Protein AF-0000000086071438 (afdb_homodimer)

Foldseek 3Di:
DVVVVVVCVVVVVVVVVVVVVVVVVVVVVVVVVLVVLQDCDDCLCDPDPDPHHPSVVSNVVSVVVNVVVVVVVLVVVLVVVLVVCVVVLVVLLVVLLVLLLCVLVDDQADDADPQLQDLPHDADPSLVVLLVSLLCCLVPPLLPDDLRPSSLVSLLVSLLSSLLSNLLVLLQHPPHDPNSLSNSLSSLQSSLSSSLSSLDQDDVDDPSSPVSSVVSNVSNVLSSVQSVLCSVVSVDQLVVLVPDPVQPPRHDVVSSVSNSLSRDPPVSNDVVVVVVVVVVPPPDD/DVVVVVVCVVVVVVVVVVVVVVVVVVVVVVVVVLVVLQDCDDCLCDPDPDPHHPSVVSNVVSVVVNVVVVVVVLVVVLVVVLVVCVVVLVVLLVVLLVLLLCVLVDDQADDADPQLQDLPHDADPSLVVLLVSLLCCLVPPLLPDDLRPSSLVSLLVSLLSSLLSNLLVLLQHPDHDPNSLSNSLSSLVSSLSSSLSSLDQDDPDDPSSPVSSVVSNVSNVLSSVQSVLCSVVSVDQLVVLVPDPVQPPRHDVVSSVSNSLSRDPPVVNDVVVVVVVVVVPPPDD

InterPro domains:
  IPR019465 Conserved oligomeric Golgi complex subunit 5 [PTHR13228] (6-275)

pLDDT: mean 78.61, std 19.18, range [23.25, 98.19]

Structure (mmCIF, N/CA/C/O backbone):
data_AF-0000000086071438-model_v1
#
loop_
_entity.id
_entity.type
_entity.pdbx_description
1 polymer 'Uncharacterized protein'
#
loop_
_atom_site.group_PDB
_atom_site.id
_atom_site.type_symbol
_atom_site.label_atom_id
_atom_site.label_alt_id
_atom_site.label_comp_id
_atom_site.label_asym_id
_atom_site.label_entity_id
_atom_site.label_seq_id
_atom_site.pdbx_PDB_ins_code
_atom_site.Cartn_x
_atom_site.Cartn_y
_atom_site.Cartn_z
_atom_site.occupancy
_atom_site.B_iso_or_equiv
_atom_site.auth_seq_id
_atom_site.auth_comp_id
_atom_site.auth_asym_id
_atom_site.auth_atom_id
_atom_site.pdbx_PDB_model_num
ATOM 1 N N . MET A 1 1 ? 26.266 -36.75 1.449 1 29.3 1 MET A N 1
ATOM 2 C CA . MET A 1 1 ? 26.078 -35.625 0.547 1 29.3 1 MET A CA 1
ATOM 3 C C . MET A 1 1 ? 25 -34.688 1.067 1 29.3 1 MET A C 1
ATOM 5 O O . MET A 1 1 ? 25.109 -33.469 0.918 1 29.3 1 MET A O 1
ATOM 9 N N . ALA A 1 2 ? 23.953 -35.281 1.646 1 37.94 2 ALA A N 1
ATOM 10 C CA . ALA A 1 2 ? 22.828 -34.531 2.201 1 37.94 2 ALA A CA 1
ATOM 11 C C . ALA A 1 2 ? 23.266 -33.688 3.395 1 37.94 2 ALA A C 1
ATOM 13 O O . ALA A 1 2 ? 22.812 -32.562 3.566 1 37.94 2 ALA A O 1
ATOM 14 N N . HIS A 1 3 ? 24.062 -34.219 4.188 1 41.69 3 HIS A N 1
ATOM 15 C CA . HIS A 1 3 ? 24.516 -33.562 5.41 1 41.69 3 HIS A CA 1
ATOM 16 C C . HIS A 1 3 ? 25.391 -32.344 5.102 1 41.69 3 HIS A C 1
ATOM 18 O O . HIS A 1 3 ? 25.375 -31.359 5.848 1 41.69 3 HIS A O 1
ATOM 24 N N . VAL A 1 4 ? 26.281 -32.469 4.191 1 38.56 4 VAL A N 1
ATOM 25 C CA . VAL A 1 4 ? 27.156 -31.391 3.773 1 38.56 4 VAL A CA 1
ATOM 26 C C . VAL A 1 4 ? 26.328 -30.234 3.225 1 38.56 4 VAL A C 1
ATOM 28 O O . VAL A 1 4 ? 26.625 -29.062 3.461 1 38.56 4 VAL A O 1
ATOM 31 N N . THR A 1 5 ? 25.219 -30.547 2.512 1 42.62 5 THR A N 1
ATOM 32 C CA . THR A 1 5 ? 24.344 -29.562 1.882 1 42.62 5 THR A CA 1
ATOM 33 C C . THR A 1 5 ? 23.594 -28.766 2.936 1 42.62 5 THR A C 1
ATOM 35 O O . THR A 1 5 ? 23.391 -27.547 2.781 1 42.62 5 THR A O 1
ATOM 38 N N . LEU A 1 6 ? 23.312 -29.5 4.078 1 43.25 6 LEU A N 1
ATOM 39 C CA . LEU A 1 6 ? 22.562 -28.828 5.137 1 43.25 6 LEU A CA 1
ATOM 40 C C . LEU A 1 6 ? 23.438 -27.812 5.848 1 43.25 6 LEU A C 1
ATOM 42 O O . LEU A 1 6 ? 22.969 -26.734 6.23 1 43.25 6 LEU A O 1
ATOM 46 N N . ARG A 1 7 ? 24.672 -28.266 6.223 1 43.66 7 ARG A N 1
ATOM 47 C CA . ARG A 1 7 ? 25.641 -27.438 6.93 1 43.66 7 ARG A CA 1
ATOM 48 C C . ARG A 1 7 ? 26 -26.188 6.109 1 43.66 7 ARG A C 1
ATOM 50 O O . ARG A 1 7 ? 26.172 -25.109 6.664 1 43.66 7 ARG A O 1
ATOM 57 N N . VAL A 1 8 ? 26.156 -26.375 4.84 1 45.28 8 VAL A N 1
ATOM 58 C CA . VAL A 1 8 ? 26.453 -25.281 3.924 1 45.28 8 VAL A CA 1
ATOM 59 C C . VAL A 1 8 ? 25.297 -24.281 3.916 1 45.28 8 VAL A C 1
ATOM 61 O O . VAL A 1 8 ? 25.516 -23.062 3.941 1 45.28 8 VAL A O 1
ATOM 64 N N . SER A 1 9 ? 24.094 -24.906 4.23 1 56.44 9 SER A N 1
ATOM 65 C CA . SER A 1 9 ? 22.906 -24.062 4.164 1 56.44 9 SER A CA 1
ATOM 66 C C . SER A 1 9 ? 22.797 -23.156 5.383 1 56.44 9 SER A C 1
ATOM 68 O O . SER A 1 9 ? 22.469 -21.969 5.258 1 56.44 9 SER A O 1
ATOM 70 N N . ALA A 1 10 ? 23.266 -23.812 6.582 1 56.53 10 ALA A N 1
ATOM 71 C CA . ALA A 1 10 ? 23.188 -23.031 7.809 1 56.53 10 ALA A CA 1
ATOM 72 C C . ALA A 1 10 ? 24.266 -21.953 7.844 1 56.53 10 ALA A C 1
ATOM 74 O O . ALA A 1 10 ? 24.031 -20.828 8.281 1 56.53 10 ALA A O 1
ATOM 75 N N . VAL A 1 11 ? 25.547 -22.391 7.523 1 55.47 11 VAL A N 1
ATOM 76 C CA . VAL A 1 11 ? 26.656 -21.453 7.496 1 55.47 11 VAL A CA 1
ATOM 77 C C . VAL A 1 11 ? 26.391 -20.344 6.484 1 55.47 11 VAL A C 1
ATOM 79 O O . VAL A 1 11 ? 26.641 -19.172 6.754 1 55.47 11 VAL A O 1
ATOM 82 N N . ASP A 1 12 ? 25.719 -20.797 5.43 1 69.31 12 ASP A N 1
ATOM 83 C CA . ASP A 1 12 ? 25.453 -19.828 4.367 1 69.31 12 ASP A CA 1
ATOM 84 C C . ASP A 1 12 ? 24.359 -18.844 4.785 1 69.31 12 ASP A C 1
ATOM 86 O O . ASP A 1 12 ? 24.469 -17.641 4.523 1 69.31 12 ASP A O 1
ATOM 90 N N . ALA A 1 13 ? 23.594 -19.453 5.754 1 70.88 13 ALA A N 1
ATOM 91 C CA . ALA A 1 13 ? 22.562 -18.547 6.238 1 70.88 13 ALA A CA 1
ATOM 92 C C . ALA A 1 13 ? 23.125 -17.547 7.234 1 70.88 13 ALA A C 1
ATOM 94 O O . ALA A 1 13 ? 22.734 -16.375 7.234 1 70.88 13 ALA A O 1
ATOM 95 N N . ARG A 1 14 ? 24.141 -18.047 7.98 1 77.81 14 ARG A N 1
ATOM 96 C CA . ARG A 1 14 ? 24.797 -17.156 8.938 1 77.81 14 ARG A CA 1
ATOM 97 C C . ARG A 1 14 ? 25.609 -16.078 8.219 1 77.81 14 ARG A C 1
ATOM 99 O O . ARG A 1 14 ? 25.625 -14.93 8.656 1 77.81 14 ARG A O 1
ATOM 106 N N . LEU A 1 15 ? 26.234 -16.516 7.191 1 77.69 15 LEU A N 1
ATOM 107 C CA . LEU A 1 15 ? 27 -15.555 6.414 1 77.69 15 LEU A CA 1
ATOM 108 C C . LEU A 1 15 ? 26.094 -14.492 5.797 1 77.69 15 LEU A C 1
ATOM 110 O O . LEU A 1 15 ? 26.438 -13.305 5.777 1 77.69 15 LEU A O 1
ATOM 114 N N . CYS A 1 16 ? 24.953 -14.922 5.387 1 80.62 16 CYS A N 1
ATOM 115 C CA . CYS A 1 16 ? 24 -13.984 4.801 1 80.62 16 CYS A CA 1
ATOM 116 C C . CYS A 1 16 ? 23.5 -12.984 5.844 1 80.62 16 CYS A C 1
ATOM 118 O O . CYS A 1 16 ? 23.344 -11.805 5.551 1 80.62 16 CYS A O 1
ATOM 120 N N . ARG A 1 17 ? 23.422 -13.461 7.031 1 83.06 17 ARG A N 1
ATOM 121 C CA . ARG A 1 17 ? 22.969 -12.586 8.117 1 83.06 17 ARG A CA 1
ATOM 122 C C . ARG A 1 17 ? 24.031 -11.555 8.461 1 83.06 17 ARG A C 1
ATOM 124 O O . ARG A 1 17 ? 23.719 -10.391 8.711 1 83.06 17 ARG A O 1
ATOM 131 N N . LEU A 1 18 ? 25.234 -12.031 8.453 1 83.62 18 LEU A N 1
ATOM 132 C CA . LEU A 1 18 ? 26.344 -11.133 8.75 1 83.62 18 LEU A CA 1
ATOM 133 C C . LEU A 1 18 ? 26.469 -10.055 7.672 1 83.62 18 LEU A C 1
ATOM 135 O O . LEU A 1 18 ? 26.672 -8.883 7.984 1 83.62 18 LEU A O 1
ATOM 139 N N . VAL A 1 19 ? 26.359 -10.461 6.438 1 82.31 19 VAL A N 1
ATOM 140 C CA . VAL A 1 19 ? 26.438 -9.516 5.332 1 82.31 19 VAL A CA 1
ATOM 141 C C . VAL A 1 19 ? 25.281 -8.531 5.406 1 82.31 19 VAL A C 1
ATOM 143 O O . VAL A 1 19 ? 25.453 -7.328 5.211 1 82.31 19 VAL A O 1
ATOM 146 N N . ALA A 1 20 ? 24.141 -9.023 5.77 1 86.69 20 ALA A N 1
ATOM 147 C CA . ALA A 1 20 ? 22.969 -8.18 5.891 1 86.69 20 ALA A CA 1
ATOM 148 C C . ALA A 1 20 ? 23.156 -7.125 6.977 1 86.69 20 ALA A C 1
ATOM 150 O O . ALA A 1 20 ? 22.766 -5.969 6.797 1 86.69 20 ALA A O 1
ATOM 151 N N . ARG A 1 21 ? 23.734 -7.492 8.016 1 86.81 21 ARG A N 1
ATOM 152 C CA . ARG A 1 21 ? 23.984 -6.559 9.109 1 86.81 21 ARG A CA 1
ATOM 153 C C . ARG A 1 21 ? 24.953 -5.457 8.68 1 86.81 21 ARG A C 1
ATOM 155 O O . ARG A 1 21 ? 24.766 -4.289 9.039 1 86.81 21 ARG A O 1
ATOM 162 N N . ASN A 1 22 ? 25.938 -5.859 7.941 1 85.56 22 ASN A N 1
ATOM 163 C CA . ASN A 1 22 ? 26.906 -4.887 7.453 1 85.56 22 ASN A CA 1
ATOM 164 C C . ASN A 1 22 ? 26.281 -3.896 6.484 1 85.56 22 ASN A C 1
ATOM 166 O O . ASN A 1 22 ? 26.562 -2.699 6.539 1 85.56 22 ASN A O 1
ATOM 170 N N . VAL A 1 23 ? 25.484 -4.383 5.637 1 87.06 23 VAL A N 1
ATOM 171 C CA . VAL A 1 23 ? 24.797 -3.527 4.672 1 87.06 23 VAL A CA 1
ATOM 172 C C . VAL A 1 23 ? 23.844 -2.59 5.402 1 87.06 23 VAL A C 1
ATOM 174 O O . VAL A 1 23 ? 23.75 -1.405 5.07 1 87.06 23 VAL A O 1
ATOM 177 N N . ALA A 1 24 ? 23.203 -3.117 6.422 1 88.06 24 ALA A N 1
ATOM 178 C CA . ALA A 1 24 ? 22.297 -2.297 7.219 1 88.06 24 ALA A CA 1
ATOM 179 C C . ALA A 1 24 ? 23.047 -1.145 7.887 1 88.06 24 ALA A C 1
ATOM 181 O O . ALA A 1 24 ? 22.531 -0.023 7.949 1 88.06 24 ALA A O 1
ATOM 182 N N . GLN A 1 25 ? 24.172 -1.441 8.336 1 88.38 25 GLN A N 1
ATOM 183 C CA . GLN A 1 25 ? 25 -0.406 8.953 1 88.38 25 GLN A CA 1
ATOM 184 C C . GLN A 1 25 ? 25.391 0.669 7.945 1 88.38 25 GLN A C 1
ATOM 186 O O . GLN A 1 25 ? 25.406 1.858 8.266 1 88.38 25 GLN A O 1
ATOM 191 N N . ALA A 1 26 ? 25.703 0.279 6.73 1 86.81 26 ALA A N 1
ATOM 192 C CA . ALA A 1 26 ? 26.031 1.224 5.668 1 86.81 26 ALA A CA 1
ATOM 193 C C . ALA A 1 26 ? 24.828 2.113 5.332 1 86.81 26 ALA A C 1
ATOM 195 O O . ALA A 1 26 ? 25 3.312 5.094 1 86.81 26 ALA A O 1
ATOM 196 N N . VAL A 1 27 ? 23.719 1.562 5.305 1 88.94 27 VAL A N 1
ATOM 197 C CA . VAL A 1 27 ? 22.484 2.32 5.055 1 88.94 27 VAL A CA 1
ATOM 198 C C . VAL A 1 27 ? 22.266 3.326 6.18 1 88.94 27 VAL A C 1
ATOM 200 O O . VAL A 1 27 ? 21.922 4.484 5.93 1 88.94 27 VAL A O 1
ATOM 203 N N . HIS A 1 28 ? 22.516 2.912 7.383 1 89.5 28 HIS A N 1
ATOM 204 C CA . HIS A 1 28 ? 22.375 3.801 8.531 1 89.5 28 HIS A CA 1
ATOM 205 C C . HIS A 1 28 ? 23.344 4.984 8.43 1 89.5 28 HIS A C 1
ATOM 207 O O . HIS A 1 28 ? 22.969 6.113 8.766 1 89.5 28 HIS A O 1
ATOM 213 N N . GLN A 1 29 ? 24.484 4.648 7.98 1 88.19 29 GLN A N 1
ATOM 214 C CA . GLN A 1 29 ? 25.469 5.711 7.824 1 88.19 29 GLN A CA 1
ATOM 215 C C . GLN A 1 29 ? 25.047 6.707 6.75 1 88.19 29 GLN A C 1
ATOM 217 O O . GLN A 1 29 ? 25.219 7.918 6.918 1 88.19 29 GLN A O 1
ATOM 222 N N . LEU A 1 30 ? 24.578 6.227 5.645 1 88.5 30 LEU A N 1
ATOM 223 C CA . LEU A 1 30 ? 24.047 7.098 4.602 1 88.5 30 LEU A CA 1
ATOM 224 C C . LEU A 1 30 ? 22.922 7.977 5.141 1 88.5 30 LEU A C 1
ATOM 226 O O . LEU A 1 30 ? 22.906 9.188 4.902 1 88.5 30 LEU A O 1
ATOM 230 N N . CYS A 1 31 ? 22.016 7.395 5.914 1 90.88 31 CYS A N 1
ATOM 231 C CA . CYS A 1 31 ? 20.891 8.109 6.504 1 90.88 31 CYS A CA 1
ATOM 232 C C . CYS A 1 31 ? 21.375 9.195 7.457 1 90.88 31 CYS A C 1
ATOM 234 O O . CYS A 1 31 ? 20.891 10.328 7.414 1 90.88 31 CYS A O 1
ATOM 236 N N . ALA A 1 32 ? 22.312 8.812 8.266 1 90 32 ALA A N 1
ATOM 237 C CA . ALA A 1 32 ? 22.875 9.773 9.211 1 90 32 ALA A CA 1
ATOM 238 C C . ALA A 1 32 ? 23.516 10.953 8.492 1 90 32 ALA A C 1
ATOM 240 O O . ALA A 1 32 ? 23.359 12.109 8.906 1 90 32 ALA A O 1
ATOM 241 N N . ARG A 1 33 ? 24.188 10.711 7.457 1 88.56 33 ARG A N 1
ATOM 242 C CA . ARG A 1 33 ? 24.844 11.766 6.672 1 88.56 33 ARG A CA 1
ATOM 243 C C . ARG A 1 33 ? 23.797 12.688 6.039 1 88.56 33 ARG A C 1
ATOM 245 O O . ARG A 1 33 ? 23.969 13.906 6.035 1 88.56 33 ARG A O 1
ATOM 252 N N . CYS A 1 34 ? 22.75 12.141 5.453 1 89.69 34 CYS A N 1
ATOM 253 C CA . CYS A 1 34 ? 21.688 12.93 4.848 1 89.69 34 CYS A CA 1
ATOM 254 C C . CYS A 1 34 ? 21 13.805 5.891 1 89.69 34 CYS A C 1
ATOM 256 O O . CYS A 1 34 ? 20.719 14.977 5.625 1 89.69 34 CYS A O 1
ATOM 258 N N . GLU A 1 35 ? 20.781 13.211 7.035 1 89.56 35 GLU A N 1
ATOM 259 C CA . GLU A 1 35 ? 20.141 13.969 8.109 1 89.56 35 GLU A CA 1
ATOM 260 C C . GLU A 1 35 ? 21.016 15.125 8.57 1 89.56 35 GLU A C 1
ATOM 262 O O . GLU A 1 35 ? 20.516 16.219 8.867 1 89.56 35 GLU A O 1
ATOM 267 N N . GLN A 1 36 ? 22.266 14.891 8.594 1 88.94 36 GLN A N 1
ATOM 268 C CA . GLN A 1 36 ? 23.219 15.922 9 1 88.94 36 GLN A CA 1
ATOM 269 C C . GLN A 1 36 ? 23.281 17.047 7.973 1 88.94 36 GLN A C 1
ATOM 271 O O . GLN A 1 36 ? 23.516 18.203 8.328 1 88.94 36 GLN A O 1
ATOM 276 N N . LEU A 1 37 ? 23.125 16.719 6.707 1 88.06 37 LEU A N 1
ATOM 277 C CA . LEU A 1 37 ? 23.188 17.688 5.621 1 88.06 37 LEU A CA 1
ATOM 278 C C . LEU A 1 37 ? 21.906 18.5 5.535 1 88.06 37 LEU A C 1
ATOM 280 O O . LEU A 1 37 ? 21.906 19.625 5.012 1 88.06 37 LEU A O 1
ATOM 284 N N . ALA A 1 38 ? 20.797 17.969 6.008 1 91.5 38 ALA A N 1
ATOM 285 C CA . ALA A 1 38 ? 19.5 18.625 5.941 1 91.5 38 ALA A CA 1
ATOM 286 C C . ALA A 1 38 ? 19.453 19.828 6.883 1 91.5 38 ALA A C 1
ATOM 288 O O . ALA A 1 38 ? 20.094 19.828 7.938 1 91.5 38 ALA A O 1
ATOM 289 N N . CYS A 1 39 ? 18.812 20.922 6.441 1 91.94 39 CYS A N 1
ATOM 290 C CA . CYS A 1 39 ? 18.562 22.094 7.273 1 91.94 39 CYS A CA 1
ATOM 291 C C . CYS A 1 39 ? 17.219 21.969 7.988 1 91.94 39 CYS A C 1
ATOM 293 O O . CYS A 1 39 ? 16.156 22.078 7.355 1 91.94 39 CYS A O 1
ATOM 295 N N . LEU A 1 40 ? 17.281 21.781 9.336 1 92.88 40 LEU A N 1
ATOM 296 C CA . LEU A 1 40 ? 16.062 21.438 10.062 1 92.88 40 LEU A CA 1
ATOM 297 C C . LEU A 1 40 ? 15.625 22.578 10.969 1 92.88 40 LEU A C 1
ATOM 299 O O . LEU A 1 40 ? 14.516 22.562 11.508 1 92.88 40 LEU A O 1
ATOM 303 N N . GLU A 1 41 ? 16.5 23.531 11.117 1 92.38 41 GLU A N 1
ATOM 304 C CA . GLU A 1 41 ? 16.203 24.625 12.031 1 92.38 41 GLU A CA 1
ATOM 305 C C . GLU A 1 41 ? 16.469 25.984 11.375 1 92.38 41 GLU A C 1
ATOM 307 O O . GLU A 1 41 ? 17.172 26.062 10.359 1 92.38 41 GLU A O 1
ATOM 312 N N . GLY A 1 42 ? 15.898 27.016 11.977 1 91 42 GLY A N 1
ATOM 313 C CA . GLY A 1 42 ? 16.125 28.359 11.5 1 91 42 GLY A CA 1
ATOM 314 C C . GLY A 1 42 ? 15.062 28.828 10.523 1 91 42 GLY A C 1
ATOM 315 O O . GLY A 1 42 ? 14.273 28.031 10.023 1 91 42 GLY A O 1
ATOM 316 N N . SER A 1 43 ? 15.125 30.062 10.242 1 91.81 43 SER A N 1
ATOM 317 C CA . SER A 1 43 ? 14.133 30.688 9.367 1 91.81 43 SER A CA 1
ATOM 318 C C . SER A 1 43 ? 14.25 30.156 7.941 1 91.81 43 SER A C 1
ATOM 320 O O . SER A 1 43 ? 13.242 30 7.25 1 91.81 43 SER A O 1
ATOM 322 N N . GLU A 1 44 ? 15.461 29.859 7.598 1 91.69 44 GLU A N 1
ATOM 323 C CA . GLU A 1 44 ? 15.688 29.391 6.234 1 91.69 44 GLU A CA 1
ATOM 324 C C . GLU A 1 44 ? 15.047 28.016 6.016 1 91.69 44 GLU A C 1
ATOM 326 O O . GLU A 1 44 ? 14.641 27.703 4.898 1 91.69 44 GLU A O 1
ATOM 331 N N . ALA A 1 45 ? 14.922 27.297 7.094 1 93.06 45 ALA A N 1
ATOM 332 C CA . ALA A 1 45 ? 14.375 25.938 6.977 1 93.06 45 ALA A CA 1
ATOM 333 C C . ALA A 1 45 ? 12.875 25.922 7.242 1 93.06 45 ALA A C 1
ATOM 335 O O . ALA A 1 45 ? 12.164 25.031 6.785 1 93.06 45 ALA A O 1
ATOM 336 N N . LEU A 1 46 ? 12.32 26.922 7.902 1 95.56 46 LEU A N 1
ATOM 337 C CA . LEU A 1 46 ? 10.977 26.781 8.445 1 95.56 46 LEU A CA 1
ATOM 338 C C . LEU A 1 46 ? 10.055 27.875 7.898 1 95.56 46 LEU A C 1
ATOM 340 O O . LEU A 1 46 ? 8.859 27.891 8.203 1 95.56 46 LEU A O 1
ATOM 344 N N . GLN A 1 47 ? 10.602 28.719 7.086 1 95.31 47 GLN A N 1
ATOM 345 C CA . GLN A 1 47 ? 9.781 29.797 6.547 1 95.31 47 GLN A CA 1
ATOM 346 C C . GLN A 1 47 ? 8.672 29.25 5.652 1 95.31 47 GLN A C 1
ATOM 348 O O . GLN A 1 47 ? 8.906 28.359 4.844 1 95.31 47 GLN A O 1
ATOM 353 N N . VAL A 1 48 ? 7.391 29.703 5.809 1 96.12 48 VAL A N 1
ATOM 354 C CA . VAL A 1 48 ? 6.262 29.156 5.07 1 96.12 48 VAL A CA 1
ATOM 355 C C . VAL A 1 48 ? 5.484 30.266 4.387 1 96.12 48 VAL A C 1
ATOM 357 O O . VAL A 1 48 ? 4.453 30.016 3.758 1 96.12 48 VAL A O 1
ATOM 360 N N . ASN A 1 49 ? 5.867 31.484 4.496 1 94.19 49 ASN A N 1
ATOM 361 C CA . ASN A 1 49 ? 5.121 32.625 3.957 1 94.19 49 ASN A CA 1
ATOM 362 C C . ASN A 1 49 ? 5.617 33 2.566 1 94.19 49 ASN A C 1
ATOM 364 O O . ASN A 1 49 ? 4.879 33.594 1.782 1 94.19 49 ASN A O 1
ATOM 368 N N . GLY A 1 50 ? 6.887 32.75 2.271 1 93.88 50 GLY A N 1
ATOM 369 C CA . GLY A 1 50 ? 7.469 33.031 0.974 1 93.88 50 GLY A CA 1
ATOM 370 C C . GLY A 1 50 ? 7.773 31.812 0.15 1 93.88 50 GLY A C 1
ATOM 371 O O . GLY A 1 50 ? 7.336 30.703 0.489 1 93.88 50 GLY A O 1
ATOM 372 N N . PRO A 1 51 ? 8.375 32.031 -1.033 1 95.25 51 PRO A N 1
ATOM 373 C CA . PRO A 1 51 ? 8.781 30.875 -1.846 1 95.25 51 PRO A CA 1
ATOM 374 C C . PRO A 1 51 ? 9.844 30.016 -1.163 1 95.25 51 PRO A C 1
ATOM 376 O O . PRO A 1 51 ? 10.5 30.469 -0.224 1 95.25 51 PRO A O 1
ATOM 379 N N . ALA A 1 52 ? 9.914 28.906 -1.563 1 95.19 52 ALA A N 1
ATOM 380 C CA . ALA A 1 52 ? 10.867 27.969 -0.97 1 95.19 52 ALA A CA 1
ATOM 381 C C . ALA A 1 52 ? 12.281 28.531 -0.992 1 95.19 52 ALA A C 1
ATOM 383 O O . ALA A 1 52 ? 12.742 29.047 -2.02 1 95.19 52 ALA A O 1
ATOM 384 N N . THR A 1 53 ? 12.961 28.422 0.1 1 95.06 53 THR A N 1
ATOM 385 C CA . THR A 1 53 ? 14.344 28.859 0.204 1 95.06 53 THR A CA 1
ATOM 386 C C . THR A 1 53 ? 15.289 27.828 -0.395 1 95.06 53 THR A C 1
ATOM 388 O O . THR A 1 53 ? 14.859 26.719 -0.745 1 95.06 53 THR A O 1
ATOM 391 N N . GLN A 1 54 ? 16.562 28.219 -0.538 1 91.56 54 GLN A N 1
ATOM 392 C CA . GLN A 1 54 ? 17.562 27.297 -1.045 1 91.56 54 GLN A CA 1
ATOM 393 C C . GLN A 1 54 ? 17.734 26.109 -0.106 1 91.56 54 GLN A C 1
ATOM 395 O O . GLN A 1 54 ? 17.922 24.969 -0.559 1 91.56 54 GLN A O 1
ATOM 400 N N . ALA A 1 55 ? 17.672 26.422 1.209 1 91.88 55 ALA A N 1
ATOM 401 C CA . ALA A 1 55 ? 17.781 25.359 2.207 1 91.88 55 ALA A CA 1
ATOM 402 C C . ALA A 1 55 ? 16.641 24.344 2.076 1 91.88 55 ALA A C 1
ATOM 404 O O . ALA A 1 55 ? 16.859 23.141 2.156 1 91.88 55 ALA A O 1
ATOM 405 N N . GLN A 1 56 ? 15.461 24.859 1.849 1 93.88 56 GLN A N 1
ATOM 406 C CA . GLN A 1 56 ? 14.289 24 1.708 1 93.88 56 GLN A CA 1
ATOM 407 C C . GLN A 1 56 ? 14.336 23.203 0.402 1 93.88 56 GLN A C 1
ATOM 409 O O . GLN A 1 56 ? 13.898 22.062 0.348 1 93.88 56 GLN A O 1
ATOM 414 N N . GLN A 1 57 ? 14.891 23.75 -0.593 1 92.69 57 GLN A N 1
ATOM 415 C CA . GLN A 1 57 ? 15.094 23.047 -1.854 1 92.69 57 GLN A CA 1
ATOM 416 C C . GLN A 1 57 ? 16.125 21.922 -1.705 1 92.69 57 GLN A C 1
ATOM 418 O O . GLN A 1 57 ? 15.984 20.859 -2.293 1 92.69 57 GLN A O 1
ATOM 423 N N . CYS A 1 58 ? 17.125 22.234 -0.949 1 90.31 58 CYS A N 1
ATOM 424 C CA . CYS A 1 58 ? 18.141 21.219 -0.666 1 90.31 58 CYS A CA 1
ATOM 425 C C . CYS A 1 58 ? 17.531 20.047 0.092 1 90.31 58 CYS A C 1
ATOM 427 O O . CYS A 1 58 ? 17.812 18.891 -0.218 1 90.31 58 CYS A O 1
ATOM 429 N N . ASN A 1 59 ? 16.719 20.375 1.102 1 93.25 59 ASN A N 1
ATOM 430 C CA . ASN A 1 59 ? 16.016 19.312 1.824 1 93.25 59 ASN A CA 1
ATOM 431 C C . ASN A 1 59 ? 15.172 18.453 0.887 1 93.25 59 ASN A C 1
ATOM 433 O O . ASN A 1 59 ? 15.156 17.234 1.009 1 93.25 59 ASN A O 1
ATOM 437 N N . ALA A 1 60 ? 14.539 19.094 -0.083 1 93.31 60 ALA A N 1
ATOM 438 C CA . ALA A 1 60 ? 13.727 18.375 -1.054 1 93.31 60 ALA A CA 1
ATOM 439 C C . ALA A 1 60 ? 14.578 17.438 -1.903 1 93.31 60 ALA A C 1
ATOM 441 O O . ALA A 1 60 ? 14.188 16.312 -2.18 1 93.31 60 ALA A O 1
ATOM 442 N N . ALA A 1 61 ? 15.711 17.891 -2.285 1 91.69 61 ALA A N 1
ATOM 443 C CA . ALA A 1 61 ? 16.625 17.062 -3.072 1 91.69 61 ALA A CA 1
ATOM 444 C C . ALA A 1 61 ? 17.094 15.844 -2.281 1 91.69 61 ALA A C 1
ATOM 446 O O . ALA A 1 61 ? 17.203 14.742 -2.83 1 91.69 61 ALA A O 1
ATOM 447 N N . LEU A 1 62 ? 17.344 16.062 -1.014 1 91.56 62 LEU A N 1
ATOM 448 C CA . LEU A 1 62 ? 17.75 14.961 -0.14 1 91.56 62 LEU A CA 1
ATOM 449 C C . LEU A 1 62 ? 16.625 13.945 0.011 1 91.56 62 LEU A C 1
ATOM 451 O O . LEU A 1 62 ? 16.859 12.742 0.021 1 91.56 62 LEU A O 1
ATOM 455 N N . LEU A 1 63 ? 15.398 14.461 0.097 1 93.44 63 LEU A N 1
ATOM 456 C CA . LEU A 1 63 ? 14.242 13.578 0.184 1 93.44 63 LEU A CA 1
ATOM 457 C C . LEU A 1 63 ? 14.125 12.711 -1.066 1 93.44 63 LEU A C 1
ATOM 459 O O . LEU A 1 63 ? 13.867 11.516 -0.973 1 93.44 63 LEU A O 1
ATOM 463 N N . HIS A 1 64 ? 14.375 13.312 -2.178 1 91.44 64 HIS A N 1
ATOM 464 C CA . HIS A 1 64 ? 14.32 12.57 -3.434 1 91.44 64 HIS A CA 1
ATOM 465 C C . HIS A 1 64 ? 15.422 11.516 -3.496 1 91.44 64 HIS A C 1
ATOM 467 O O . HIS A 1 64 ? 15.188 10.398 -3.969 1 91.44 64 HIS A O 1
ATOM 473 N N . LEU A 1 65 ? 16.547 11.891 -3.057 1 90.25 65 LEU A N 1
ATOM 474 C CA . LEU A 1 65 ? 17.656 10.953 -3.051 1 90.25 65 LEU A CA 1
ATOM 475 C C . LEU A 1 65 ? 17.344 9.734 -2.191 1 90.25 65 LEU A C 1
ATOM 477 O O . LEU A 1 65 ? 17.531 8.594 -2.627 1 90.25 65 LEU A O 1
ATOM 481 N N . LEU A 1 66 ? 16.859 9.984 -1.006 1 91.81 66 LEU A N 1
ATOM 482 C CA . LEU A 1 66 ? 16.531 8.914 -0.075 1 91.81 66 LEU A CA 1
ATOM 483 C C . LEU A 1 66 ? 15.414 8.031 -0.631 1 91.81 66 LEU A C 1
ATOM 485 O O . LEU A 1 66 ? 15.492 6.805 -0.559 1 91.81 66 LEU A O 1
ATOM 489 N N . HIS A 1 67 ? 14.438 8.68 -1.211 1 91.56 67 HIS A N 1
ATOM 490 C CA . HIS A 1 67 ? 13.305 7.949 -1.759 1 91.56 67 HIS A CA 1
ATOM 491 C C . HIS A 1 67 ? 13.719 7.094 -2.949 1 91.56 67 HIS A C 1
ATOM 493 O O . HIS A 1 67 ? 13.32 5.93 -3.057 1 91.56 67 HIS A O 1
ATOM 499 N N . CYS A 1 68 ? 14.492 7.637 -3.799 1 90.19 68 CYS A N 1
ATOM 500 C CA . CYS A 1 68 ? 14.977 6.898 -4.957 1 90.19 68 CYS A CA 1
ATOM 501 C C . CYS A 1 68 ? 15.867 5.738 -4.531 1 90.19 68 CYS A C 1
ATOM 503 O O . CYS A 1 68 ? 15.789 4.648 -5.098 1 90.19 68 CYS A O 1
ATOM 505 N N . PHE A 1 69 ? 16.703 6.051 -3.58 1 90 69 PHE A N 1
ATOM 506 C CA . PHE A 1 69 ? 17.562 5.008 -3.023 1 90 69 PHE A CA 1
ATOM 507 C C . PHE A 1 69 ? 16.734 3.863 -2.463 1 90 69 PHE A C 1
ATOM 509 O O . PHE A 1 69 ? 16.984 2.695 -2.756 1 90 69 PHE A O 1
ATOM 516 N N . GLN A 1 70 ? 15.75 4.164 -1.662 1 90.94 70 GLN A N 1
ATOM 517 C CA . GLN A 1 70 ? 14.844 3.182 -1.075 1 90.94 70 GLN A CA 1
ATOM 518 C C . GLN A 1 70 ? 14.164 2.35 -2.156 1 90.94 70 GLN A C 1
ATOM 520 O O . GLN A 1 70 ? 14.125 1.121 -2.07 1 90.94 70 GLN A O 1
ATOM 525 N N . ALA A 1 71 ? 13.664 3.014 -3.16 1 89.94 71 ALA A N 1
ATOM 526 C CA . ALA A 1 71 ? 12.953 2.354 -4.25 1 89.94 71 ALA A CA 1
ATOM 527 C C . ALA A 1 71 ? 13.867 1.383 -4.992 1 89.94 71 ALA A C 1
ATOM 529 O O . ALA A 1 71 ? 13.445 0.285 -5.367 1 89.94 71 ALA A O 1
ATOM 530 N N . GLN A 1 72 ? 15.055 1.822 -5.234 1 89.69 72 GLN A N 1
ATOM 531 C CA . GLN A 1 72 ? 16.016 0.98 -5.934 1 89.69 72 GLN A CA 1
ATOM 532 C C . GLN A 1 72 ? 16.359 -0.265 -5.117 1 89.69 72 GLN A C 1
ATOM 534 O O . GLN A 1 72 ? 16.438 -1.368 -5.66 1 89.69 72 GLN A O 1
ATOM 539 N N . MET A 1 73 ? 16.578 -0.079 -3.84 1 91.19 73 MET A N 1
ATOM 540 C CA . MET A 1 73 ? 16.891 -1.203 -2.963 1 91.19 73 MET A CA 1
ATOM 541 C C . MET A 1 73 ? 15.727 -2.184 -2.902 1 91.19 73 MET A C 1
ATOM 543 O O . MET A 1 73 ? 15.93 -3.396 -2.979 1 91.19 73 MET A O 1
ATOM 547 N N . ASP A 1 74 ? 14.555 -1.628 -2.766 1 92.38 74 ASP A N 1
ATOM 548 C CA . ASP A 1 74 ? 13.367 -2.469 -2.705 1 92.38 74 ASP A CA 1
ATOM 549 C C . ASP A 1 74 ? 13.211 -3.293 -3.982 1 92.38 74 ASP A C 1
ATOM 551 O O . ASP A 1 74 ? 12.906 -4.488 -3.924 1 92.38 74 ASP A O 1
ATOM 555 N N . SER A 1 75 ? 13.43 -2.631 -5.094 1 92.88 75 SER A N 1
ATOM 556 C CA . SER A 1 75 ? 13.297 -3.309 -6.379 1 92.88 75 SER A CA 1
ATOM 557 C C . SER A 1 75 ? 14.289 -4.457 -6.5 1 92.88 75 SER A C 1
ATOM 559 O O . SER A 1 75 ? 13.953 -5.527 -7.008 1 92.88 75 SER A O 1
ATOM 561 N N . SER A 1 76 ? 15.523 -4.207 -6.051 1 92.06 76 SER A N 1
ATOM 562 C CA . SER A 1 76 ? 16.562 -5.227 -6.121 1 92.06 76 SER A CA 1
ATOM 563 C C . SER A 1 76 ? 16.234 -6.422 -5.238 1 92.06 76 SER A C 1
ATOM 565 O O . SER A 1 76 ? 16.375 -7.574 -5.656 1 92.06 76 SER A O 1
ATOM 567 N N . VAL A 1 77 ? 15.812 -6.164 -4.008 1 94.12 77 VAL A N 1
ATOM 568 C CA . VAL A 1 77 ? 15.484 -7.227 -3.062 1 94.12 77 VAL A CA 1
ATOM 569 C C . VAL A 1 77 ? 14.273 -8.016 -3.561 1 94.12 77 VAL A C 1
ATOM 571 O O . VAL A 1 77 ? 14.281 -9.242 -3.561 1 94.12 77 VAL A O 1
ATOM 574 N N . GLU A 1 78 ? 13.266 -7.316 -4.082 1 95.38 78 GLU A N 1
ATOM 575 C CA . GLU A 1 78 ? 12.047 -7.957 -4.559 1 95.38 78 GLU A CA 1
ATOM 576 C C . GLU A 1 78 ? 12.32 -8.836 -5.777 1 95.38 78 GLU A C 1
ATOM 578 O O . GLU A 1 78 ? 11.68 -9.867 -5.961 1 95.38 78 GLU A O 1
ATOM 583 N N . ALA A 1 79 ? 13.273 -8.375 -6.574 1 95.81 79 ALA A N 1
ATOM 584 C CA . ALA A 1 79 ? 13.641 -9.172 -7.742 1 95.81 79 ALA A CA 1
ATOM 585 C C . ALA A 1 79 ? 14.211 -10.531 -7.332 1 95.81 79 ALA A C 1
ATOM 587 O O . ALA A 1 79 ? 13.898 -11.555 -7.949 1 95.81 79 ALA A O 1
ATOM 588 N N . VAL A 1 80 ? 14.977 -10.523 -6.32 1 95.31 80 VAL A N 1
ATOM 589 C CA . VAL A 1 80 ? 15.586 -11.758 -5.855 1 95.31 80 VAL A CA 1
ATOM 590 C C . VAL A 1 80 ? 14.531 -12.633 -5.184 1 95.31 80 VAL A C 1
ATOM 592 O O . VAL A 1 80 ? 14.5 -13.852 -5.383 1 95.31 80 VAL A O 1
ATOM 595 N N . ILE A 1 81 ? 13.664 -12.062 -4.328 1 96.12 81 ILE A N 1
ATOM 596 C CA . ILE A 1 81 ? 12.57 -12.812 -3.711 1 96.12 81 ILE A CA 1
ATOM 597 C C . ILE A 1 81 ? 11.734 -13.484 -4.793 1 96.12 81 ILE A C 1
ATOM 599 O O . ILE A 1 81 ? 11.414 -14.672 -4.691 1 96.12 81 ILE A O 1
ATOM 603 N N . GLN A 1 82 ? 11.445 -12.75 -5.828 1 96.94 82 GLN A N 1
ATOM 604 C CA . GLN A 1 82 ? 10.664 -13.289 -6.941 1 96.94 82 GLN A CA 1
ATOM 605 C C . GLN A 1 82 ? 11.383 -14.469 -7.594 1 96.94 82 GLN A C 1
ATOM 607 O O . GLN A 1 82 ? 10.758 -15.484 -7.91 1 96.94 82 GLN A O 1
ATOM 612 N N . SER A 1 83 ? 12.664 -14.266 -7.773 1 96.5 83 SER A N 1
ATOM 613 C CA . SER A 1 83 ? 13.453 -15.32 -8.414 1 96.5 83 SER A CA 1
ATOM 614 C C . SER A 1 83 ? 13.438 -16.594 -7.582 1 96.5 83 SER A C 1
ATOM 616 O O . SER A 1 83 ? 13.523 -17.703 -8.133 1 96.5 83 SER A O 1
ATOM 618 N N . ILE A 1 84 ? 13.328 -16.484 -6.301 1 95.62 84 ILE A N 1
ATOM 619 C CA . ILE A 1 84 ? 13.391 -17.625 -5.402 1 95.62 84 ILE A CA 1
ATOM 620 C C . ILE A 1 84 ? 12.031 -18.328 -5.363 1 95.62 84 ILE A C 1
ATOM 622 O O . ILE A 1 84 ? 11.953 -19.547 -5.32 1 95.62 84 ILE A O 1
ATOM 626 N N . VAL A 1 85 ? 10.977 -17.594 -5.414 1 96.75 85 VAL A N 1
ATOM 627 C CA . VAL A 1 85 ? 9.656 -18.188 -5.199 1 96.75 85 VAL A CA 1
ATOM 628 C C . VAL A 1 85 ? 9.086 -18.672 -6.527 1 96.75 85 VAL A C 1
ATOM 630 O O . VAL A 1 85 ? 8.258 -19.578 -6.555 1 96.75 85 VAL A O 1
ATOM 633 N N . GLN A 1 86 ? 9.547 -18.156 -7.672 1 97.25 86 GLN A N 1
ATOM 634 C CA . GLN A 1 86 ? 8.914 -18.359 -8.969 1 97.25 86 GLN A CA 1
ATOM 635 C C . GLN A 1 86 ? 8.992 -19.828 -9.398 1 97.25 86 GLN A C 1
ATOM 637 O O . GLN A 1 86 ? 8.023 -20.375 -9.914 1 97.25 86 GLN A O 1
ATOM 642 N N . PRO A 1 87 ? 10.125 -20.469 -9.219 1 97.44 87 PRO A N 1
ATOM 643 C CA . PRO A 1 87 ? 10.195 -21.875 -9.648 1 97.44 87 PRO A CA 1
ATOM 644 C C . PRO A 1 87 ? 9.164 -22.75 -8.953 1 97.44 87 PRO A C 1
ATOM 646 O O . PRO A 1 87 ? 8.516 -23.578 -9.602 1 97.44 87 PRO A O 1
ATOM 649 N N . LEU A 1 88 ? 8.992 -22.625 -7.664 1 97.62 88 LEU A N 1
ATOM 650 C CA . LEU A 1 88 ? 8.016 -23.422 -6.945 1 97.62 88 LEU A CA 1
ATOM 651 C C . LEU A 1 88 ? 6.598 -23.062 -7.371 1 97.62 88 LEU A C 1
ATOM 653 O O . LEU A 1 88 ? 5.754 -23.953 -7.551 1 97.62 88 LEU A O 1
ATOM 657 N N . LEU A 1 89 ? 6.359 -21.797 -7.523 1 97.88 89 LEU A N 1
ATOM 658 C CA . LEU A 1 89 ? 5.047 -21.344 -7.984 1 97.88 89 LEU A CA 1
ATOM 659 C C . LEU A 1 89 ? 4.73 -21.922 -9.359 1 97.88 89 LEU A C 1
ATOM 661 O O . LEU A 1 89 ? 3.594 -22.328 -9.625 1 97.88 89 LEU A O 1
ATOM 665 N N . ALA A 1 90 ? 5.727 -21.969 -10.188 1 97.62 90 ALA A N 1
ATOM 666 C CA . ALA A 1 90 ? 5.551 -22.547 -11.516 1 97.62 90 ALA A CA 1
ATOM 667 C C . ALA A 1 90 ? 5.238 -24.047 -11.43 1 97.62 90 ALA A C 1
ATOM 669 O O . ALA A 1 90 ? 4.395 -24.547 -12.164 1 97.62 90 ALA A O 1
ATOM 670 N N . ALA A 1 91 ? 5.938 -24.688 -10.555 1 97.75 91 ALA A N 1
ATOM 671 C CA . ALA A 1 91 ? 5.684 -26.109 -10.344 1 97.75 91 ALA A CA 1
ATOM 672 C C . ALA A 1 91 ? 4.258 -26.344 -9.844 1 97.75 91 ALA A C 1
ATOM 674 O O . ALA A 1 91 ? 3.576 -27.266 -10.297 1 97.75 91 ALA A O 1
ATOM 675 N N . VAL A 1 92 ? 3.807 -25.562 -8.906 1 98 92 VAL A N 1
ATOM 676 C CA . VAL A 1 92 ? 2.445 -25.656 -8.391 1 98 92 VAL A CA 1
ATOM 677 C C . VAL A 1 92 ? 1.447 -25.406 -9.516 1 98 92 VAL A C 1
ATOM 679 O O . VAL A 1 92 ? 0.461 -26.141 -9.656 1 98 92 VAL A O 1
ATOM 682 N N . SER A 1 93 ? 1.722 -24.406 -10.297 1 97.75 93 SER A N 1
ATOM 683 C CA . SER A 1 93 ? 0.843 -24.078 -11.414 1 97.75 93 SER A CA 1
ATOM 684 C C . SER A 1 93 ? 0.738 -25.25 -12.391 1 97.75 93 SER A C 1
ATOM 686 O O . SER A 1 93 ? -0.347 -25.547 -12.891 1 97.75 93 SER A O 1
ATOM 688 N N . GLN A 1 94 ? 1.837 -25.875 -12.633 1 97.62 94 GLN A N 1
ATOM 689 C CA . GLN A 1 94 ? 1.844 -27.047 -13.516 1 97.62 94 GLN A CA 1
ATOM 690 C C . GLN A 1 94 ? 1 -28.172 -12.93 1 97.62 94 GLN A C 1
ATOM 692 O O . GLN A 1 94 ? 0.259 -28.844 -13.656 1 97.62 94 GLN A O 1
ATOM 697 N N . SER A 1 95 ? 1.176 -28.375 -11.672 1 98.19 95 SER A N 1
ATOM 698 C CA . SER A 1 95 ? 0.386 -29.406 -11.016 1 98.19 95 SER A CA 1
ATOM 699 C C . SER A 1 95 ? -1.103 -29.078 -11.055 1 98.19 95 SER A C 1
ATOM 701 O O . SER A 1 95 ? -1.936 -29.969 -11.25 1 98.19 95 SER A O 1
ATOM 703 N N . VAL A 1 96 ? -1.438 -27.812 -10.828 1 97.94 96 VAL A N 1
ATOM 704 C CA . VAL A 1 96 ? -2.822 -27.359 -10.914 1 97.94 96 VAL A CA 1
ATOM 705 C C . VAL A 1 96 ? -3.377 -27.656 -12.305 1 97.94 96 VAL A C 1
ATOM 707 O O . VAL A 1 96 ? -4.488 -28.172 -12.445 1 97.94 96 VAL A O 1
ATOM 710 N N . GLU A 1 97 ? -2.619 -27.328 -13.281 1 97.5 97 GLU A N 1
ATOM 711 C CA . GLU A 1 97 ? -3.037 -27.594 -14.656 1 97.5 97 GLU A CA 1
ATOM 712 C C . GLU A 1 97 ? -3.268 -29.094 -14.883 1 97.5 97 GLU A C 1
ATOM 714 O O . GLU A 1 97 ? -4.262 -29.484 -15.5 1 97.5 97 GLU A O 1
ATOM 719 N N . ALA A 1 98 ? -2.371 -29.922 -14.406 1 98 98 ALA A N 1
ATOM 720 C CA . ALA A 1 98 ? -2.494 -31.359 -14.547 1 98 98 ALA A CA 1
ATOM 721 C C . ALA A 1 98 ? -3.775 -31.875 -13.883 1 98 98 ALA A C 1
ATOM 723 O O . ALA A 1 98 ? -4.449 -32.75 -14.422 1 98 98 ALA A O 1
ATOM 724 N N . ILE A 1 99 ? -4.098 -31.312 -12.719 1 98.12 99 ILE A N 1
ATOM 725 C CA . ILE A 1 99 ? -5.305 -31.719 -12 1 98.12 99 ILE A CA 1
ATOM 726 C C . ILE A 1 99 ? -6.539 -31.297 -12.805 1 98.12 99 ILE A C 1
ATOM 728 O O . ILE A 1 99 ? -7.453 -32.094 -13.008 1 98.12 99 ILE A O 1
ATOM 732 N N . ILE A 1 100 ? -6.594 -30.047 -13.266 1 97.12 100 ILE A N 1
ATOM 733 C CA . ILE A 1 100 ? -7.742 -29.516 -14 1 97.12 100 ILE A CA 1
ATOM 734 C C . ILE A 1 100 ? -7.941 -30.328 -15.289 1 97.12 100 ILE A C 1
ATOM 736 O O . ILE A 1 100 ? -9.078 -30.594 -15.688 1 97.12 100 ILE A O 1
ATOM 740 N N . LEU A 1 101 ? -6.859 -30.766 -15.891 1 96.62 101 LEU A N 1
ATOM 741 C CA . LEU A 1 101 ? -6.906 -31.531 -17.125 1 96.62 101 LEU A CA 1
ATOM 742 C C . LEU A 1 101 ? -7.656 -32.844 -16.938 1 96.62 101 LEU A C 1
ATOM 744 O O . LEU A 1 101 ? -8.242 -33.375 -17.891 1 96.62 101 LEU A O 1
ATOM 748 N N . THR A 1 102 ? -7.668 -33.344 -15.742 1 96.94 102 THR A N 1
ATOM 749 C CA . THR A 1 102 ? -8.352 -34.594 -15.477 1 96.94 102 THR A CA 1
ATOM 750 C C . THR A 1 102 ? -9.859 -34.438 -15.594 1 96.94 102 THR A C 1
ATOM 752 O O . THR A 1 102 ? -10.594 -35.438 -15.633 1 96.94 102 THR A O 1
ATOM 755 N N . MET A 1 103 ? -10.344 -33.188 -15.672 1 95.06 103 MET A N 1
ATOM 756 C CA . MET A 1 103 ? -11.766 -32.938 -15.898 1 95.06 103 MET A CA 1
ATOM 757 C C . MET A 1 103 ? -12.25 -33.625 -17.172 1 95.06 103 MET A C 1
ATOM 759 O O . MET A 1 103 ? -13.398 -34.062 -17.25 1 95.06 103 MET A O 1
ATOM 763 N N . HIS A 1 104 ? -11.359 -33.812 -18.172 1 93.69 104 HIS A N 1
ATOM 764 C CA . HIS A 1 104 ? -11.727 -34.375 -19.469 1 93.69 104 HIS A CA 1
ATOM 765 C C . HIS A 1 104 ? -11.875 -35.875 -19.391 1 93.69 104 HIS A C 1
ATOM 767 O O . HIS A 1 104 ? -12.383 -36.5 -20.312 1 93.69 104 HIS A O 1
ATOM 773 N N . GLU A 1 105 ? -11.445 -36.406 -18.25 1 94.69 105 GLU A N 1
ATOM 774 C CA . GLU A 1 105 ? -11.602 -37.812 -18.031 1 94.69 105 GLU A CA 1
ATOM 775 C C . GLU A 1 105 ? -12.883 -38.125 -17.266 1 94.69 1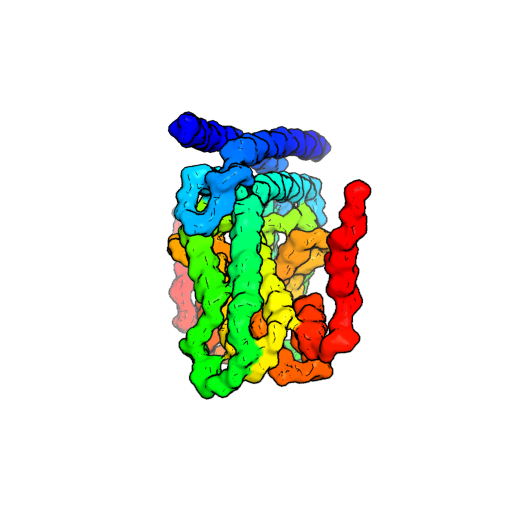05 GLU A C 1
ATOM 777 O O . GLU A 1 105 ? -13.234 -39.281 -17.047 1 94.69 105 GLU A O 1
ATOM 782 N N . GLU A 1 106 ? -13.594 -37.062 -16.797 1 93 106 GLU A N 1
ATOM 783 C CA . GLU A 1 106 ? -14.852 -37.219 -16.078 1 93 106 GLU A CA 1
ATOM 784 C C . GLU A 1 106 ? -16.047 -37.156 -17.016 1 93 106 GLU A C 1
ATOM 786 O O . GLU A 1 106 ? -15.945 -36.562 -18.109 1 93 106 GLU A O 1
ATOM 791 N N . ASP A 1 107 ? -17.141 -37.812 -16.656 1 90.44 107 ASP A N 1
ATOM 792 C CA . ASP A 1 107 ? -18.328 -37.875 -17.5 1 90.44 107 ASP A CA 1
ATOM 793 C C . ASP A 1 107 ? -19.281 -36.75 -17.188 1 90.44 107 ASP A C 1
ATOM 795 O O . ASP A 1 107 ? -19.891 -36.719 -16.109 1 90.44 107 ASP A O 1
ATOM 799 N N . PHE A 1 108 ? -19.422 -35.781 -18.141 1 89.31 108 PHE A N 1
ATOM 800 C CA . PHE A 1 108 ? -20.328 -34.656 -17.984 1 89.31 108 PHE A CA 1
ATOM 801 C C . PHE A 1 108 ? -21.562 -34.812 -18.875 1 89.31 108 PHE A C 1
ATOM 803 O O . PHE A 1 108 ? -22.328 -33.875 -19.047 1 89.31 108 PHE A O 1
ATOM 810 N N . ASN A 1 109 ? -21.625 -36 -19.516 1 87.44 109 ASN A N 1
ATOM 811 C CA . ASN A 1 109 ? -22.797 -36.312 -20.312 1 87.44 109 ASN A CA 1
ATOM 812 C C . ASN A 1 109 ? -23.812 -37.156 -19.531 1 87.44 109 ASN A C 1
ATOM 814 O O . ASN A 1 109 ? -24.094 -38.281 -19.891 1 87.44 109 ASN A O 1
ATOM 818 N N . THR A 1 110 ? -24.25 -36.688 -18.422 1 83.31 110 THR A N 1
ATOM 819 C CA . THR A 1 110 ? -25.219 -37.344 -17.547 1 83.31 110 THR A CA 1
ATOM 820 C C . THR A 1 110 ? -26.5 -36.531 -17.453 1 83.31 110 THR A C 1
ATOM 822 O O . THR A 1 110 ? -26.5 -35.312 -17.594 1 83.31 110 THR A O 1
ATOM 825 N N . PRO A 1 111 ? -27.625 -37.25 -17.391 1 79.25 111 PRO A N 1
ATOM 826 C CA . PRO A 1 111 ? -28.891 -36.531 -17.266 1 79.25 111 PRO A CA 1
ATOM 827 C C . PRO A 1 111 ? -28.984 -35.719 -15.977 1 79.25 111 PRO A C 1
ATOM 829 O O . PRO A 1 111 ? -28.266 -36 -15.016 1 79.25 111 PRO A O 1
ATOM 832 N N . ALA A 1 112 ? -29.734 -34.625 -16.078 1 73.56 112 ALA A N 1
ATOM 833 C CA . ALA A 1 112 ? -29.906 -33.719 -14.922 1 73.56 112 ALA A CA 1
ATOM 834 C C . ALA A 1 112 ? -30.562 -34.469 -13.758 1 73.56 112 ALA A C 1
ATOM 836 O O . ALA A 1 112 ? -31.594 -35.125 -13.93 1 73.56 112 ALA A O 1
ATOM 837 N N . VAL A 1 113 ? -29.812 -34.875 -12.781 1 64.75 113 VAL A N 1
ATOM 838 C CA . VAL A 1 113 ? -30.406 -35.469 -11.609 1 64.75 113 VAL A CA 1
ATOM 839 C C . VAL A 1 113 ? -30.734 -34.406 -10.562 1 64.75 113 VAL A C 1
ATOM 841 O O . VAL A 1 113 ? -30.016 -33.438 -10.438 1 64.75 113 VAL A O 1
ATOM 844 N N . GLU A 1 114 ? -31.906 -34.25 -10 1 57.53 114 GLU A N 1
ATOM 845 C CA . GLU A 1 114 ? -32.469 -33.312 -9.039 1 57.53 114 GLU A CA 1
ATOM 846 C C . GLU A 1 114 ? -31.438 -32.969 -7.953 1 57.53 114 GLU A C 1
ATOM 848 O O . GLU A 1 114 ? -31.406 -31.844 -7.461 1 57.53 114 GLU A O 1
ATOM 853 N N . ARG A 1 115 ? -30.625 -33.812 -7.461 1 54.81 115 ARG A N 1
ATOM 854 C CA . ARG A 1 115 ? -29.766 -33.625 -6.293 1 54.81 115 ARG A CA 1
ATOM 855 C C . ARG A 1 115 ? -28.547 -32.781 -6.629 1 54.81 115 ARG A C 1
ATOM 857 O O . ARG A 1 115 ? -27.812 -32.344 -5.738 1 54.81 115 ARG A O 1
ATOM 864 N N . MET A 1 116 ? -28.312 -32.562 -7.898 1 55 116 MET A N 1
ATOM 865 C CA . MET A 1 116 ? -27.062 -31.922 -8.281 1 55 116 MET A CA 1
ATOM 866 C C . MET A 1 116 ? -27.141 -30.406 -8.078 1 55 116 MET A C 1
ATOM 868 O O . MET A 1 116 ? -26.141 -29.703 -8.18 1 55 116 MET A O 1
ATOM 872 N N . ALA A 1 117 ? -28.422 -29.969 -7.75 1 51.28 117 ALA A N 1
ATOM 873 C CA . ALA A 1 117 ? -28.672 -28.531 -7.633 1 51.28 117 ALA A CA 1
ATOM 874 C C . ALA A 1 117 ? -28.344 -28.047 -6.227 1 51.28 117 ALA A C 1
ATOM 876 O O . ALA A 1 117 ? -28.578 -26.875 -5.906 1 51.28 117 ALA A O 1
ATOM 877 N N . THR A 1 118 ? -27.984 -28.969 -5.359 1 52.34 118 THR A N 1
ATOM 878 C CA . THR A 1 118 ? -27.828 -28.469 -4.004 1 52.34 118 THR A CA 1
ATOM 879 C C . THR A 1 118 ? -26.375 -28.031 -3.76 1 52.34 118 THR A C 1
ATOM 881 O O . THR A 1 118 ? -25.453 -28.578 -4.363 1 52.34 118 THR A O 1
ATOM 884 N N . PRO A 1 119 ? -26.156 -26.906 -3.195 1 52.78 119 PRO A N 1
ATOM 885 C CA . PRO A 1 119 ? -24.828 -26.375 -2.859 1 52.78 119 PRO A CA 1
ATOM 886 C C . PRO A 1 119 ? -23.922 -27.438 -2.238 1 52.78 119 PRO A C 1
ATOM 888 O O . PRO A 1 119 ? -22.703 -27.359 -2.35 1 52.78 119 PRO A O 1
ATOM 891 N N . ASP A 1 120 ? -24.625 -28.359 -1.573 1 54.38 120 ASP A N 1
ATOM 892 C CA . ASP A 1 120 ? -23.891 -29.422 -0.899 1 54.38 120 ASP A CA 1
ATOM 893 C C . ASP A 1 120 ? -23.594 -30.578 -1.854 1 54.38 120 ASP A C 1
ATOM 895 O O . ASP A 1 120 ? -23.172 -31.656 -1.424 1 54.38 120 ASP A O 1
ATOM 899 N N . ALA A 1 121 ? -24 -30.422 -3.066 1 59.94 121 ALA A N 1
ATOM 900 C CA . ALA A 1 121 ? -23.797 -31.484 -4.039 1 59.94 121 ALA A CA 1
ATOM 901 C C . ALA A 1 121 ? -22.297 -31.75 -4.246 1 59.94 121 ALA A C 1
ATOM 903 O O . ALA A 1 121 ? -21.484 -30.828 -4.199 1 59.94 121 ALA A O 1
ATOM 904 N N . PRO A 1 122 ? -21.938 -33.031 -4.203 1 70.69 122 PRO A N 1
ATOM 905 C CA . PRO A 1 122 ? -20.531 -33.406 -4.316 1 70.69 122 PRO A CA 1
ATOM 906 C C . PRO A 1 122 ? -19.875 -32.844 -5.57 1 70.69 122 PRO A C 1
ATOM 908 O O . PRO A 1 122 ? -20.469 -32.875 -6.652 1 70.69 122 PRO A O 1
ATOM 911 N N . CYS A 1 123 ? -18.891 -31.938 -5.414 1 83.31 123 CYS A N 1
ATOM 912 C CA . CYS A 1 123 ? -18.156 -31.375 -6.539 1 83.31 123 CYS A CA 1
ATOM 913 C C . CYS A 1 123 ? -17.422 -32.469 -7.309 1 83.31 123 CYS A C 1
ATOM 915 O O . CYS A 1 123 ? -17.391 -33.625 -6.883 1 83.31 123 CYS A O 1
ATOM 917 N N . SER A 1 124 ? -17.094 -32.25 -8.547 1 92.19 124 SER A N 1
ATOM 918 C CA . SER A 1 124 ? -16.359 -33.188 -9.398 1 92.19 124 SER A CA 1
ATOM 919 C C . SER A 1 124 ? -15.07 -33.656 -8.727 1 92.19 124 SER A C 1
ATOM 921 O O . SER A 1 124 ? -14.586 -33.031 -7.785 1 92.19 124 SER A O 1
ATOM 923 N N . LEU A 1 125 ? -14.586 -34.812 -9.156 1 94.81 125 LEU A N 1
ATOM 924 C CA . LEU A 1 125 ? -13.383 -35.375 -8.562 1 94.81 125 LEU A CA 1
ATOM 925 C C . LEU A 1 125 ? -12.188 -34.438 -8.75 1 94.81 125 LEU A C 1
ATOM 927 O O . LEU A 1 125 ? -11.406 -34.25 -7.824 1 94.81 125 LEU A O 1
ATOM 931 N N . TYR A 1 126 ? -12.016 -33.906 -9.969 1 96.88 126 TYR A N 1
ATOM 932 C CA . TYR A 1 126 ? -10.883 -33.031 -10.219 1 96.88 126 TYR A CA 1
ATOM 933 C C . TYR A 1 126 ? -10.93 -31.812 -9.297 1 96.88 126 TYR A C 1
ATOM 935 O O . TYR A 1 126 ? -9.891 -31.344 -8.844 1 96.88 126 TYR A O 1
ATOM 943 N N . MET A 1 127 ? -12.117 -3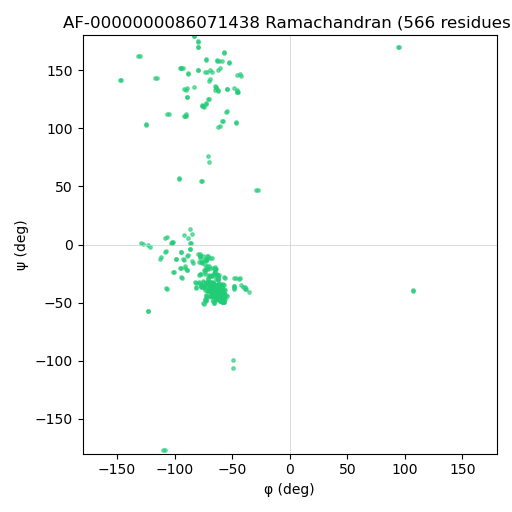1.281 -8.992 1 96.5 127 MET A N 1
ATOM 944 C CA . MET A 1 127 ? -12.297 -30.109 -8.133 1 96.5 127 MET A CA 1
ATOM 945 C C . MET A 1 127 ? -11.953 -30.453 -6.684 1 96.5 127 MET A C 1
ATOM 947 O O . MET A 1 127 ? -11.305 -29.656 -5.992 1 96.5 127 MET A O 1
ATOM 951 N N . ARG A 1 128 ? -12.336 -31.609 -6.27 1 96.06 128 ARG A N 1
ATOM 952 C CA . ARG A 1 128 ? -11.977 -32.062 -4.93 1 96.06 128 ARG A CA 1
ATOM 953 C C . ARG A 1 128 ? -10.461 -32.188 -4.789 1 96.06 128 ARG A C 1
ATOM 955 O O . ARG A 1 128 ? -9.891 -31.797 -3.775 1 96.06 128 ARG A O 1
ATOM 962 N N . GLU A 1 129 ? -9.828 -32.75 -5.789 1 96.94 129 GLU A N 1
ATOM 963 C CA . GLU A 1 129 ? -8.375 -32.875 -5.805 1 96.94 129 GLU A CA 1
ATOM 964 C C . GLU A 1 129 ? -7.695 -31.516 -5.809 1 96.94 129 GLU A C 1
ATOM 966 O O . GLU A 1 129 ? -6.688 -31.312 -5.129 1 96.94 129 GLU A O 1
ATOM 971 N N . LEU A 1 130 ? -8.273 -30.641 -6.582 1 97.62 130 LEU A N 1
ATOM 972 C CA . LEU A 1 130 ? -7.734 -29.281 -6.652 1 97.62 130 LEU A CA 1
ATOM 973 C C . LEU A 1 130 ? -7.797 -28.594 -5.289 1 97.62 130 LEU A C 1
ATOM 975 O O . LEU A 1 130 ? -6.82 -27.984 -4.852 1 97.62 130 LEU A O 1
ATOM 979 N N . GLN A 1 131 ? -8.898 -28.672 -4.605 1 96.44 131 GLN A N 1
ATOM 980 C CA . GLN A 1 131 ? -9.078 -28.094 -3.283 1 96.44 131 GLN A CA 1
ATOM 981 C C . GLN A 1 131 ? -8.062 -28.641 -2.291 1 96.44 131 GLN A C 1
ATOM 983 O O . GLN A 1 131 ? -7.434 -27.891 -1.55 1 96.44 131 GLN A O 1
ATOM 988 N N . GLN A 1 132 ? -7.871 -29.922 -2.338 1 96.94 132 GLN A N 1
ATOM 989 C CA . GLN A 1 132 ? -6.93 -30.578 -1.437 1 96.94 132 GLN A CA 1
ATOM 990 C C . GLN A 1 132 ? -5.492 -30.156 -1.745 1 96.94 132 GLN A C 1
ATOM 992 O O . GLN A 1 132 ? -4.711 -29.875 -0.832 1 96.94 132 GLN A O 1
ATOM 997 N N . PHE A 1 133 ? -5.188 -30.125 -2.973 1 97.62 133 PHE A N 1
ATOM 998 C CA . PHE A 1 133 ? -3.832 -29.797 -3.4 1 97.62 133 PHE A CA 1
ATOM 999 C C . PHE A 1 133 ? -3.477 -28.359 -3.012 1 97.62 133 PHE A C 1
ATOM 1001 O O . PHE A 1 133 ? -2.404 -28.109 -2.457 1 97.62 133 PHE A O 1
ATOM 1008 N N . LEU A 1 134 ? -4.371 -27.422 -3.301 1 97.06 134 LEU A N 1
ATOM 1009 C CA . LEU A 1 134 ? -4.094 -26.016 -2.99 1 97.06 134 LEU A CA 1
ATOM 1010 C C . LEU A 1 134 ? -4.023 -25.797 -1.482 1 97.06 134 LEU A C 1
ATOM 1012 O O . LEU A 1 134 ? -3.225 -25 -1.003 1 97.06 134 LEU A O 1
ATOM 1016 N N . SER A 1 135 ? -4.863 -26.484 -0.752 1 96 135 SER A N 1
ATOM 1017 C CA . SER A 1 135 ? -4.781 -26.422 0.704 1 96 135 SER A CA 1
ATOM 1018 C C . SER A 1 135 ? -3.436 -26.938 1.203 1 96 135 SER A C 1
ATOM 1020 O O . SER A 1 135 ? -2.834 -26.344 2.102 1 96 135 SER A O 1
ATOM 1022 N N . HIS A 1 136 ? -2.994 -28 0.625 1 96.62 136 HIS A N 1
ATOM 1023 C CA . HIS A 1 136 ? -1.686 -28.547 0.951 1 96.62 136 HIS A CA 1
ATOM 1024 C C . HIS A 1 136 ? -0.574 -27.547 0.651 1 96.62 136 HIS A C 1
ATOM 1026 O O . HIS A 1 136 ? 0.309 -27.328 1.483 1 96.62 136 HIS A O 1
ATOM 1032 N N . CYS A 1 137 ? -0.616 -26.969 -0.525 1 96.44 137 CYS A N 1
ATOM 1033 C CA . CYS A 1 137 ? 0.396 -26 -0.924 1 96.44 137 CYS A CA 1
ATOM 1034 C C . CYS A 1 137 ? 0.44 -24.828 0.048 1 96.44 137 CYS A C 1
ATOM 1036 O O . CYS A 1 137 ? 1.52 -24.359 0.413 1 96.44 137 CYS A O 1
ATOM 1038 N N . GLN A 1 138 ? -0.725 -24.344 0.446 1 94.19 138 GLN A N 1
ATOM 1039 C CA . GLN A 1 138 ? -0.801 -23.25 1.397 1 94.19 138 GLN A CA 1
ATOM 1040 C C . GLN A 1 138 ? -0.18 -23.625 2.736 1 94.19 138 GLN A C 1
ATOM 1042 O O . GLN A 1 138 ? 0.632 -22.891 3.287 1 94.19 138 GLN A O 1
ATOM 1047 N N . ASN A 1 139 ? -0.484 -24.75 3.207 1 93.31 139 ASN A N 1
ATOM 1048 C CA . ASN A 1 139 ? -0.079 -25.172 4.543 1 93.31 139 ASN A CA 1
ATOM 1049 C C . ASN A 1 1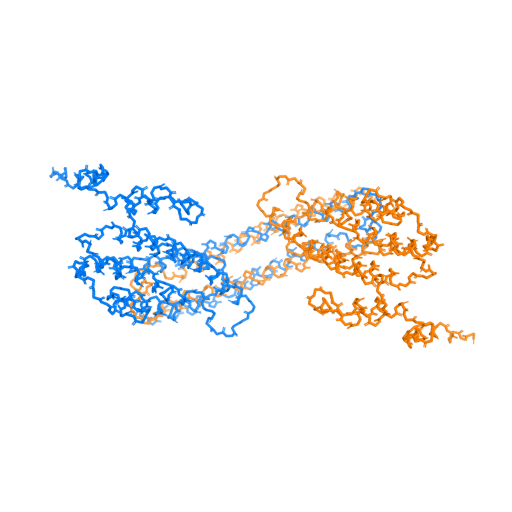39 ? 1.403 -25.531 4.59 1 93.31 139 ASN A C 1
ATOM 1051 O O . ASN A 1 139 ? 2.096 -25.203 5.555 1 93.31 139 ASN A O 1
ATOM 1055 N N . ASP A 1 140 ? 1.911 -26.094 3.555 1 94.31 140 ASP A N 1
ATOM 1056 C CA . ASP A 1 140 ? 3.25 -26.672 3.633 1 94.31 140 ASP A CA 1
ATOM 1057 C C . ASP A 1 140 ? 4.285 -25.734 3.012 1 94.31 140 ASP A C 1
ATOM 1059 O O . ASP A 1 140 ? 5.477 -25.828 3.311 1 94.31 140 ASP A O 1
ATOM 1063 N N . PHE A 1 141 ? 3.846 -24.859 2.127 1 95.19 141 PHE A N 1
ATOM 1064 C CA . PHE A 1 141 ? 4.828 -24.047 1.412 1 95.19 141 PHE A CA 1
ATOM 1065 C C . PHE A 1 141 ? 4.555 -22.562 1.603 1 95.19 141 PHE A C 1
ATOM 1067 O O . PHE A 1 141 ? 5.359 -21.844 2.207 1 95.19 141 PHE A O 1
ATOM 1074 N N . PHE A 1 142 ? 3.41 -22.047 1.271 1 93.5 142 PHE A N 1
ATOM 1075 C CA . PHE A 1 142 ? 3.141 -20.625 1.196 1 93.5 142 PHE A CA 1
ATOM 1076 C C . PHE A 1 142 ? 3.07 -20 2.592 1 93.5 142 PHE A C 1
ATOM 1078 O O . PHE A 1 142 ? 3.449 -18.844 2.787 1 93.5 142 PHE A O 1
ATOM 1085 N N . SER A 1 143 ? 2.619 -20.719 3.535 1 90.81 143 SER A N 1
ATOM 1086 C CA . SER A 1 143 ? 2.494 -20.219 4.902 1 90.81 143 SER A CA 1
ATOM 1087 C C . SER A 1 143 ? 3.861 -19.906 5.504 1 90.81 143 SER A C 1
ATOM 1089 O O . SER A 1 143 ? 3.969 -19.109 6.434 1 90.81 143 SER A O 1
ATOM 1091 N N . ALA A 1 144 ? 4.887 -20.484 4.953 1 91.56 144 ALA A N 1
ATOM 1092 C CA . ALA A 1 144 ? 6.238 -20.297 5.477 1 91.56 144 ALA A CA 1
ATOM 1093 C C . ALA A 1 144 ? 6.906 -19.078 4.848 1 91.56 144 ALA A C 1
ATOM 1095 O O . ALA A 1 144 ? 7.996 -18.672 5.262 1 91.56 144 ALA A O 1
ATOM 1096 N N . TRP A 1 145 ? 6.285 -18.547 3.871 1 92.62 145 TRP A N 1
ATOM 1097 C CA . TRP A 1 145 ? 6.863 -17.406 3.182 1 92.62 145 TRP A CA 1
ATOM 1098 C C . TRP A 1 145 ? 6.449 -16.094 3.857 1 92.62 145 TRP A C 1
ATOM 1100 O O . TRP A 1 145 ? 5.355 -16 4.418 1 92.62 145 TRP A O 1
ATOM 1110 N N . PRO A 1 146 ? 7.293 -15.117 3.84 1 90.75 146 PRO A N 1
ATOM 1111 C CA . PRO A 1 146 ? 6.938 -13.812 4.402 1 90.75 146 PRO A CA 1
ATOM 1112 C C . PRO A 1 146 ? 5.949 -13.039 3.529 1 90.75 146 PRO A C 1
ATOM 1114 O O . PRO A 1 146 ? 5.777 -13.359 2.35 1 90.75 146 PRO A O 1
ATOM 1117 N N . PRO A 1 147 ? 5.258 -12.102 4.094 1 89.25 147 PRO A N 1
ATOM 1118 C CA . PRO A 1 147 ? 4.309 -11.289 3.334 1 89.25 147 PRO A CA 1
ATOM 1119 C C . PRO A 1 147 ? 4.992 -10.227 2.473 1 89.25 147 PRO A C 1
ATOM 1121 O O . PRO A 1 147 ? 4.648 -9.047 2.551 1 89.25 147 PRO A O 1
ATOM 1124 N N . ALA A 1 148 ? 5.887 -10.633 1.65 1 91.69 148 ALA A N 1
ATOM 1125 C CA . ALA A 1 148 ? 6.566 -9.75 0.706 1 91.69 148 ALA A CA 1
ATOM 1126 C C . ALA A 1 148 ? 5.695 -9.477 -0.517 1 91.69 148 ALA A C 1
ATOM 1128 O O . ALA A 1 148 ? 4.926 -10.344 -0.942 1 91.69 148 ALA A O 1
ATOM 1129 N N . PRO A 1 149 ? 5.852 -8.344 -1.111 1 90.19 149 PRO A N 1
ATOM 1130 C CA . PRO A 1 149 ? 5.055 -8.016 -2.295 1 90.19 149 PRO A CA 1
ATOM 1131 C C . PRO A 1 149 ? 5.219 -9.039 -3.418 1 90.19 149 PRO A C 1
ATOM 1133 O O . PRO A 1 149 ? 4.238 -9.414 -4.062 1 90.19 149 PRO A O 1
ATOM 1136 N N . ALA A 1 150 ? 6.414 -9.469 -3.637 1 93.81 150 ALA A N 1
ATOM 1137 C CA . ALA A 1 150 ? 6.664 -10.422 -4.711 1 93.81 150 ALA A CA 1
ATOM 1138 C C . ALA A 1 150 ? 5.953 -11.75 -4.438 1 93.81 150 ALA A C 1
ATOM 1140 O O . ALA A 1 150 ? 5.453 -12.391 -5.363 1 93.81 150 ALA A O 1
ATOM 1141 N N . VAL A 1 151 ? 5.945 -12.141 -3.17 1 93.62 151 VAL A N 1
ATOM 1142 C CA . VAL A 1 151 ? 5.277 -13.375 -2.773 1 93.62 151 VAL A CA 1
ATOM 1143 C C . VAL A 1 151 ? 3.773 -13.25 -2.996 1 93.62 151 VAL A C 1
ATOM 1145 O O . VAL A 1 151 ? 3.15 -14.125 -3.598 1 93.62 151 VAL A O 1
ATOM 1148 N N . THR A 1 152 ? 3.191 -12.156 -2.486 1 91.19 152 THR A N 1
ATOM 1149 C CA . THR A 1 152 ? 1.762 -11.906 -2.623 1 91.19 152 THR A CA 1
ATOM 1150 C C . THR A 1 152 ? 1.356 -11.883 -4.094 1 91.19 152 THR A C 1
ATOM 1152 O O . THR A 1 152 ? 0.36 -12.492 -4.48 1 91.19 152 THR A O 1
ATOM 1155 N N . GLN A 1 153 ? 2.174 -11.227 -4.859 1 92.25 153 GLN A N 1
ATOM 1156 C CA . GLN A 1 153 ? 1.886 -11.141 -6.285 1 92.25 153 GLN A CA 1
ATOM 1157 C C . GLN A 1 153 ? 1.965 -12.516 -6.945 1 92.25 153 GLN A C 1
ATOM 1159 O O . GLN A 1 153 ? 1.147 -12.852 -7.809 1 92.25 153 GLN A O 1
ATOM 1164 N N . GLY A 1 154 ? 2.939 -13.25 -6.57 1 94.44 154 GLY A N 1
ATOM 1165 C CA . GLY A 1 154 ? 3.078 -14.586 -7.117 1 94.44 154 GLY A CA 1
ATOM 1166 C C . GLY A 1 154 ? 1.874 -15.469 -6.848 1 94.44 154 GLY A C 1
ATOM 1167 O O . GLY A 1 154 ? 1.396 -16.172 -7.746 1 94.44 154 GLY A O 1
ATOM 1168 N N . VAL A 1 155 ? 1.395 -15.43 -5.617 1 93.88 155 VAL A N 1
ATOM 1169 C CA . VAL A 1 155 ? 0.246 -16.234 -5.23 1 93.88 155 VAL A CA 1
ATOM 1170 C C . VAL A 1 155 ? -1.004 -15.742 -5.953 1 93.88 155 VAL A C 1
ATOM 1172 O O . VAL A 1 155 ? -1.842 -16.547 -6.375 1 93.88 155 VAL A O 1
ATOM 1175 N N . ARG A 1 156 ? -1.13 -14.445 -6.109 1 91.5 156 ARG A N 1
ATOM 1176 C CA . ARG A 1 156 ? -2.232 -13.875 -6.883 1 91.5 156 ARG A CA 1
ATOM 1177 C C . ARG A 1 156 ? -2.213 -14.391 -8.32 1 91.5 156 ARG A C 1
ATOM 1179 O O . ARG A 1 156 ? -3.252 -14.773 -8.859 1 91.5 156 ARG A O 1
ATOM 1186 N N . ASP A 1 157 ? -1.061 -14.352 -8.891 1 92.5 157 ASP A N 1
ATOM 1187 C CA . ASP A 1 157 ? -0.916 -14.828 -10.266 1 92.5 157 ASP A CA 1
ATOM 1188 C C . ASP A 1 157 ? -1.307 -16.297 -10.375 1 92.5 157 ASP A C 1
ATOM 1190 O O . ASP A 1 157 ? -1.904 -16.703 -11.375 1 92.5 157 ASP A O 1
ATOM 1194 N N . LEU A 1 158 ? -0.922 -17.062 -9.406 1 94.88 158 LEU A N 1
ATOM 1195 C CA . LEU A 1 158 ? -1.278 -18.469 -9.367 1 94.88 158 LEU A CA 1
ATOM 1196 C C . LEU A 1 158 ? -2.793 -18.656 -9.336 1 94.88 158 LEU A C 1
ATOM 1198 O O . LEU A 1 158 ? -3.34 -19.469 -10.078 1 94.88 158 LEU A O 1
ATOM 1202 N N . ALA A 1 159 ? -3.461 -17.891 -8.453 1 92.44 159 ALA A N 1
ATOM 1203 C CA . ALA A 1 159 ? -4.918 -17.953 -8.359 1 92.44 159 ALA A CA 1
ATOM 1204 C C . ALA A 1 159 ? -5.566 -17.594 -9.688 1 92.44 159 ALA A C 1
ATOM 1206 O O . ALA A 1 159 ? -6.461 -18.297 -10.172 1 92.44 159 ALA A O 1
ATOM 1207 N N . SER A 1 160 ? -5.07 -16.547 -10.297 1 89.19 160 SER A N 1
ATOM 1208 C CA . SER A 1 160 ? -5.594 -16.094 -11.578 1 89.19 160 SER A CA 1
ATOM 1209 C C . SER A 1 160 ? -5.387 -17.141 -12.664 1 89.19 160 SER A C 1
ATOM 1211 O O . SER A 1 160 ? -6.297 -17.422 -13.453 1 89.19 160 SER A O 1
ATOM 1213 N N . ARG A 1 161 ? -4.242 -17.656 -12.68 1 91.19 161 ARG A N 1
ATOM 1214 C CA . ARG A 1 161 ? -3.93 -18.688 -13.664 1 91.19 161 ARG A CA 1
ATOM 1215 C C . ARG A 1 161 ? -4.812 -19.922 -13.477 1 91.19 161 ARG A C 1
ATOM 1217 O O . ARG A 1 161 ? -5.25 -20.531 -14.453 1 91.19 161 ARG A O 1
ATOM 1224 N N . SER A 1 162 ? -5.023 -20.312 -12.234 1 93.38 162 SER A N 1
ATOM 1225 C CA . SER A 1 162 ? -5.879 -21.453 -11.938 1 93.38 162 SER A CA 1
ATOM 1226 C C . SER A 1 162 ? -7.293 -21.234 -12.469 1 93.38 162 SER A C 1
ATOM 1228 O O . SER A 1 162 ? -7.891 -22.141 -13.055 1 93.38 162 SER A O 1
ATOM 1230 N N . LEU A 1 163 ? -7.766 -20.078 -12.25 1 89.38 163 LEU A N 1
ATOM 1231 C CA . LEU A 1 163 ? -9.094 -19.734 -12.734 1 89.38 163 LEU A CA 1
ATOM 1232 C C . LEU A 1 163 ? -9.141 -19.75 -14.258 1 89.38 163 LEU A C 1
ATOM 1234 O O . LEU A 1 163 ? -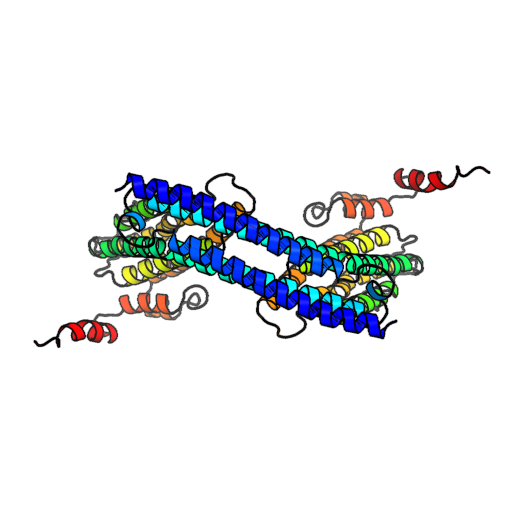10.07 -20.312 -14.844 1 89.38 163 LEU A O 1
ATOM 1238 N N . GLU A 1 164 ? -8.156 -19.156 -14.852 1 86.38 164 GLU A N 1
ATOM 1239 C CA . GLU A 1 164 ? -8.07 -19.125 -16.312 1 86.38 164 GLU A CA 1
ATOM 1240 C C . GLU A 1 164 ? -8.047 -20.531 -16.891 1 86.38 164 GLU A C 1
ATOM 1242 O O . GLU A 1 164 ? -8.734 -20.812 -17.875 1 86.38 164 GLU A O 1
ATOM 1247 N N . LEU A 1 165 ? -7.277 -21.344 -16.312 1 89.25 165 LEU A N 1
ATOM 1248 C CA . LEU A 1 165 ? -7.176 -22.734 -16.75 1 89.25 165 LEU A CA 1
ATOM 1249 C C . LEU A 1 165 ? -8.516 -23.453 -16.609 1 89.25 165 LEU A C 1
ATOM 1251 O O . LEU A 1 165 ? -8.93 -24.172 -17.5 1 89.25 165 LEU A O 1
ATOM 1255 N N . LEU A 1 166 ? -9.164 -23.25 -15.469 1 91.5 166 LEU A N 1
ATOM 1256 C CA . LEU A 1 166 ? -10.453 -23.891 -15.227 1 91.5 166 LEU A CA 1
ATOM 1257 C C . LEU A 1 166 ? -11.469 -23.484 -16.297 1 91.5 166 LEU A C 1
ATOM 1259 O O . LEU A 1 166 ? -12.109 -24.344 -16.906 1 91.5 166 LEU A O 1
ATOM 1263 N N . VAL A 1 167 ? -11.562 -22.234 -16.531 1 84.75 167 VAL A N 1
ATOM 1264 C CA . VAL A 1 167 ? -12.539 -21.719 -17.484 1 84.75 167 VAL A CA 1
ATOM 1265 C C . VAL A 1 167 ? -12.203 -22.219 -18.875 1 84.75 167 VAL A C 1
ATOM 1267 O O . VAL A 1 167 ? -13.094 -22.641 -19.625 1 84.75 167 VAL A O 1
ATOM 1270 N N . ARG A 1 168 ? -10.953 -22.141 -19.203 1 83.88 168 ARG A N 1
ATOM 1271 C CA . ARG A 1 168 ? -10.508 -22.594 -20.516 1 83.88 168 ARG A CA 1
ATOM 1272 C C . ARG A 1 168 ? -10.867 -24.062 -20.75 1 83.88 168 ARG A C 1
ATOM 1274 O O . ARG A 1 168 ? -11.445 -24.406 -21.781 1 83.88 168 ARG A O 1
ATOM 1281 N N . HIS A 1 169 ? -10.602 -24.875 -19.844 1 87.94 169 HIS A N 1
ATOM 1282 C CA . HIS A 1 169 ? -10.844 -26.312 -20.016 1 87.94 169 HIS A CA 1
ATOM 1283 C C . HIS A 1 169 ? -12.328 -26.641 -19.875 1 87.94 169 HIS A C 1
ATOM 1285 O O . HIS A 1 169 ? -12.836 -27.531 -20.547 1 87.94 169 HIS A O 1
ATOM 1291 N N . ALA A 1 170 ? -13.008 -25.953 -18.969 1 86.75 170 ALA A N 1
ATOM 1292 C CA . ALA A 1 170 ? -14.453 -26.141 -18.828 1 86.75 170 ALA A CA 1
ATOM 1293 C C . ALA A 1 170 ? -15.164 -25.844 -20.156 1 86.75 170 ALA A C 1
ATOM 1295 O O . ALA A 1 170 ? -16.141 -26.516 -20.5 1 86.75 170 ALA A O 1
ATOM 1296 N N . SER A 1 171 ? -14.609 -24.922 -20.828 1 79.5 171 SER A N 1
ATOM 1297 C CA . SER A 1 171 ? -15.219 -24.516 -22.094 1 79.5 171 SER A CA 1
ATOM 1298 C C . SER A 1 171 ? -14.977 -25.562 -23.188 1 79.5 171 SER A C 1
ATOM 1300 O O . SER A 1 171 ? -15.664 -25.578 -24.203 1 79.5 171 SER A O 1
ATOM 1302 N N . LEU A 1 172 ? -14.094 -26.453 -22.938 1 81.31 172 LEU A N 1
ATOM 1303 C CA . LEU A 1 172 ? -13.719 -27.453 -23.938 1 81.31 172 LEU A CA 1
ATOM 1304 C C . LEU A 1 172 ? -14.359 -28.797 -23.625 1 81.31 172 LEU A C 1
ATOM 1306 O O . LEU A 1 172 ? -14.203 -29.75 -24.391 1 81.31 172 LEU A O 1
ATOM 1310 N N . VAL A 1 173 ? -15.125 -28.891 -22.594 1 85.38 173 VAL A N 1
ATOM 1311 C CA . VAL A 1 173 ? -15.734 -30.156 -22.188 1 85.38 173 VAL A CA 1
ATOM 1312 C C . VAL A 1 173 ? -16.859 -30.516 -23.156 1 85.38 173 VAL A C 1
ATOM 1314 O O . VAL A 1 173 ? -17.75 -29.703 -23.406 1 85.38 173 VAL A O 1
ATOM 1317 N N . ARG A 1 174 ? -16.781 -31.641 -23.781 1 83.5 174 ARG A N 1
ATOM 1318 C CA . ARG A 1 174 ? -17.766 -32.188 -24.703 1 83.5 174 ARG A CA 1
ATOM 1319 C C . ARG A 1 174 ? -17.797 -33.719 -24.625 1 83.5 174 ARG A C 1
ATOM 1321 O O . ARG A 1 174 ? -16.766 -34.344 -24.438 1 83.5 174 ARG A O 1
ATOM 1328 N N . PRO A 1 175 ? -18.891 -34.281 -24.703 1 83.69 175 PRO A N 1
ATOM 1329 C CA . PRO A 1 175 ? -20.25 -33.75 -24.719 1 83.69 175 PRO A CA 1
ATOM 1330 C C . PRO A 1 175 ? -20.703 -33.219 -23.375 1 83.69 175 PRO A C 1
ATOM 1332 O O . PRO A 1 175 ? -20.219 -33.656 -22.328 1 83.69 175 PRO A O 1
ATOM 1335 N N . LEU A 1 176 ? -21.516 -32.25 -23.359 1 83.81 176 LEU A N 1
ATOM 1336 C CA . LEU A 1 176 ? -22 -31.594 -22.156 1 83.81 176 LEU A CA 1
ATOM 1337 C C . LEU A 1 176 ? -23.531 -31.594 -22.125 1 83.81 176 LEU A C 1
ATOM 1339 O O . LEU A 1 176 ? -24.172 -30.859 -22.891 1 83.81 176 LEU A O 1
ATOM 1343 N N . SER A 1 177 ? -24.047 -32.469 -21.312 1 86.88 177 SER A N 1
ATOM 1344 C CA . SER A 1 177 ? -25.5 -32.531 -21.141 1 86.88 177 SER A CA 1
ATOM 1345 C C . SER A 1 177 ? -26 -31.516 -20.141 1 86.88 177 SER A C 1
ATOM 1347 O O . SER A 1 177 ? -25.203 -30.75 -19.578 1 86.88 177 SER A O 1
ATOM 1349 N N . GLU A 1 178 ? -27.266 -31.438 -19.891 1 84.31 178 GLU A N 1
ATOM 1350 C CA . GLU A 1 178 ? -27.844 -30.531 -18.906 1 84.31 178 GLU A CA 1
ATOM 1351 C C . GLU A 1 178 ? -27.344 -30.844 -17.516 1 84.31 178 GLU A C 1
ATOM 1353 O O . GLU A 1 178 ? -27.062 -29.938 -16.719 1 84.31 178 GLU A O 1
ATOM 1358 N N . GLY A 1 179 ? -27.25 -32.094 -17.281 1 86.19 179 GLY A N 1
ATOM 1359 C CA . GLY A 1 179 ? -26.688 -32.5 -16.016 1 86.19 179 GLY A CA 1
ATOM 1360 C C . GLY A 1 179 ? -25.234 -32.125 -15.852 1 86.19 179 GLY A C 1
ATOM 1361 O O . GLY A 1 179 ? -24.797 -31.75 -14.758 1 86.19 179 GLY A O 1
ATOM 1362 N N . GLY A 1 180 ? -24.484 -32.219 -16.984 1 88.12 180 GLY A N 1
ATOM 1363 C CA . GLY A 1 180 ? -23.094 -31.812 -16.969 1 88.12 180 GLY A CA 1
ATOM 1364 C C . GLY A 1 180 ? -22.906 -30.328 -16.734 1 88.12 180 GLY A C 1
ATOM 1365 O O . GLY A 1 180 ? -21.984 -29.906 -16.031 1 88.12 180 GLY A O 1
ATOM 1366 N N . LYS A 1 181 ? -23.828 -29.562 -17.312 1 85.31 181 LYS A N 1
ATOM 1367 C CA . LYS A 1 181 ? -23.797 -28.109 -17.094 1 85.31 181 LYS A CA 1
ATOM 1368 C C . LYS A 1 181 ? -24 -27.781 -15.625 1 85.31 181 LYS A C 1
ATOM 1370 O O . LYS A 1 181 ? -23.344 -26.891 -15.086 1 85.31 181 LYS A O 1
ATOM 1375 N N . MET A 1 182 ? -24.859 -28.438 -15.008 1 86.12 182 MET A N 1
ATOM 1376 C CA . MET A 1 182 ? -25.141 -28.219 -13.594 1 86.12 182 MET A CA 1
ATOM 1377 C C . MET A 1 182 ? -23.953 -28.578 -12.734 1 86.12 182 MET A C 1
ATOM 1379 O O . MET A 1 182 ? -23.625 -27.891 -11.766 1 86.12 182 MET A O 1
ATOM 1383 N N . ARG A 1 183 ? -23.359 -29.703 -13.133 1 89.19 183 ARG A N 1
ATOM 1384 C CA . ARG A 1 183 ? -22.172 -30.125 -12.406 1 89.19 183 ARG A CA 1
ATOM 1385 C C . ARG A 1 183 ? -21.047 -29.109 -12.547 1 89.19 183 ARG A C 1
ATOM 1387 O O . ARG A 1 183 ? -20.375 -28.781 -11.562 1 89.19 183 ARG A O 1
ATOM 1394 N N . LEU A 1 184 ? -20.859 -28.594 -13.742 1 88.06 184 LEU A N 1
ATOM 1395 C CA . LEU A 1 184 ? -19.844 -27.578 -13.984 1 88.06 184 LEU A CA 1
ATOM 1396 C C . LEU A 1 184 ? -20.172 -26.297 -13.203 1 88.06 184 LEU A C 1
ATOM 1398 O O . LEU A 1 184 ? -19.266 -25.641 -12.68 1 88.06 184 LEU A O 1
ATOM 1402 N N . ALA A 1 185 ? -21.406 -26 -13.164 1 86.81 185 ALA A N 1
ATOM 1403 C CA . ALA A 1 185 ? -21.828 -24.828 -12.398 1 86.81 185 ALA A CA 1
ATOM 1404 C C . ALA A 1 185 ? -21.5 -25 -10.914 1 86.81 185 ALA A C 1
ATOM 1406 O O . ALA A 1 185 ? -21.078 -24.047 -10.25 1 86.81 185 ALA A O 1
ATOM 1407 N N . ALA A 1 186 ? -21.734 -26.141 -10.438 1 89 186 ALA A N 1
ATOM 1408 C CA . ALA A 1 186 ? -21.391 -26.453 -9.055 1 89 186 ALA A CA 1
ATOM 1409 C C . ALA A 1 186 ? -19.875 -26.359 -8.828 1 89 186 ALA A C 1
ATOM 1411 O O . ALA A 1 186 ? -19.422 -25.859 -7.797 1 89 186 ALA A O 1
ATOM 1412 N N . ASP A 1 187 ? -19.141 -26.859 -9.82 1 91.56 187 ASP A N 1
ATOM 1413 C CA . ASP A 1 187 ? -17.688 -26.781 -9.75 1 91.56 187 ASP A CA 1
ATOM 1414 C C . ASP A 1 187 ? -17.219 -25.328 -9.719 1 91.56 187 ASP A C 1
ATOM 1416 O O . ASP A 1 187 ? -16.281 -24.984 -8.992 1 91.56 187 ASP A O 1
ATOM 1420 N N . PHE A 1 188 ? -17.844 -24.453 -10.477 1 88.25 188 PHE A N 1
ATOM 1421 C CA . PHE A 1 188 ? -17.516 -23.031 -10.469 1 88.25 188 PHE A CA 1
ATOM 1422 C C . PHE A 1 188 ? -17.719 -22.438 -9.078 1 88.25 188 PHE A C 1
ATOM 1424 O O . PHE A 1 188 ? -16.922 -21.641 -8.617 1 88.25 188 PHE A O 1
ATOM 1431 N N . ALA A 1 189 ? -18.734 -22.875 -8.43 1 88 189 ALA A N 1
ATOM 1432 C CA . ALA A 1 189 ? -19 -22.391 -7.082 1 88 189 ALA A CA 1
ATOM 1433 C C . ALA A 1 189 ? -17.969 -22.906 -6.09 1 88 189 ALA A C 1
ATOM 1435 O O . ALA A 1 189 ? -17.578 -22.188 -5.16 1 88 189 ALA A O 1
ATOM 1436 N N . GLN A 1 190 ? -17.547 -24.094 -6.363 1 91.88 190 GLN A N 1
ATOM 1437 C CA . GLN A 1 190 ? -16.609 -24.766 -5.445 1 91.88 190 GLN A CA 1
ATOM 1438 C C . GLN A 1 190 ? -15.195 -24.203 -5.605 1 91.88 190 GLN A C 1
ATOM 1440 O O . GLN A 1 190 ? -14.344 -24.422 -4.742 1 91.88 190 GLN A O 1
ATOM 1445 N N . MET A 1 191 ? -14.953 -23.484 -6.727 1 91.69 191 MET A N 1
ATOM 1446 C CA . MET A 1 191 ? -13.625 -22.906 -6.965 1 91.69 191 MET A CA 1
ATOM 1447 C C . MET A 1 191 ? -13.273 -21.891 -5.883 1 91.69 191 MET A C 1
ATOM 1449 O O . MET A 1 191 ? -12.102 -21.734 -5.531 1 91.69 191 MET A O 1
ATOM 1453 N N . GLU A 1 192 ? -14.297 -21.266 -5.355 1 87.25 192 GLU A N 1
ATOM 1454 C CA . GLU A 1 192 ? -14.062 -20.328 -4.266 1 87.25 192 GLU A CA 1
ATOM 1455 C C . GLU A 1 192 ? -13.422 -21.016 -3.068 1 87.25 192 GLU A C 1
ATOM 1457 O O . GLU A 1 192 ? -12.492 -20.484 -2.459 1 87.25 192 GLU A O 1
ATOM 1462 N N . MET A 1 193 ? -13.898 -22.125 -2.787 1 90.06 193 MET A N 1
ATOM 1463 C CA . MET A 1 193 ? -13.352 -22.922 -1.685 1 90.06 193 MET A CA 1
ATOM 1464 C C . MET A 1 193 ? -11.945 -23.406 -2.006 1 90.06 193 MET A C 1
ATOM 1466 O O . MET A 1 193 ? -11.109 -23.547 -1.11 1 90.06 193 MET A O 1
ATOM 1470 N N . ALA A 1 194 ? -11.703 -23.672 -3.268 1 93.75 194 ALA A N 1
ATOM 1471 C CA . ALA A 1 194 ? -10.383 -24.141 -3.686 1 93.75 194 ALA A CA 1
ATOM 1472 C C . ALA A 1 194 ? -9.336 -23.047 -3.516 1 93.75 194 ALA A C 1
ATOM 1474 O O . ALA A 1 194 ? -8.195 -23.312 -3.127 1 93.75 194 ALA A O 1
ATOM 1475 N N . LEU A 1 195 ? -9.719 -21.797 -3.754 1 93.38 195 LEU A N 1
ATOM 1476 C CA . LEU A 1 195 ? -8.773 -20.688 -3.732 1 93.38 195 LEU A CA 1
ATOM 1477 C C . LEU A 1 195 ? -8.703 -20.062 -2.346 1 93.38 195 LEU A C 1
ATOM 1479 O O . LEU A 1 195 ? -7.777 -19.297 -2.047 1 93.38 195 LEU A O 1
ATOM 1483 N N . ALA A 1 196 ? -9.57 -20.344 -1.48 1 89.94 196 ALA A N 1
ATOM 1484 C CA . ALA A 1 196 ? -9.734 -19.703 -0.177 1 89.94 196 ALA A CA 1
ATOM 1485 C C . ALA A 1 196 ? -8.461 -19.828 0.654 1 89.94 196 ALA A C 1
ATOM 1487 O O . ALA A 1 196 ? -8.031 -18.859 1.283 1 89.94 196 ALA A O 1
ATOM 1488 N N . PRO A 1 197 ? -7.84 -20.938 0.581 1 90.44 197 PRO A N 1
ATOM 1489 C CA . PRO A 1 197 ? -6.641 -21.078 1.407 1 90.44 197 PRO A CA 1
ATOM 1490 C C . PRO A 1 197 ? -5.535 -20.094 1.024 1 90.44 197 PRO A C 1
ATOM 1492 O O . PRO A 1 197 ? -4.691 -19.75 1.857 1 90.44 197 PRO A O 1
ATOM 1495 N N . LEU A 1 198 ? -5.492 -19.641 -0.164 1 89.81 198 LEU A N 1
ATOM 1496 C CA . LEU A 1 198 ? -4.438 -18.766 -0.645 1 89.81 198 LEU A CA 1
ATOM 1497 C C . LEU A 1 198 ? -4.539 -17.391 0.019 1 89.81 198 LEU A C 1
ATOM 1499 O O . LEU A 1 198 ? -3.551 -16.656 0.089 1 89.81 198 LEU A O 1
ATOM 1503 N N . GLY A 1 199 ? -5.715 -16.938 0.452 1 80.94 199 GLY A N 1
ATOM 1504 C CA . GLY A 1 199 ? -5.918 -15.648 1.089 1 80.94 199 GLY A CA 1
ATOM 1505 C C . GLY A 1 199 ? -5.977 -15.734 2.604 1 80.94 199 GLY A C 1
ATOM 1506 O O . GLY A 1 199 ? -6.074 -14.711 3.283 1 80.94 199 GLY A O 1
ATOM 1507 N N . GLN A 1 200 ? -6.09 -16.812 3.182 1 69.56 200 GLN A N 1
ATOM 1508 C CA . GLN A 1 200 ? -6.336 -16.984 4.609 1 69.56 200 GLN A CA 1
ATOM 1509 C C . GLN A 1 200 ? -5.066 -16.734 5.422 1 69.56 200 GLN A C 1
ATOM 1511 O O . GLN A 1 200 ? -3.984 -17.188 5.047 1 69.56 200 GLN A O 1
ATOM 1516 N N . PRO A 1 201 ? -5.352 -15.664 6.258 1 59.5 201 PRO A N 1
ATOM 1517 C CA . PRO A 1 201 ? -4.219 -15.453 7.16 1 59.5 201 PRO A CA 1
ATOM 1518 C C . PRO A 1 201 ? -3.893 -16.688 8 1 59.5 201 PRO A C 1
ATOM 1520 O O . PRO A 1 201 ? -4.797 -17.406 8.43 1 59.5 201 PRO A O 1
ATOM 1523 N N . LEU A 1 202 ? -2.83 -17.359 7.68 1 56.38 202 LEU A N 1
ATOM 1524 C CA . LEU A 1 202 ? -2.602 -18.453 8.609 1 56.38 202 LEU A CA 1
ATOM 1525 C C . LEU A 1 202 ? -2.688 -17.969 10.055 1 56.38 202 LEU A C 1
ATOM 1527 O O . LEU A 1 202 ? -3.635 -18.297 10.773 1 56.38 202 LEU A O 1
ATOM 1531 N N . ALA A 1 203 ? -1.601 -17.828 10.82 1 54.06 203 ALA A N 1
ATOM 1532 C CA . ALA A 1 203 ? -1.454 -17.562 12.25 1 54.06 203 ALA A CA 1
ATOM 1533 C C . ALA A 1 203 ? -1.564 -16.062 12.547 1 54.06 203 ALA A C 1
ATOM 1535 O O . ALA A 1 203 ? -1.444 -15.234 11.648 1 54.06 203 ALA A O 1
ATOM 1536 N N . ASP A 1 204 ? -2.309 -15.703 13.594 1 52.28 204 ASP A N 1
ATOM 1537 C CA . ASP A 1 204 ? -2.385 -14.391 14.227 1 52.28 204 ASP A CA 1
ATOM 1538 C C . ASP A 1 204 ? -1.079 -13.617 14.047 1 52.28 204 ASP A C 1
ATOM 1540 O O . ASP A 1 204 ? -0.317 -13.453 15.008 1 52.28 204 ASP A O 1
ATOM 1544 N N . LEU A 1 205 ? -0.621 -13.656 12.781 1 63.47 205 LEU A N 1
ATOM 1545 C CA . LEU A 1 205 ? 0.695 -13.031 12.68 1 63.47 205 LEU A CA 1
ATOM 1546 C C . LEU A 1 205 ? 0.576 -11.516 12.625 1 63.47 205 LEU A C 1
ATOM 1548 O O . LEU A 1 205 ? -0.53 -10.969 12.68 1 63.47 205 LEU A O 1
ATOM 1552 N N . GLY A 1 206 ? 1.473 -10.727 12.633 1 64.75 206 GLY A N 1
ATOM 1553 C CA . GLY A 1 206 ? 1.63 -9.281 12.703 1 64.75 206 GLY A CA 1
ATOM 1554 C C . GLY A 1 206 ? 0.894 -8.547 11.594 1 64.75 206 GLY A C 1
ATOM 1555 O O . GLY A 1 206 ? 0.327 -9.18 10.695 1 64.75 206 GLY A O 1
ATOM 1556 N N . ARG A 1 207 ? 0.655 -7.344 11.562 1 66.75 207 ARG A N 1
ATOM 1557 C CA . ARG A 1 207 ? -0.108 -6.434 10.711 1 66.75 207 ARG A CA 1
ATOM 1558 C C . ARG A 1 207 ? 0.216 -6.664 9.242 1 66.75 207 ARG A C 1
ATOM 1560 O O . ARG A 1 207 ? -0.687 -6.73 8.406 1 66.75 207 ARG A O 1
ATOM 1567 N N . PRO A 1 208 ? 1.518 -6.949 8.945 1 67.69 208 PRO A N 1
ATOM 1568 C CA . PRO A 1 208 ? 1.831 -7.148 7.527 1 67.69 208 PRO A CA 1
ATOM 1569 C C . PRO A 1 208 ? 1.21 -8.422 6.957 1 67.69 208 PRO A C 1
ATOM 1571 O O . PRO A 1 208 ? 0.805 -8.445 5.793 1 67.69 208 PRO A O 1
ATOM 1574 N N . TYR A 1 209 ? 1.118 -9.391 7.777 1 68.56 209 TYR A N 1
ATOM 1575 C CA . TYR A 1 209 ? 0.542 -10.656 7.344 1 68.56 209 TYR A CA 1
ATOM 1576 C C . TYR A 1 209 ? -0.966 -10.539 7.156 1 68.56 209 TYR A C 1
ATOM 1578 O O . TYR A 1 209 ? -1.533 -11.125 6.23 1 68.56 209 TYR A O 1
ATOM 1586 N N . LYS A 1 210 ? -1.585 -9.656 8.047 1 74.94 210 LYS A N 1
ATOM 1587 C CA . LYS A 1 210 ? -3.023 -9.43 7.938 1 74.94 210 LYS A CA 1
ATOM 1588 C C . LYS A 1 210 ? -3.365 -8.656 6.664 1 74.94 210 LYS A C 1
ATOM 1590 O O . LYS A 1 210 ? -4.348 -8.969 5.988 1 74.94 210 LYS A O 1
ATOM 1595 N N . ILE A 1 211 ? -2.484 -7.758 6.371 1 72 211 ILE A N 1
ATOM 1596 C CA . ILE A 1 211 ? -2.707 -6.953 5.176 1 72 211 ILE A CA 1
ATOM 1597 C C . ILE A 1 211 ? -2.566 -7.828 3.932 1 72 211 ILE A C 1
ATOM 1599 O O . ILE A 1 211 ? -3.4 -7.77 3.025 1 72 211 ILE A O 1
ATOM 1603 N N . LYS A 1 212 ? -1.562 -8.648 3.9 1 71.25 212 LYS A N 1
ATOM 1604 C CA . LYS A 1 212 ? -1.352 -9.586 2.799 1 71.25 212 LYS A CA 1
ATOM 1605 C C . LYS A 1 212 ? -2.561 -10.5 2.619 1 71.25 212 LYS A C 1
ATOM 1607 O O . LYS A 1 212 ? -3.039 -10.688 1.499 1 71.25 212 LYS A O 1
ATOM 1612 N N . ALA A 1 213 ? -2.936 -11.031 3.756 1 76.31 213 ALA A N 1
ATOM 1613 C CA . ALA A 1 213 ? -4.066 -11.953 3.713 1 76.31 213 ALA A CA 1
ATOM 1614 C C . ALA A 1 213 ? -5.316 -11.266 3.17 1 76.31 213 ALA A C 1
ATOM 1616 O O . ALA A 1 213 ? -6.027 -11.836 2.336 1 76.31 213 ALA A O 1
ATOM 1617 N N . ARG A 1 214 ? -5.555 -10.078 3.582 1 77.81 214 ARG A N 1
ATOM 1618 C CA . ARG A 1 214 ? -6.715 -9.328 3.127 1 77.81 214 ARG A CA 1
ATOM 1619 C C . ARG A 1 214 ? -6.641 -9.047 1.629 1 77.81 214 ARG A C 1
ATOM 1621 O O . ARG A 1 214 ? -7.637 -9.188 0.915 1 77.81 214 ARG A O 1
ATOM 1628 N N . ASN A 1 215 ? -5.488 -8.68 1.252 1 78.5 215 ASN A N 1
ATOM 1629 C CA . ASN A 1 215 ? -5.281 -8.398 -0.166 1 78.5 215 ASN A CA 1
ATOM 1630 C C . ASN A 1 215 ? -5.512 -9.641 -1.021 1 78.5 215 ASN A C 1
ATOM 1632 O O . ASN A 1 215 ? -6.148 -9.57 -2.074 1 78.5 215 ASN A O 1
ATOM 1636 N N . LEU A 1 216 ? -5.008 -10.703 -0.534 1 81.81 216 LEU A N 1
ATOM 1637 C CA . LEU A 1 216 ? -5.156 -11.945 -1.273 1 81.81 216 LEU A CA 1
ATOM 1638 C C . LEU A 1 216 ? -6.605 -12.414 -1.262 1 81.81 216 LEU A C 1
ATOM 1640 O O . LEU A 1 216 ? -7.121 -12.883 -2.281 1 81.81 216 LEU A O 1
ATOM 1644 N N . THR A 1 217 ? -7.223 -12.219 -0.103 1 82.5 217 THR A N 1
ATOM 1645 C CA . THR A 1 217 ? -8.633 -12.586 0.006 1 82.5 217 THR A CA 1
ATOM 1646 C C . THR A 1 217 ? -9.477 -11.766 -0.957 1 82.5 217 THR A C 1
ATOM 1648 O O . THR A 1 217 ? -10.336 -12.305 -1.654 1 82.5 217 THR A O 1
ATOM 1651 N N . ALA A 1 218 ? -9.164 -10.508 -0.968 1 81.94 218 ALA A N 1
ATOM 1652 C CA . ALA A 1 218 ? -9.883 -9.633 -1.886 1 81.94 218 ALA A CA 1
ATOM 1653 C C . ALA A 1 218 ? -9.664 -10.055 -3.336 1 81.94 218 ALA A C 1
ATOM 1655 O O . ALA A 1 218 ? -10.602 -10.047 -4.137 1 81.94 218 ALA A O 1
ATOM 1656 N N . TYR A 1 219 ? -8.547 -10.453 -3.645 1 82.81 219 TYR A N 1
ATOM 1657 C CA . TYR A 1 219 ? -8.227 -10.836 -5.016 1 82.81 219 TYR A CA 1
ATOM 1658 C C . TYR A 1 219 ? -8.906 -12.148 -5.391 1 82.81 219 TYR A C 1
ATOM 1660 O O . TYR A 1 219 ? -9.453 -12.281 -6.488 1 82.81 219 TYR A O 1
ATOM 1668 N N . THR A 1 220 ? -8.828 -13.094 -4.5 1 82.94 220 THR A N 1
ATOM 1669 C CA . THR A 1 220 ? -9.469 -14.375 -4.785 1 82.94 220 THR A CA 1
ATOM 1670 C C . THR A 1 220 ? -10.977 -14.203 -4.922 1 82.94 220 THR A C 1
ATOM 1672 O O . THR A 1 220 ? -11.609 -14.852 -5.762 1 82.94 220 THR A O 1
ATOM 1675 N N . ARG A 1 221 ? -11.539 -13.273 -4.129 1 81.88 221 ARG A N 1
ATOM 1676 C CA . ARG A 1 221 ? -12.961 -12.969 -4.238 1 81.88 221 ARG A CA 1
ATOM 1677 C C . ARG A 1 221 ? -13.289 -12.367 -5.605 1 81.88 221 ARG A C 1
ATOM 1679 O O . ARG A 1 221 ? -14.312 -12.703 -6.203 1 81.88 221 ARG A O 1
ATOM 1686 N N . MET A 1 222 ? -12.422 -11.562 -6.012 1 80 222 MET A N 1
ATOM 1687 C CA . MET A 1 222 ? -12.594 -10.984 -7.34 1 80 222 MET A CA 1
ATOM 1688 C C . MET A 1 222 ? -12.57 -12.062 -8.414 1 80 222 MET A C 1
ATOM 1690 O O . MET A 1 222 ? -13.367 -12.031 -9.352 1 80 222 MET A O 1
ATOM 1694 N N . CYS A 1 223 ? -11.711 -13 -8.289 1 78.81 223 CYS A N 1
ATOM 1695 C CA . CYS A 1 223 ? -11.617 -14.109 -9.234 1 78.81 223 CYS A CA 1
ATOM 1696 C C . CYS A 1 223 ? -12.898 -14.922 -9.25 1 78.81 223 CYS A C 1
ATOM 1698 O O . CYS A 1 223 ? -13.414 -15.266 -10.312 1 78.81 223 CYS A O 1
ATOM 1700 N N . VAL A 1 224 ? -13.453 -15.086 -8.102 1 80.81 224 VAL A N 1
ATOM 1701 C CA . VAL A 1 224 ? -14.648 -15.906 -7.957 1 80.81 224 VAL A CA 1
ATOM 1702 C C . VAL A 1 224 ? -15.852 -15.18 -8.547 1 80.81 224 VAL A C 1
ATOM 1704 O O . VAL A 1 224 ? -16.781 -15.812 -9.062 1 80.81 224 VAL A O 1
ATOM 1707 N N . GLN A 1 225 ? -15.797 -13.914 -8.398 1 81.75 225 GLN A N 1
ATOM 1708 C CA . GLN A 1 225 ? -16.875 -13.133 -8.984 1 81.75 225 GLN A CA 1
ATOM 1709 C C . GLN A 1 225 ? -16.953 -13.32 -10.5 1 81.75 225 GLN A C 1
ATOM 1711 O O . GLN A 1 225 ? -18.031 -13.328 -11.078 1 81.75 225 GLN A O 1
ATOM 1716 N N . VAL A 1 226 ? -15.867 -13.484 -11.039 1 77.38 226 VAL A N 1
ATOM 1717 C CA . VAL A 1 226 ? -15.797 -13.742 -12.477 1 77.38 226 VAL A CA 1
ATOM 1718 C C . VAL A 1 226 ? -16.484 -15.07 -12.789 1 77.38 226 VAL A C 1
ATOM 1720 O O . VAL A 1 226 ? -17.266 -15.156 -13.75 1 77.38 226 VAL A O 1
ATOM 1723 N N . LEU A 1 227 ? -16.234 -16.047 -12.023 1 80.5 227 LEU A N 1
ATOM 1724 C CA . LEU A 1 227 ? -16.844 -17.359 -12.234 1 80.5 227 LEU A CA 1
ATOM 1725 C C . LEU A 1 227 ? -18.344 -17.312 -12.023 1 80.5 227 LEU A C 1
ATOM 1727 O O . LEU A 1 227 ? -19.109 -17.984 -12.734 1 80.5 227 LEU A O 1
ATOM 1731 N N . ARG A 1 228 ? -18.719 -16.5 -11.062 1 81 228 ARG A N 1
ATOM 1732 C CA . ARG A 1 228 ? -20.141 -16.328 -10.812 1 81 228 ARG A CA 1
ATOM 1733 C C . ARG A 1 228 ? -20.844 -15.711 -12.016 1 81 228 ARG A C 1
ATOM 1735 O O . ARG A 1 228 ? -21.969 -16.094 -12.352 1 81 228 ARG A O 1
ATOM 1742 N N . ALA A 1 229 ? -20.188 -14.914 -12.602 1 76.56 229 ALA A N 1
ATOM 1743 C CA . ALA A 1 229 ? -20.734 -14.25 -13.789 1 76.56 229 ALA A CA 1
ATOM 1744 C C . ALA A 1 229 ? -20.797 -15.211 -14.977 1 76.56 229 ALA A C 1
ATOM 1746 O O . ALA A 1 229 ? -21.578 -15.016 -15.898 1 76.56 229 ALA A O 1
ATOM 1747 N N . LEU A 1 230 ? -20.031 -16.234 -14.938 1 78.5 230 LEU A N 1
ATOM 1748 C CA . LEU A 1 230 ? -19.938 -17.156 -16.047 1 78.5 230 LEU A CA 1
ATOM 1749 C C . LEU A 1 230 ? -20.938 -18.297 -15.898 1 78.5 230 LEU A C 1
ATOM 1751 O O . LEU A 1 230 ? -21.266 -18.984 -16.875 1 78.5 230 LEU A O 1
ATOM 1755 N N . ARG A 1 231 ? -21.406 -18.484 -14.727 1 81.44 231 ARG A N 1
ATOM 1756 C CA . ARG A 1 231 ? -22.281 -19.625 -14.445 1 81.44 231 ARG A CA 1
ATOM 1757 C C . ARG A 1 231 ? -23.531 -19.594 -15.328 1 81.44 231 ARG A C 1
ATOM 1759 O O . ARG A 1 231 ? -23.844 -20.578 -15.984 1 81.44 231 ARG A O 1
ATOM 1766 N N . PRO A 1 232 ? -24.188 -18.438 -15.398 1 78.62 232 PRO A N 1
ATOM 1767 C CA . PRO A 1 232 ? -25.391 -18.406 -16.25 1 78.62 232 PRO A CA 1
ATOM 1768 C C . PRO A 1 232 ? -25.062 -18.656 -17.719 1 78.62 232 PRO A C 1
ATOM 1770 O O . PRO A 1 232 ? -25.922 -19.141 -18.469 1 78.62 232 PRO A O 1
ATOM 1773 N N . LEU A 1 233 ? -23.922 -18.359 -18.094 1 75.94 233 LEU A N 1
ATOM 1774 C CA . LEU A 1 233 ? -23.531 -18.484 -19.484 1 75.94 233 LEU A CA 1
ATOM 1775 C C . LEU A 1 233 ? -23.422 -19.953 -19.891 1 75.94 233 LEU A C 1
ATOM 1777 O O . LEU A 1 233 ? -23.469 -20.281 -21.078 1 75.94 233 LEU A O 1
ATOM 1781 N N . LEU A 1 234 ? -23.312 -20.828 -18.922 1 77.94 234 LEU A N 1
ATOM 1782 C CA . LEU A 1 234 ? -23.266 -22.266 -19.172 1 77.94 234 LEU A CA 1
ATOM 1783 C C . LEU A 1 234 ? -24.594 -22.766 -19.75 1 77.94 234 LEU A C 1
ATOM 1785 O O . LEU A 1 234 ? -24.625 -23.75 -20.484 1 77.94 234 LEU A O 1
ATOM 1789 N N . PHE A 1 235 ? -25.641 -21.938 -19.391 1 79.44 235 PHE A N 1
ATOM 1790 C CA . PHE A 1 235 ? -26.984 -22.391 -19.734 1 79.44 235 PHE A CA 1
ATOM 1791 C C . PHE A 1 235 ? -27.562 -21.562 -20.875 1 79.44 235 PHE A C 1
ATOM 1793 O O . PHE A 1 235 ? -28.688 -21.812 -21.328 1 79.44 235 PHE A O 1
ATOM 1800 N N . GLN A 1 236 ? -26.812 -20.562 -21.219 1 74.94 236 GLN A N 1
ATOM 1801 C CA . GLN A 1 236 ? -27.312 -19.656 -22.234 1 74.94 236 GLN A CA 1
ATOM 1802 C C . GLN A 1 236 ? -26.797 -20.047 -23.625 1 74.94 236 GLN A C 1
ATOM 1804 O O . GLN A 1 236 ? -25.766 -20.719 -23.734 1 74.94 236 GLN A O 1
ATOM 1809 N N . SER A 1 237 ? -27.625 -19.688 -24.594 1 69 237 SER A N 1
ATOM 1810 C CA . SER A 1 237 ? -27.188 -19.906 -25.969 1 69 237 SER A CA 1
ATOM 1811 C C . SER A 1 237 ? -26.047 -18.984 -26.344 1 69 237 SER A C 1
ATOM 1813 O O . SER A 1 237 ? -25.844 -17.938 -25.703 1 69 237 SER A O 1
ATOM 1815 N N . PRO A 1 238 ? -25.141 -19.422 -27.266 1 65.06 238 PRO A N 1
ATOM 1816 C CA . PRO A 1 238 ? -24 -18.594 -27.672 1 65.06 238 PRO A CA 1
ATOM 1817 C C . PRO A 1 238 ? -24.422 -17.172 -28.031 1 65.06 238 PRO A C 1
ATOM 1819 O O . PRO A 1 238 ? -23.656 -16.234 -27.797 1 65.06 238 PRO A O 1
ATOM 1822 N N . GLN A 1 239 ? -25.625 -17.031 -28.484 1 62 239 GLN A N 1
ATOM 1823 C CA . GLN A 1 239 ? -26.094 -15.711 -28.875 1 62 239 GLN A CA 1
ATOM 1824 C C . GLN A 1 239 ? -26.297 -14.828 -27.641 1 62 239 GLN A C 1
ATOM 1826 O O . GLN A 1 239 ? -25.953 -13.648 -27.656 1 62 239 GLN A O 1
ATOM 1831 N N . HIS A 1 240 ? -26.766 -15.422 -26.625 1 64.81 240 HIS A N 1
ATOM 1832 C CA . HIS A 1 240 ? -27.062 -14.664 -25.406 1 64.81 240 HIS A CA 1
ATOM 1833 C C . HIS A 1 240 ? -25.766 -14.32 -24.656 1 64.81 240 HIS A C 1
ATOM 1835 O O . HIS A 1 240 ? -25.656 -13.242 -24.078 1 64.81 240 HIS A O 1
ATOM 1841 N N . VAL A 1 241 ? -24.828 -15.117 -24.75 1 64.88 241 VAL A N 1
ATOM 1842 C CA . VAL A 1 241 ? -23.562 -14.922 -24.062 1 64.88 241 VAL A CA 1
ATOM 1843 C C . VAL A 1 241 ? -22.812 -13.75 -24.672 1 64.88 241 VAL A C 1
ATOM 1845 O O . VAL A 1 241 ? -22.219 -12.938 -23.953 1 64.88 241 VAL A O 1
ATOM 1848 N N . ALA A 1 242 ? -22.922 -13.641 -26 1 62.59 242 ALA A N 1
ATOM 1849 C CA . ALA A 1 242 ? -22.219 -12.578 -26.719 1 62.59 242 ALA A CA 1
ATOM 1850 C C . ALA A 1 242 ? -22.781 -11.211 -26.344 1 62.59 242 ALA A C 1
ATOM 1852 O O . ALA A 1 242 ? -22.078 -10.203 -26.438 1 62.59 242 ALA A O 1
ATOM 1853 N N . GLN A 1 243 ? -23.984 -11.195 -25.812 1 61.38 243 GLN A N 1
ATOM 1854 C CA . GLN A 1 243 ? -24.641 -9.93 -25.516 1 61.38 243 GLN A CA 1
ATOM 1855 C C . GLN A 1 243 ? -24.578 -9.602 -24.031 1 61.38 243 GLN A C 1
ATOM 1857 O O . GLN A 1 243 ? -25.109 -8.586 -23.594 1 61.38 243 GLN A O 1
ATOM 1862 N N . SER A 1 244 ? -23.953 -10.406 -23.312 1 62.28 244 SER A N 1
ATOM 1863 C CA . SER A 1 244 ? -23.969 -10.227 -21.875 1 62.28 244 SER A CA 1
ATOM 1864 C C . SER A 1 244 ? -23.141 -9.016 -21.453 1 62.28 244 SER A C 1
ATOM 1866 O O . SER A 1 244 ? -22 -8.859 -21.906 1 62.28 244 SER A O 1
ATOM 1868 N N . PRO A 1 245 ? -23.672 -8.039 -20.703 1 60.5 245 PRO A N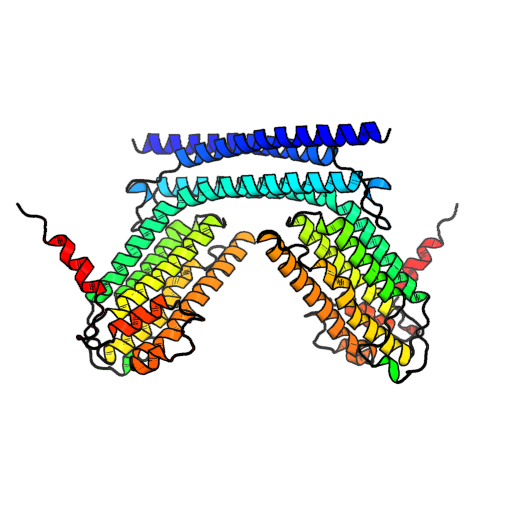 1
ATOM 1869 C CA . PRO A 1 245 ? -22.984 -6.824 -20.25 1 60.5 245 PRO A CA 1
ATOM 1870 C C . PRO A 1 245 ? -21.812 -7.121 -19.312 1 60.5 245 PRO A C 1
ATOM 1872 O O . PRO A 1 245 ? -20.953 -6.266 -19.094 1 60.5 245 PRO A O 1
ATOM 1875 N N . MET A 1 246 ? -21.906 -8.258 -18.766 1 59.69 246 MET A N 1
ATOM 1876 C CA . MET A 1 246 ? -20.859 -8.578 -17.781 1 59.69 246 MET A CA 1
ATOM 1877 C C . MET A 1 246 ? -19.531 -8.828 -18.484 1 59.69 246 MET A C 1
ATOM 1879 O O . MET A 1 246 ? -18.484 -8.859 -17.828 1 59.69 246 MET A O 1
ATOM 1883 N N . LEU A 1 247 ? -19.688 -8.914 -19.844 1 57.34 247 LEU A N 1
ATOM 1884 C CA . LEU A 1 247 ? -18.516 -9.188 -20.672 1 57.34 247 LEU A CA 1
ATOM 1885 C C . LEU A 1 247 ? -17.641 -7.953 -20.797 1 57.34 247 LEU A C 1
ATOM 1887 O O . LEU A 1 247 ? -18.141 -6.848 -21.016 1 57.34 247 LEU A O 1
ATOM 1891 N N . GLY A 1 248 ? -16.344 -8.07 -20.312 1 57.41 248 GLY A N 1
ATOM 1892 C CA . GLY A 1 248 ? -15.375 -6.988 -20.422 1 57.41 248 GLY A CA 1
ATOM 1893 C C . GLY A 1 248 ? -15.102 -6.309 -19.094 1 57.41 248 GLY A C 1
ATOM 1894 O O . GLY A 1 248 ? -13.984 -5.855 -18.844 1 57.41 248 GLY A O 1
ATOM 1895 N N . GLU A 1 249 ? -16.141 -6.172 -18.406 1 55.34 249 GLU A N 1
ATOM 1896 C CA . GLU A 1 249 ? -15.938 -5.438 -17.172 1 55.34 249 GLU A CA 1
ATOM 1897 C C . GLU A 1 249 ? -15.227 -6.305 -16.125 1 55.34 249 GLU A C 1
ATOM 1899 O O . GLU A 1 249 ? -14.258 -5.863 -15.508 1 55.34 249 GLU A O 1
ATOM 1904 N N . VAL A 1 250 ? -15.758 -7.434 -15.961 1 55.03 250 VAL A N 1
ATOM 1905 C CA . VAL A 1 250 ? -15.289 -8.312 -14.891 1 55.03 250 VAL A CA 1
ATOM 1906 C C . VAL A 1 250 ? -14.5 -9.477 -15.484 1 55.03 250 VAL A C 1
ATOM 1908 O O . VAL A 1 250 ? -13.484 -9.898 -14.922 1 55.03 250 VAL A O 1
ATOM 1911 N N . VAL A 1 251 ? -14.984 -9.977 -16.672 1 59.09 251 VAL A N 1
ATOM 1912 C CA . VAL A 1 251 ? -14.406 -11.18 -17.25 1 59.09 251 VAL A CA 1
ATOM 1913 C C . VAL A 1 251 ? -13.555 -10.812 -18.469 1 59.09 251 VAL A C 1
ATOM 1915 O O . VAL A 1 251 ? -14.055 -10.188 -19.406 1 59.09 251 VAL A O 1
ATOM 1918 N N . PRO A 1 252 ? -12.305 -11.023 -18.234 1 59.28 252 PRO A N 1
ATOM 1919 C CA . PRO A 1 252 ? -11.547 -10.766 -19.469 1 59.28 252 PRO A CA 1
ATOM 1920 C C . PRO A 1 252 ? -12.188 -11.391 -20.703 1 59.28 252 PRO A C 1
ATOM 1922 O O . PRO A 1 252 ? -12.688 -12.516 -20.641 1 59.28 252 PRO A O 1
ATOM 1925 N N . HIS A 1 253 ? -12.312 -10.617 -21.719 1 54.06 253 HIS A N 1
ATOM 1926 C CA . HIS A 1 253 ? -12.945 -10.992 -22.984 1 54.06 253 HIS A CA 1
ATOM 1927 C C . HIS A 1 253 ? -12.414 -12.336 -23.484 1 54.06 253 HIS A C 1
ATOM 1929 O O . HIS A 1 253 ? -13.164 -13.133 -24.047 1 54.06 253 HIS A O 1
ATOM 1935 N N . SER A 1 254 ? -11.219 -12.492 -23.234 1 56.19 254 SER A N 1
ATOM 1936 C CA . SER A 1 254 ? -10.594 -13.711 -23.734 1 56.19 254 SER A CA 1
ATOM 1937 C C . SER A 1 254 ? -11.242 -14.953 -23.141 1 56.19 254 SER A C 1
ATOM 1939 O O . SER A 1 254 ? -11.445 -15.953 -23.828 1 56.19 254 SER A O 1
ATOM 1941 N N . LEU A 1 255 ? -11.641 -14.836 -21.953 1 58.97 255 LEU A N 1
ATOM 1942 C CA . LEU A 1 255 ? -12.219 -15.992 -21.281 1 58.97 255 LEU A CA 1
ATOM 1943 C C . LEU A 1 255 ? -13.625 -16.281 -21.797 1 58.97 255 LEU A C 1
ATOM 1945 O O . LEU A 1 255 ? -14 -17.438 -21.953 1 58.97 255 LEU A O 1
ATOM 1949 N N . VAL A 1 256 ? -14.273 -15.18 -22.031 1 57.81 256 VAL A N 1
ATOM 1950 C CA . VAL A 1 256 ? -15.633 -15.297 -22.547 1 57.81 256 VAL A CA 1
ATOM 1951 C C . VAL A 1 256 ? -15.609 -15.938 -23.922 1 57.81 256 VAL A C 1
ATOM 1953 O O . VAL A 1 256 ? -16.438 -16.797 -24.234 1 57.81 256 VAL A O 1
ATOM 1956 N N . LEU A 1 257 ? -14.625 -15.477 -24.656 1 56.97 257 LEU A N 1
ATOM 1957 C CA . LEU A 1 257 ? -14.531 -16 -26.016 1 56.97 257 LEU A CA 1
ATOM 1958 C C . LEU A 1 257 ? -14.305 -17.516 -26 1 56.97 257 LEU A C 1
ATOM 1960 O O . LEU A 1 257 ? -14.914 -18.234 -26.781 1 56.97 257 LEU A O 1
ATOM 1964 N N . HIS A 1 258 ? -13.477 -17.844 -25.125 1 57.72 258 HIS A N 1
ATOM 1965 C CA . HIS A 1 258 ? -13.227 -19.281 -25.031 1 57.72 258 HIS A CA 1
ATOM 1966 C C . HIS A 1 258 ? -14.5 -20.031 -24.656 1 57.72 258 HIS A C 1
ATOM 1968 O O . HIS A 1 258 ? -14.789 -21.094 -25.234 1 57.72 258 HIS A O 1
ATOM 1974 N N . PHE A 1 259 ? -15.258 -19.422 -23.844 1 56.62 259 PHE A N 1
ATOM 1975 C CA . PHE A 1 259 ? -16.484 -20.062 -23.391 1 56.62 259 PHE A CA 1
ATOM 1976 C C . PHE A 1 259 ? -17.5 -20.156 -24.516 1 56.62 259 PHE A C 1
ATOM 1978 O O . PHE A 1 259 ? -18.156 -21.188 -24.688 1 56.62 259 PHE A O 1
ATOM 1985 N N . LEU A 1 260 ? -17.594 -19.078 -25.219 1 56.59 260 LEU A N 1
ATOM 1986 C CA . LEU A 1 260 ? -18.547 -19 -26.312 1 56.59 260 LEU A CA 1
ATOM 1987 C C . LEU A 1 260 ? -18.156 -19.938 -27.453 1 56.59 260 LEU A C 1
ATOM 1989 O O . LEU A 1 260 ? -19 -20.594 -28.062 1 56.59 260 LEU A O 1
ATOM 1993 N N . PHE A 1 261 ? -16.922 -20.016 -27.734 1 55.38 261 PHE A N 1
ATOM 1994 C CA . PHE A 1 261 ? -16.484 -20.812 -28.875 1 55.38 261 PHE A CA 1
ATOM 1995 C C . PHE A 1 261 ? -16.656 -22.297 -28.594 1 55.38 261 PHE A C 1
ATOM 1997 O O . PHE A 1 261 ? -16.875 -23.094 -29.516 1 55.38 261 PHE A O 1
ATOM 2004 N N . ALA A 1 262 ? -16.562 -22.578 -27.391 1 53.41 262 ALA A N 1
ATOM 2005 C CA . ALA A 1 262 ? -16.703 -23.984 -27.062 1 53.41 262 ALA A CA 1
ATOM 2006 C C . ALA A 1 262 ? -18.125 -24.469 -27.266 1 53.41 262 ALA A C 1
ATOM 2008 O O . ALA A 1 262 ? -18.359 -25.656 -27.484 1 53.41 262 ALA A O 1
ATOM 2009 N N . LYS A 1 263 ? -19.047 -23.562 -27.156 1 53.34 263 LYS A N 1
ATOM 2010 C CA . LYS A 1 263 ? -20.438 -23.922 -27.359 1 53.34 263 LYS A CA 1
ATOM 2011 C C . LYS A 1 263 ? -20.812 -23.891 -28.828 1 53.34 263 LYS A C 1
ATOM 2013 O O . LYS A 1 263 ? -21.906 -24.312 -29.219 1 53.34 263 LYS A O 1
ATOM 2018 N N . ALA A 1 264 ? -19.984 -23.297 -29.656 1 48.44 264 ALA A N 1
ATOM 2019 C CA . ALA A 1 264 ? -20.359 -23.156 -31.062 1 48.44 264 ALA A CA 1
ATOM 2020 C C . ALA A 1 264 ? -20.469 -24.516 -31.734 1 48.44 264 ALA A C 1
ATOM 2022 O O . ALA A 1 264 ? -19.766 -25.453 -31.375 1 48.44 264 ALA A O 1
ATOM 2023 N N . PRO A 1 265 ? -21.609 -24.719 -32.594 1 48.59 265 PRO A N 1
ATOM 2024 C CA . PRO A 1 265 ? -21.719 -25.938 -33.375 1 48.59 265 PRO A CA 1
ATOM 2025 C C . PRO A 1 265 ? -20.391 -26.344 -34.031 1 48.59 265 PRO A C 1
ATOM 2027 O O . PRO A 1 265 ? -19.5 -25.516 -34.188 1 48.59 265 PRO A O 1
ATOM 2030 N N . PRO A 1 266 ? -20.172 -27.672 -34.156 1 47.62 266 PRO A N 1
ATOM 2031 C CA . PRO A 1 266 ? -18.938 -28.219 -34.75 1 47.62 266 PRO A CA 1
ATOM 2032 C C . PRO A 1 266 ? -18.438 -27.391 -35.938 1 47.62 266 PRO A C 1
ATOM 2034 O O . PRO A 1 266 ? -17.219 -27.328 -36.156 1 47.62 266 PRO A O 1
ATOM 2037 N N . GLU A 1 267 ? -19.203 -26.891 -36.75 1 44.94 267 GLU A N 1
ATOM 2038 C CA . GLU A 1 267 ? -18.828 -26.156 -37.969 1 44.94 267 GLU A CA 1
ATOM 2039 C C . GLU A 1 267 ? -18.109 -24.859 -37.594 1 44.94 267 GLU A C 1
ATOM 2041 O O . GLU A 1 267 ? -17.438 -24.25 -38.469 1 44.94 267 GLU A O 1
ATOM 2046 N N . LEU A 1 268 ? -18.484 -24.25 -36.719 1 39.12 268 LEU A N 1
ATOM 2047 C CA . LEU A 1 268 ? -17.891 -22.969 -36.344 1 39.12 268 LEU A CA 1
ATOM 2048 C C . LEU A 1 268 ? -16.719 -23.172 -35.375 1 39.12 268 LEU A C 1
ATOM 2050 O O . LEU A 1 268 ? -16.219 -22.203 -34.812 1 39.12 268 LEU A O 1
ATOM 2054 N N . ARG A 1 269 ? -16.391 -24.391 -35.156 1 44.28 269 ARG A N 1
ATOM 2055 C CA . ARG A 1 269 ? -15.18 -24.719 -34.406 1 44.28 269 ARG A CA 1
ATOM 2056 C C . ARG A 1 269 ? -13.992 -23.906 -34.906 1 44.28 269 ARG A C 1
ATOM 2058 O O . ARG A 1 269 ? -13.812 -23.734 -36.125 1 44.28 269 ARG A O 1
ATOM 2065 N N . SER A 1 270 ? -13.477 -22.938 -34.312 1 39.97 270 SER A N 1
ATOM 2066 C CA . SER A 1 270 ? -12.484 -21.922 -34.625 1 39.97 270 SER A CA 1
ATOM 2067 C C . SER A 1 270 ? -11.273 -22.516 -35.312 1 39.97 270 SER A C 1
ATOM 2069 O O . SER A 1 270 ? -10.914 -23.672 -35.094 1 39.97 270 SER A O 1
ATOM 2071 N N . PRO A 1 271 ? -10.789 -21.953 -36.438 1 36.66 271 PRO A N 1
ATOM 2072 C CA . PRO A 1 271 ? -9.547 -22.234 -37.188 1 36.66 271 PRO A CA 1
ATOM 2073 C C . PRO A 1 271 ? -8.359 -22.484 -36.25 1 36.66 271 PRO A C 1
ATOM 2075 O O . PRO A 1 271 ? -7.41 -23.172 -36.656 1 36.66 271 PRO A O 1
ATOM 2078 N N . TYR A 1 272 ? -8.242 -21.844 -35.188 1 34.94 272 TYR A N 1
ATOM 2079 C CA . TYR A 1 272 ? -6.953 -21.984 -34.5 1 34.94 272 TYR A CA 1
ATOM 2080 C C . TYR A 1 272 ? -6.805 -23.359 -33.875 1 34.94 272 TYR A C 1
ATOM 2082 O O . TYR A 1 272 ? -5.715 -23.75 -33.469 1 34.94 272 TYR A O 1
ATOM 2090 N N . GLU A 1 273 ? -7.789 -24.172 -33.75 1 37.62 273 GLU A N 1
ATOM 2091 C CA . GLU A 1 273 ? -7.469 -25.547 -33.406 1 37.62 273 GLU A CA 1
ATOM 2092 C C . GLU A 1 273 ? -6.84 -26.281 -34.562 1 37.62 273 GLU A C 1
ATOM 2094 O O . GLU A 1 273 ? -6.105 -27.266 -34.375 1 37.62 273 GLU A O 1
ATOM 2099 N N . VAL A 1 274 ? -7.113 -26.094 -35.844 1 36.56 274 VAL A N 1
ATOM 2100 C CA . VAL A 1 274 ? -6.484 -26.766 -36.969 1 36.56 274 VAL A CA 1
ATOM 2101 C C . VAL A 1 274 ? -4.988 -26.453 -37 1 36.56 274 VAL A C 1
ATOM 2103 O O . VAL A 1 274 ? -4.168 -27.328 -37.281 1 36.56 274 VAL A O 1
ATOM 2106 N N . ARG A 1 275 ? -4.527 -25.281 -36.719 1 35.91 275 ARG A N 1
ATOM 2107 C CA . ARG A 1 275 ? -3.098 -25.016 -36.844 1 35.91 275 ARG A CA 1
ATOM 2108 C C . ARG A 1 275 ? -2.309 -25.641 -35.719 1 35.91 275 ARG A C 1
ATOM 2110 O O . ARG A 1 275 ? -1.172 -26.078 -35.906 1 35.91 275 ARG A O 1
ATOM 2117 N N . LEU A 1 276 ? -2.805 -25.672 -34.531 1 34.03 276 LEU A N 1
ATOM 2118 C CA . LEU A 1 276 ? -1.912 -26.25 -33.531 1 34.03 276 LEU A CA 1
ATOM 2119 C C . LEU A 1 276 ? -1.815 -27.766 -33.688 1 34.03 276 LEU A C 1
ATOM 2121 O O . LEU A 1 276 ? -0.801 -28.375 -33.344 1 34.03 276 LEU A O 1
ATOM 2125 N N . PHE A 1 277 ? -2.758 -28.469 -34.312 1 33.06 277 PHE A N 1
ATOM 2126 C CA . PHE A 1 277 ? -2.555 -29.875 -34.562 1 33.06 277 PHE A CA 1
ATOM 2127 C C . PHE A 1 277 ? -1.688 -30.094 -35.812 1 33.06 277 PHE A C 1
ATOM 2129 O O . PHE A 1 277 ? -1.004 -31.109 -35.906 1 33.06 277 PHE A O 1
ATOM 2136 N N . SER A 1 278 ? -1.722 -29.328 -36.812 1 35.03 278 SER A N 1
ATOM 2137 C CA . SER A 1 278 ? -0.952 -29.656 -38.031 1 35.03 278 SER A CA 1
ATOM 2138 C C . SER A 1 278 ? 0.544 -29.484 -37.781 1 35.03 278 SER A C 1
ATOM 2140 O O . SER A 1 278 ? 1.362 -29.922 -38.594 1 35.03 278 SER A O 1
ATOM 2142 N N . ALA A 1 279 ? 1.062 -28.734 -36.812 1 35.94 279 ALA A N 1
ATOM 2143 C CA . ALA A 1 279 ? 2.518 -28.656 -36.781 1 35.94 279 ALA A CA 1
ATOM 2144 C C . ALA A 1 279 ? 3.121 -29.969 -36.281 1 35.94 279 ALA A C 1
ATOM 2146 O O . ALA A 1 279 ? 4.344 -30.141 -36.25 1 35.94 279 ALA A O 1
ATOM 2147 N N . ARG A 1 280 ? 2.412 -30.922 -35.719 1 35.34 280 ARG A N 1
ATOM 2148 C CA . ARG A 1 280 ? 3.119 -32.188 -35.469 1 35.34 280 ARG A CA 1
ATOM 2149 C C . ARG A 1 280 ? 3.336 -32.938 -36.781 1 35.34 280 ARG A C 1
ATOM 2151 O O . ARG A 1 280 ? 4.113 -33.906 -36.812 1 35.34 280 ARG A O 1
ATOM 2158 N N . GLY A 1 281 ? 2.666 -32.656 -37.844 1 31.27 281 GLY A N 1
ATOM 2159 C CA . GLY A 1 281 ? 2.938 -33.562 -38.938 1 31.27 281 GLY A CA 1
ATOM 2160 C C . GLY A 1 281 ? 4.262 -33.281 -39.625 1 31.27 281 GLY A C 1
ATOM 2161 O O . GLY A 1 281 ? 4.734 -34.094 -40.438 1 31.27 281 GLY A O 1
ATOM 2162 N N . ASP A 1 282 ? 4.797 -32.094 -39.812 1 30.09 282 ASP A N 1
ATOM 2163 C CA . ASP A 1 282 ? 5.883 -32 -40.781 1 30.09 282 ASP A CA 1
ATOM 2164 C C . ASP A 1 282 ? 7.227 -32.344 -40.125 1 30.09 282 ASP A C 1
ATOM 2166 O O . ASP A 1 282 ? 8.281 -32 -40.688 1 30.09 282 ASP A O 1
ATOM 2170 N N . SER A 1 283 ? 7.391 -32.844 -38.906 1 23.25 283 SER A N 1
ATOM 2171 C CA . SER A 1 283 ? 8.75 -33.312 -38.656 1 23.25 283 SER A CA 1
ATOM 2172 C C . SER A 1 283 ? 9.047 -34.562 -39.469 1 23.25 283 SER A C 1
ATOM 2174 O O . SER A 1 283 ? 8.547 -35.625 -39.125 1 23.25 283 SER A O 1
ATOM 2176 N N . ARG A 1 284 ? 9.211 -34.531 -40.781 1 26.47 284 ARG A N 1
ATOM 2177 C CA . ARG A 1 284 ? 10.094 -35.438 -41.5 1 26.47 284 ARG A CA 1
ATOM 2178 C C . ARG A 1 284 ? 11.445 -35.562 -40.812 1 26.47 284 ARG A C 1
ATOM 2180 O O . ARG A 1 284 ? 11.922 -34.594 -40.188 1 26.47 284 ARG A O 1
ATOM 2187 N N . PRO A 1 285 ? 12.07 -36.906 -40.906 1 23.56 285 PRO A N 1
ATOM 2188 C CA . PRO A 1 285 ? 13.508 -37.062 -40.688 1 23.56 285 PRO A CA 1
ATOM 2189 C C . PRO A 1 285 ? 14.336 -36.062 -41.531 1 23.56 285 PRO A C 1
ATOM 2191 O O . PRO A 1 285 ? 13.875 -35.625 -42.594 1 23.56 285 PRO A O 1
ATOM 2194 N N . MET B 1 1 ? 28.734 34.031 3.289 1 29.81 1 MET B N 1
ATOM 2195 C CA . MET B 1 1 ? 28.312 32.938 4.125 1 29.81 1 MET B CA 1
ATOM 2196 C C . MET B 1 1 ? 27.281 32.062 3.398 1 29.81 1 MET B C 1
ATOM 2198 O O . MET B 1 1 ? 27.25 30.844 3.574 1 29.81 1 MET B O 1
ATOM 2202 N N . ALA B 1 2 ? 26.406 32.781 2.646 1 38.56 2 ALA B N 1
ATOM 2203 C CA . ALA B 1 2 ? 25.359 32.094 1.882 1 38.56 2 ALA B CA 1
ATOM 2204 C C . ALA B 1 2 ? 25.953 31.234 0.779 1 38.56 2 ALA B C 1
ATOM 2206 O O . ALA B 1 2 ? 25.469 30.141 0.505 1 38.56 2 ALA B O 1
ATOM 2207 N N . HIS B 1 3 ? 26.906 31.672 0.172 1 42.38 3 HIS B N 1
ATOM 2208 C CA . HIS B 1 3 ? 27.531 31 -0.958 1 42.38 3 HIS B CA 1
ATOM 2209 C C . HIS B 1 3 ? 28.25 29.719 -0.514 1 42.38 3 HIS B C 1
ATOM 2211 O O . HIS B 1 3 ? 28.297 28.734 -1.265 1 42.38 3 HIS B O 1
ATOM 2217 N N . VAL B 1 4 ? 28.984 29.766 0.55 1 38.38 4 VAL B N 1
ATOM 2218 C CA . VAL B 1 4 ? 29.688 28.625 1.112 1 38.38 4 VAL B CA 1
ATOM 2219 C C . VAL B 1 4 ? 28.688 27.531 1.494 1 38.38 4 VAL B C 1
ATOM 2221 O O . VAL B 1 4 ? 28.922 26.344 1.273 1 38.38 4 VAL B O 1
ATOM 2224 N N . THR B 1 5 ? 27.5 27.953 2.006 1 42.44 5 THR B N 1
ATOM 2225 C CA . THR B 1 5 ? 26.453 27.031 2.453 1 42.44 5 THR B CA 1
ATOM 2226 C C . THR B 1 5 ? 25.844 26.297 1.268 1 42.44 5 THR B C 1
ATOM 2228 O O . THR B 1 5 ? 25.531 25.109 1.363 1 42.44 5 THR B O 1
ATOM 2231 N N . LEU B 1 6 ? 25.828 27.062 0.102 1 43.34 6 LEU B N 1
ATOM 2232 C CA . LEU B 1 6 ? 25.25 26.438 -1.083 1 43.34 6 LEU B CA 1
ATOM 2233 C C . LEU B 1 6 ? 26.172 25.359 -1.637 1 43.34 6 LEU B C 1
ATOM 2235 O O . LEU B 1 6 ? 25.688 24.328 -2.111 1 43.34 6 LEU B O 1
ATOM 2239 N N . ARG B 1 7 ? 27.469 25.719 -1.787 1 43.47 7 ARG B N 1
ATOM 2240 C CA . ARG B 1 7 ? 28.484 24.812 -2.312 1 43.47 7 ARG B CA 1
ATOM 2241 C C . ARG B 1 7 ? 28.594 23.547 -1.452 1 43.47 7 ARG B C 1
ATOM 2243 O O . ARG B 1 7 ? 28.781 22.453 -1.972 1 43.47 7 ARG B O 1
ATOM 2250 N N . VAL B 1 8 ? 28.547 23.734 -0.178 1 45.12 8 VAL B N 1
ATOM 2251 C CA . VAL B 1 8 ? 28.594 22.625 0.771 1 45.12 8 VAL B CA 1
ATOM 2252 C C . VAL B 1 8 ? 27.375 21.719 0.571 1 45.12 8 VAL B C 1
ATOM 2254 O O . VAL B 1 8 ? 27.484 20.5 0.571 1 45.12 8 VAL B O 1
ATOM 2257 N N . SER B 1 9 ? 26.297 22.438 0.057 1 56.44 9 SER B N 1
ATOM 2258 C CA . SER B 1 9 ? 25.047 21.688 -0.09 1 56.44 9 SER B CA 1
ATOM 2259 C C . SER B 1 9 ? 25.094 20.781 -1.317 1 56.44 9 SER B C 1
ATOM 2261 O O . SER B 1 9 ? 24.656 19.625 -1.257 1 56.44 9 SER B O 1
ATOM 2263 N N . ALA B 1 10 ? 25.812 21.391 -2.43 1 56.47 10 ALA B N 1
ATOM 2264 C CA . ALA B 1 10 ? 25.906 20.594 -3.658 1 56.47 10 ALA B CA 1
ATOM 2265 C C . ALA B 1 10 ? 26.891 19.453 -3.504 1 56.47 10 ALA B C 1
ATOM 2267 O O . ALA B 1 10 ? 26.656 18.344 -3.992 1 56.47 10 ALA B O 1
ATOM 2268 N N . VAL B 1 11 ? 28.094 19.781 -2.951 1 55.56 11 VAL B N 1
ATOM 2269 C CA . VAL B 1 11 ? 29.125 18.766 -2.729 1 55.56 11 VAL B CA 1
ATOM 2270 C C . VAL B 1 11 ? 28.594 17.688 -1.792 1 55.56 11 VAL B C 1
ATOM 2272 O O . VAL B 1 11 ? 28.797 16.5 -2.023 1 55.56 11 VAL B O 1
ATOM 2275 N N . ASP B 1 12 ? 27.781 18.172 -0.87 1 69.56 12 ASP B N 1
ATOM 2276 C CA . ASP B 1 12 ? 27.25 17.25 0.121 1 69.56 12 ASP B CA 1
ATOM 2277 C C . ASP B 1 12 ? 26.188 16.344 -0.492 1 69.56 12 ASP B C 1
ATOM 2279 O O . ASP B 1 12 ? 26.156 15.141 -0.222 1 69.56 12 ASP B O 1
ATOM 2283 N N . ALA B 1 13 ? 25.656 17.016 -1.575 1 71.12 13 ALA B N 1
ATOM 2284 C CA . ALA B 1 13 ? 24.641 16.188 -2.244 1 71.12 13 ALA B CA 1
ATOM 2285 C C . ALA B 1 13 ? 25.312 15.141 -3.131 1 71.12 13 ALA B C 1
ATOM 2287 O O . ALA B 1 13 ? 24.844 14.008 -3.211 1 71.12 13 ALA B O 1
ATOM 2288 N N . ARG B 1 14 ? 26.469 15.555 -3.691 1 77.94 14 ARG B N 1
ATOM 2289 C CA . ARG B 1 14 ? 27.219 14.617 -4.523 1 77.94 14 ARG B CA 1
ATOM 2290 C C . ARG B 1 14 ? 27.797 13.484 -3.684 1 77.94 14 ARG B C 1
ATOM 2292 O O . ARG B 1 14 ? 27.812 12.328 -4.113 1 77.94 14 ARG B O 1
ATOM 2299 N N . LEU B 1 15 ? 28.266 13.875 -2.561 1 77.81 15 LEU B N 1
ATOM 2300 C CA . LEU B 1 15 ? 28.812 12.859 -1.663 1 77.81 15 LEU B CA 1
ATOM 2301 C C . LEU B 1 15 ? 27.734 11.883 -1.227 1 77.81 15 LEU B C 1
ATOM 2303 O O . LEU B 1 15 ? 27.969 10.672 -1.149 1 77.81 15 LEU B O 1
ATOM 2307 N N . CYS B 1 16 ? 26.578 12.398 -1.021 1 80.88 16 CYS B N 1
ATOM 2308 C CA . CYS B 1 16 ? 25.469 11.531 -0.621 1 80.88 16 CYS B CA 1
ATOM 2309 C C . CYS B 1 16 ? 25.094 10.57 -1.742 1 80.88 16 CYS B C 1
ATOM 2311 O O . CYS B 1 16 ? 24.797 9.406 -1.489 1 80.88 16 CYS B O 1
ATOM 2313 N N . ARG B 1 17 ? 25.25 11.047 -2.93 1 83.19 17 ARG B N 1
ATOM 2314 C CA . ARG B 1 17 ? 24.938 10.203 -4.078 1 83.19 17 ARG B CA 1
ATOM 2315 C C . ARG B 1 17 ? 25.969 9.086 -4.242 1 83.19 17 ARG B C 1
ATOM 2317 O O . ARG B 1 17 ? 25.609 7.949 -4.551 1 83.19 17 ARG B O 1
ATOM 2324 N N . LEU B 1 18 ? 27.172 9.477 -4.008 1 83.75 18 LEU B N 1
ATOM 2325 C CA . LEU B 1 18 ? 28.25 8.492 -4.105 1 83.75 18 LEU B CA 1
ATOM 2326 C C . LEU B 1 18 ? 28.109 7.418 -3.033 1 83.75 18 LEU B C 1
ATOM 2328 O O . LEU B 1 18 ? 28.266 6.227 -3.312 1 83.75 18 LEU B O 1
ATOM 2332 N N . VAL B 1 19 ? 27.812 7.84 -1.836 1 82.38 19 VAL B N 1
ATOM 2333 C CA . VAL B 1 19 ? 27.609 6.898 -0.739 1 82.38 19 VAL B CA 1
ATOM 2334 C C . VAL B 1 19 ? 26.406 6.004 -1.029 1 82.38 19 VAL B C 1
ATOM 2336 O O . VAL B 1 19 ? 26.469 4.789 -0.817 1 82.38 19 VAL B O 1
ATOM 2339 N N . ALA B 1 20 ? 25.406 6.578 -1.575 1 86.75 20 ALA B N 1
ATOM 2340 C CA . ALA B 1 20 ? 24.188 5.824 -1.915 1 86.75 20 ALA B CA 1
ATOM 2341 C C . ALA B 1 20 ? 24.5 4.75 -2.957 1 86.75 20 ALA B C 1
ATOM 2343 O O . ALA B 1 20 ? 24 3.629 -2.863 1 86.75 20 ALA B O 1
ATOM 2344 N N . ARG B 1 21 ? 25.297 5.066 -3.873 1 86.88 21 ARG B N 1
ATOM 2345 C CA . ARG B 1 21 ? 25.656 4.113 -4.914 1 86.88 21 ARG B CA 1
ATOM 2346 C C . ARG B 1 21 ? 26.438 2.941 -4.328 1 86.88 21 ARG B C 1
ATOM 2348 O O . ARG B 1 21 ? 26.234 1.791 -4.723 1 86.88 21 ARG B O 1
ATOM 2355 N N . ASN B 1 22 ? 27.328 3.264 -3.426 1 85.69 22 ASN B N 1
ATOM 2356 C CA . ASN B 1 22 ? 28.125 2.227 -2.775 1 85.69 22 ASN B CA 1
ATOM 2357 C C . ASN B 1 22 ? 27.25 1.292 -1.943 1 85.69 22 ASN B C 1
ATOM 2359 O O . ASN B 1 22 ? 27.438 0.076 -1.956 1 85.69 22 ASN B O 1
ATOM 2363 N N . VAL B 1 23 ? 26.359 1.844 -1.249 1 87.25 23 VAL B N 1
ATOM 2364 C CA . VAL B 1 23 ? 25.453 1.049 -0.428 1 87.25 23 VAL B CA 1
ATOM 2365 C C . VAL B 1 23 ? 24.562 0.181 -1.323 1 87.25 23 VAL B C 1
ATOM 2367 O O . VAL B 1 23 ? 24.328 -0.991 -1.023 1 87.25 23 VAL B O 1
ATOM 2370 N N . ALA B 1 24 ? 24.156 0.741 -2.436 1 88.19 24 ALA B N 1
ATOM 2371 C CA . ALA B 1 24 ? 23.344 -0.014 -3.389 1 88.19 24 ALA B CA 1
ATOM 2372 C C . ALA B 1 24 ? 24.109 -1.224 -3.918 1 88.19 24 ALA B C 1
ATOM 2374 O O . ALA B 1 24 ? 23.547 -2.307 -4.074 1 88.19 24 ALA B O 1
ATOM 2375 N N . GLN B 1 25 ? 25.344 -1.008 -4.164 1 88.56 25 GLN B N 1
ATOM 2376 C CA . GLN B 1 25 ? 26.188 -2.105 -4.633 1 88.56 25 GLN B CA 1
ATOM 2377 C C . GLN B 1 25 ? 26.297 -3.199 -3.574 1 88.56 25 GLN B C 1
ATOM 2379 O O . GLN B 1 25 ? 26.281 -4.387 -3.9 1 88.56 25 GLN B O 1
ATOM 2384 N N . ALA B 1 26 ? 26.406 -2.824 -2.322 1 86.94 26 ALA B N 1
ATOM 2385 C CA . ALA B 1 26 ? 26.484 -3.783 -1.224 1 86.94 26 ALA B CA 1
ATOM 2386 C C . ALA B 1 26 ? 25.188 -4.578 -1.113 1 86.94 26 ALA B C 1
ATOM 2388 O O . ALA B 1 26 ? 25.203 -5.785 -0.86 1 86.94 26 ALA B O 1
ATOM 2389 N N . VAL B 1 27 ? 24.109 -3.955 -1.271 1 89.06 27 VAL B N 1
ATOM 2390 C CA . VAL B 1 27 ? 22.812 -4.617 -1.246 1 89.06 27 VAL B CA 1
ATOM 2391 C C . VAL B 1 27 ? 22.719 -5.613 -2.4 1 89.06 27 VAL B C 1
ATOM 2393 O O . VAL B 1 27 ? 22.25 -6.742 -2.221 1 89.06 27 VAL B O 1
ATOM 2396 N N . HIS B 1 28 ? 23.219 -5.223 -3.545 1 89.56 28 HIS B N 1
ATOM 2397 C CA . HIS B 1 28 ? 23.219 -6.105 -4.703 1 89.56 28 HIS B CA 1
ATOM 2398 C C . HIS B 1 28 ? 24.047 -7.359 -4.441 1 89.56 28 HIS B C 1
ATOM 2400 O O . HIS B 1 28 ? 23.656 -8.461 -4.844 1 89.56 28 HIS B O 1
ATOM 2406 N N . GLN B 1 29 ? 25.125 -7.102 -3.805 1 88.25 29 GLN B N 1
ATOM 2407 C CA . GLN B 1 29 ? 25.984 -8.234 -3.477 1 88.25 29 GLN B CA 1
ATOM 2408 C C . GLN B 1 29 ? 25.297 -9.188 -2.504 1 88.25 29 GLN B C 1
ATOM 2410 O O . GLN B 1 29 ? 25.406 -10.406 -2.646 1 88.25 29 GLN B O 1
ATOM 2415 N N . LEU B 1 30 ? 24.672 -8.664 -1.486 1 88.62 30 LEU B N 1
ATOM 2416 C CA . LEU B 1 30 ? 23.906 -9.492 -0.561 1 88.62 30 LEU B CA 1
ATOM 2417 C C . LEU B 1 30 ? 22.828 -10.281 -1.302 1 88.62 30 LEU B C 1
ATOM 2419 O O . LEU B 1 30 ? 22.672 -11.484 -1.079 1 88.62 30 LEU B O 1
ATOM 2423 N N . CYS B 1 31 ? 22.109 -9.648 -2.213 1 90.94 31 CYS B N 1
ATOM 2424 C CA . CYS B 1 31 ? 21.062 -10.273 -3.002 1 90.94 31 CYS B CA 1
ATOM 2425 C C . CYS B 1 31 ? 21.625 -11.406 -3.859 1 90.94 31 CYS B C 1
ATOM 2427 O O . CYS B 1 31 ? 21.062 -12.492 -3.914 1 90.94 31 CYS B O 1
ATOM 2429 N N . ALA B 1 32 ? 22.734 -11.094 -4.492 1 90.12 32 ALA B N 1
ATOM 2430 C CA . ALA B 1 32 ? 23.391 -12.102 -5.332 1 90.12 32 ALA B CA 1
ATOM 2431 C C . ALA B 1 32 ? 23.797 -13.32 -4.512 1 90.12 32 ALA B C 1
ATOM 2433 O O . ALA B 1 32 ? 23.625 -14.461 -4.957 1 90.12 32 ALA B O 1
ATOM 2434 N N . ARG B 1 33 ? 24.297 -13.125 -3.383 1 88.56 33 ARG B N 1
ATOM 2435 C CA . ARG B 1 33 ? 24.703 -14.219 -2.5 1 88.56 33 ARG B CA 1
ATOM 2436 C C . ARG B 1 33 ? 23.5 -15.055 -2.07 1 88.56 33 ARG B C 1
ATOM 2438 O O . ARG B 1 33 ? 23.562 -16.281 -2.047 1 88.56 33 ARG B O 1
ATOM 2445 N N . CYS B 1 34 ? 22.391 -14.43 -1.668 1 89.75 34 CYS B N 1
ATOM 2446 C CA . CYS B 1 34 ? 21.188 -15.133 -1.272 1 89.75 34 CYS B CA 1
ATOM 2447 C C . CYS B 1 34 ? 20.641 -15.969 -2.424 1 89.75 34 CYS B C 1
ATOM 2449 O O . CYS B 1 34 ? 20.219 -17.109 -2.225 1 89.75 34 CYS B O 1
ATOM 2451 N N . GLU B 1 35 ? 20.672 -15.367 -3.586 1 89.56 35 GLU B N 1
ATOM 2452 C CA . GLU B 1 35 ? 20.172 -16.078 -4.762 1 89.56 35 GLU B CA 1
ATOM 2453 C C . GLU B 1 35 ? 21.031 -17.312 -5.062 1 89.56 35 GLU B C 1
ATOM 2455 O O . GLU B 1 35 ? 20.516 -18.359 -5.457 1 89.56 35 GLU B O 1
ATOM 2460 N N . GLN B 1 36 ? 22.297 -17.156 -4.871 1 89 36 GLN B N 1
ATOM 2461 C CA . GLN B 1 36 ? 23.219 -18.266 -5.105 1 89 36 GLN B CA 1
ATOM 2462 C C . GLN B 1 36 ? 23.016 -19.375 -4.09 1 89 36 GLN B C 1
ATOM 2464 O O . GLN B 1 36 ? 23.203 -20.562 -4.406 1 89 36 GLN B O 1
ATOM 2469 N N . LEU B 1 37 ? 22.641 -19.031 -2.863 1 88.06 37 LEU B N 1
ATOM 2470 C CA . LEU B 1 37 ? 22.438 -20 -1.788 1 88.06 37 LEU B CA 1
ATOM 2471 C C . LEU B 1 37 ? 21.109 -20.703 -1.94 1 88.06 37 LEU B C 1
ATOM 2473 O O . LEU B 1 37 ? 20.922 -21.828 -1.435 1 88.06 37 LEU B O 1
ATOM 2477 N N . ALA B 1 38 ? 20.141 -20.094 -2.588 1 91.56 38 ALA B N 1
ATOM 2478 C CA . ALA B 1 38 ? 18.812 -20.656 -2.76 1 91.56 38 ALA B CA 1
ATOM 2479 C C . ALA B 1 38 ? 18.844 -21.859 -3.703 1 91.56 38 ALA B C 1
ATOM 2481 O O . ALA B 1 38 ? 19.656 -21.906 -4.629 1 91.56 38 ALA B O 1
ATOM 2482 N N . CYS B 1 39 ? 18.031 -22.891 -3.408 1 92.12 39 CYS B N 1
ATOM 2483 C CA . CYS B 1 39 ? 17.844 -24.047 -4.281 1 92.12 39 CYS B CA 1
ATOM 2484 C C . CYS B 1 39 ? 16.672 -23.828 -5.223 1 92.12 39 CYS B C 1
ATOM 2486 O O . CYS B 1 39 ? 15.516 -23.844 -4.793 1 92.12 39 CYS B O 1
ATOM 2488 N N . LEU B 1 40 ? 16.984 -23.672 -6.527 1 93 40 LEU B N 1
ATOM 2489 C CA . LEU B 1 40 ? 15.953 -23.234 -7.461 1 93 40 LEU B CA 1
ATOM 2490 C C . LEU B 1 40 ? 15.602 -24.344 -8.438 1 93 40 LEU B C 1
ATOM 2492 O O . LEU B 1 40 ? 14.617 -24.25 -9.172 1 93 40 LEU B O 1
ATOM 2496 N N . GLU B 1 41 ? 16.422 -25.359 -8.445 1 92.44 41 GLU B N 1
ATOM 2497 C CA . GLU B 1 41 ? 16.219 -26.438 -9.406 1 92.44 41 GLU B CA 1
ATOM 2498 C C . GLU B 1 41 ? 16.25 -27.797 -8.719 1 92.44 41 GLU B C 1
ATOM 2500 O O . GLU B 1 41 ? 16.75 -27.922 -7.594 1 92.44 41 GLU B O 1
ATOM 2505 N N . GLY B 1 42 ? 15.719 -28.781 -9.422 1 91.06 42 GLY B N 1
ATOM 2506 C CA . GLY B 1 42 ? 15.758 -30.141 -8.914 1 91.06 42 GLY B CA 1
ATOM 2507 C C . GLY B 1 42 ? 14.5 -30.531 -8.156 1 91.06 42 GLY B C 1
ATOM 2508 O O . GLY B 1 42 ? 13.688 -29.672 -7.805 1 91.06 42 GLY B O 1
ATOM 2509 N N . SER B 1 43 ? 14.414 -31.766 -7.871 1 91.94 43 SER B N 1
ATOM 2510 C CA . SER B 1 43 ? 13.242 -32.312 -7.195 1 91.94 43 SER B CA 1
ATOM 2511 C C . SER B 1 43 ? 13.133 -31.781 -5.766 1 91.94 43 SER B C 1
ATOM 2513 O O . SER B 1 43 ? 12.031 -31.531 -5.27 1 91.94 43 SER B O 1
ATOM 2515 N N . GLU B 1 44 ? 14.281 -31.578 -5.207 1 91.81 44 GLU B N 1
ATOM 2516 C CA . GLU B 1 44 ? 14.289 -31.109 -3.824 1 91.81 44 GLU B CA 1
ATOM 2517 C C . GLU B 1 44 ? 13.727 -29.703 -3.717 1 91.81 44 GLU B C 1
ATOM 2519 O O . GLU B 1 44 ? 13.148 -29.328 -2.693 1 91.81 44 GLU B O 1
ATOM 2524 N N . ALA B 1 45 ? 13.852 -28.953 -4.785 1 93.12 45 ALA B N 1
ATOM 2525 C CA . ALA B 1 45 ? 13.406 -27.562 -4.762 1 93.12 45 ALA B CA 1
ATOM 2526 C C . ALA B 1 45 ? 11.984 -27.438 -5.297 1 93.12 45 ALA B C 1
ATOM 2528 O O . ALA B 1 45 ? 11.273 -26.484 -4.965 1 93.12 45 ALA B O 1
ATOM 2529 N N . LEU B 1 46 ? 11.484 -28.391 -6.062 1 95.62 46 LEU B N 1
ATOM 2530 C CA . LEU B 1 46 ? 10.273 -28.156 -6.84 1 95.62 46 LEU B CA 1
ATOM 2531 C C . LEU B 1 46 ? 9.18 -29.156 -6.469 1 95.62 46 LEU B C 1
ATOM 2533 O O . LEU B 1 46 ? 8.055 -29.062 -6.973 1 95.62 46 LEU B O 1
ATOM 2537 N N . GLN B 1 47 ? 9.516 -30.047 -5.586 1 95.38 47 GLN B N 1
ATOM 2538 C CA . GLN B 1 47 ? 8.523 -31.047 -5.215 1 95.38 47 GLN B CA 1
ATOM 2539 C C . GLN B 1 47 ? 7.32 -30.406 -4.527 1 95.38 47 GLN B C 1
ATOM 2541 O O . GLN B 1 47 ? 7.477 -29.531 -3.68 1 95.38 47 GLN B O 1
ATOM 2546 N N . VAL B 1 48 ? 6.059 -30.781 -4.902 1 96.25 48 VAL B N 1
ATOM 2547 C CA . VAL B 1 48 ? 4.863 -30.141 -4.371 1 96.25 48 VAL B CA 1
ATOM 2548 C C . VAL B 1 48 ? 3.891 -31.188 -3.846 1 96.25 48 VAL B C 1
ATOM 2550 O O . VAL B 1 48 ? 2.787 -30.859 -3.406 1 96.25 48 VAL B O 1
ATOM 2553 N N . ASN B 1 49 ? 4.199 -32.438 -3.887 1 94.44 49 ASN B N 1
ATOM 2554 C CA . ASN B 1 49 ? 3.285 -33.5 -3.498 1 94.44 49 ASN B CA 1
ATOM 2555 C C . ASN B 1 49 ? 3.496 -33.906 -2.045 1 94.44 49 ASN B C 1
ATOM 2557 O O . ASN B 1 49 ? 2.586 -34.438 -1.411 1 94.44 49 ASN B O 1
ATOM 2561 N N . GLY B 1 50 ? 4.699 -33.75 -1.521 1 94 50 GLY B N 1
ATOM 2562 C CA . GLY B 1 50 ? 5.012 -34.094 -0.144 1 94 50 GLY B CA 1
ATOM 2563 C C . GLY B 1 50 ? 5.262 -32.875 0.729 1 94 50 GLY B C 1
ATOM 2564 O O . GLY B 1 50 ? 4.98 -31.734 0.325 1 94 50 GLY B O 1
ATOM 2565 N N . PRO B 1 51 ? 5.621 -33.125 2.004 1 95.31 51 PRO B N 1
ATOM 2566 C CA . PRO B 1 51 ? 5.969 -32 2.885 1 95.31 51 PRO B CA 1
ATOM 2567 C C . PRO B 1 51 ? 7.199 -31.234 2.408 1 95.31 51 PRO B C 1
ATOM 2569 O O . PRO B 1 51 ? 7.977 -31.734 1.599 1 95.31 51 PRO B O 1
ATOM 2572 N N . ALA B 1 52 ? 7.277 -30.125 2.822 1 95.19 52 ALA B N 1
ATOM 2573 C CA . ALA B 1 52 ? 8.391 -29.266 2.414 1 95.19 52 ALA B CA 1
ATOM 2574 C C . ALA B 1 52 ? 9.734 -29.938 2.688 1 95.19 52 ALA B C 1
ATOM 2576 O O . ALA B 1 52 ? 9.953 -30.469 3.779 1 95.19 52 ALA B O 1
ATOM 2577 N N . THR B 1 53 ? 10.586 -29.891 1.734 1 95.12 53 THR B N 1
ATOM 2578 C CA . THR B 1 53 ? 11.938 -30.438 1.879 1 95.12 53 THR B CA 1
ATOM 2579 C C . THR B 1 53 ? 12.828 -29.469 2.645 1 95.12 53 THR B C 1
ATOM 2581 O O . THR B 1 53 ? 12.438 -28.328 2.922 1 95.12 53 THR B O 1
ATOM 2584 N N . GLN B 1 54 ? 14.031 -29.953 3.012 1 91.56 54 GLN B N 1
ATOM 2585 C CA . GLN B 1 54 ? 14.992 -29.109 3.697 1 91.56 54 GLN B CA 1
ATOM 2586 C C . GLN B 1 54 ? 15.422 -27.938 2.814 1 91.56 54 GLN B C 1
ATOM 2588 O O . GLN B 1 54 ? 15.609 -26.812 3.303 1 91.56 54 GLN B O 1
ATOM 2593 N N . ALA B 1 55 ? 15.57 -28.25 1.504 1 91.94 55 ALA B N 1
ATOM 2594 C CA . ALA B 1 55 ? 15.945 -27.219 0.552 1 91.94 55 ALA B CA 1
ATOM 2595 C C . ALA B 1 55 ? 14.875 -26.125 0.482 1 91.94 55 ALA B C 1
ATOM 2597 O O . ALA B 1 55 ? 15.195 -24.938 0.449 1 91.94 55 ALA B O 1
ATOM 2598 N N . GLN B 1 56 ? 13.633 -26.531 0.49 1 93.94 56 GLN B N 1
ATOM 2599 C CA . GLN B 1 56 ? 12.523 -25.594 0.426 1 93.94 56 GLN B CA 1
ATOM 2600 C C . GLN B 1 56 ? 12.398 -24.797 1.725 1 93.94 56 GLN B C 1
ATOM 2602 O O . GLN B 1 56 ? 12.039 -23.609 1.707 1 93.94 56 GLN B O 1
ATOM 2607 N N . GLN B 1 57 ? 12.727 -25.359 2.799 1 92.75 57 GLN B N 1
ATOM 2608 C CA . GLN B 1 57 ? 12.75 -24.672 4.082 1 92.75 57 GLN B CA 1
ATOM 2609 C C . GLN B 1 57 ? 13.875 -23.641 4.125 1 92.75 57 GLN B C 1
ATOM 2611 O O . GLN B 1 57 ? 13.711 -22.562 4.688 1 92.75 57 GLN B O 1
ATOM 2616 N N . CYS B 1 58 ? 14.969 -24.016 3.557 1 90.31 58 CYS B N 1
ATOM 2617 C CA . CYS B 1 58 ? 16.094 -23.094 3.465 1 90.31 58 CYS B CA 1
ATOM 2618 C C . CYS B 1 58 ? 15.719 -21.875 2.617 1 90.31 58 CYS B C 1
ATOM 2620 O O . CYS B 1 58 ? 16.031 -20.734 2.979 1 90.31 58 CYS B O 1
ATOM 2622 N N . ASN B 1 59 ? 15.07 -22.156 1.477 1 93.25 59 ASN B N 1
ATOM 2623 C CA . ASN B 1 59 ? 14.594 -21.047 0.648 1 93.25 59 ASN B CA 1
ATOM 2624 C C . ASN B 1 59 ? 13.664 -20.125 1.425 1 93.25 59 ASN B C 1
ATOM 2626 O O . ASN B 1 59 ? 13.758 -18.906 1.31 1 93.25 59 ASN B O 1
ATOM 2630 N N . ALA B 1 60 ? 12.828 -20.703 2.268 1 93.25 60 ALA B N 1
ATOM 2631 C CA . ALA B 1 60 ? 11.906 -19.922 3.082 1 93.25 60 ALA B CA 1
ATOM 2632 C C . ALA B 1 60 ? 12.672 -19.047 4.074 1 93.25 60 ALA B C 1
ATOM 2634 O O . ALA B 1 60 ? 12.32 -17.875 4.285 1 93.25 60 ALA B O 1
ATOM 2635 N N . ALA B 1 61 ? 13.68 -19.562 4.648 1 91.69 61 ALA B N 1
ATOM 2636 C CA . ALA B 1 61 ? 14.5 -18.812 5.59 1 91.69 61 ALA B CA 1
ATOM 2637 C C . ALA B 1 61 ? 15.188 -17.625 4.898 1 91.69 61 ALA B C 1
ATOM 2639 O O . ALA B 1 61 ? 15.281 -16.547 5.465 1 91.69 61 ALA B O 1
ATOM 2640 N N . LEU B 1 62 ? 15.633 -17.875 3.693 1 91.5 62 LEU B N 1
ATOM 2641 C CA . LEU B 1 62 ? 16.266 -16.812 2.912 1 91.5 62 LEU B CA 1
ATOM 2642 C C . LEU B 1 62 ? 15.266 -15.719 2.568 1 91.5 62 LEU B C 1
ATOM 2644 O O . LEU B 1 62 ? 15.602 -14.531 2.611 1 91.5 62 LEU B O 1
ATOM 2648 N N . LEU B 1 63 ? 14.047 -16.141 2.266 1 93.44 63 LEU B N 1
ATOM 2649 C CA . LEU B 1 63 ? 12.992 -15.172 1.979 1 93.44 63 LEU B CA 1
ATOM 2650 C C . LEU B 1 63 ? 12.719 -14.297 3.193 1 93.44 63 LEU B C 1
ATOM 2652 O O . LEU B 1 63 ? 12.57 -13.078 3.062 1 93.44 63 LEU B O 1
ATOM 2656 N N . HIS B 1 64 ? 12.734 -14.906 4.332 1 91.44 64 HIS B N 1
ATOM 2657 C CA . HIS B 1 64 ? 12.508 -14.148 5.559 1 91.44 64 HIS B CA 1
ATOM 2658 C C . HIS B 1 64 ? 13.656 -13.18 5.828 1 91.44 64 HIS B C 1
ATOM 2660 O O . HIS B 1 64 ? 13.422 -12.047 6.258 1 91.44 64 HIS B O 1
ATOM 2666 N N . LEU B 1 65 ? 14.805 -13.641 5.586 1 90.25 65 LEU B N 1
ATOM 2667 C CA . LEU B 1 65 ? 15.969 -12.789 5.785 1 90.25 65 LEU B CA 1
ATOM 2668 C C . LEU B 1 65 ? 15.906 -11.555 4.891 1 90.25 65 LEU B C 1
ATOM 2670 O O . LEU B 1 65 ? 16.094 -10.43 5.359 1 90.25 65 LEU B O 1
ATOM 2674 N N . LEU B 1 66 ? 15.617 -11.773 3.643 1 91.81 66 LEU B N 1
ATOM 2675 C CA . LEU B 1 66 ? 15.547 -10.688 2.676 1 91.81 66 LEU B CA 1
ATOM 2676 C C . LEU B 1 66 ? 14.414 -9.719 3.029 1 91.81 66 LEU B C 1
ATOM 2678 O O . LEU B 1 66 ? 14.602 -8.5 2.98 1 91.81 66 LEU B O 1
ATOM 2682 N N . HIS B 1 67 ? 13.305 -10.297 3.422 1 91.56 67 HIS B N 1
ATOM 2683 C CA . HIS B 1 67 ? 12.148 -9.477 3.766 1 91.56 67 HIS B CA 1
ATOM 2684 C C . HIS B 1 67 ? 12.414 -8.648 5.016 1 91.56 67 HIS B C 1
ATOM 2686 O O . HIS B 1 67 ? 12.086 -7.457 5.062 1 91.56 67 HIS B O 1
ATOM 2692 N N . CYS B 1 68 ? 12.977 -9.234 5.988 1 90.12 68 CYS B N 1
ATOM 2693 C CA . CYS B 1 68 ? 13.305 -8.531 7.223 1 90.12 68 CYS B CA 1
ATOM 2694 C C . CYS B 1 68 ? 14.344 -7.441 6.973 1 90.12 68 CYS B C 1
ATOM 2696 O O . CYS B 1 68 ? 14.242 -6.344 7.52 1 90.12 68 CYS B O 1
ATOM 2698 N N . PHE B 1 69 ? 15.32 -7.816 6.176 1 89.88 69 PHE B N 1
ATOM 2699 C CA . PHE B 1 69 ? 16.328 -6.844 5.789 1 89.88 69 PHE B CA 1
ATOM 2700 C C . PHE B 1 69 ? 15.703 -5.645 5.094 1 89.88 69 PHE B C 1
ATOM 2702 O O . PHE B 1 69 ? 15.992 -4.496 5.434 1 89.88 69 PHE B O 1
ATOM 2709 N N . GLN B 1 70 ? 14.852 -5.883 4.133 1 91 70 GLN B N 1
ATOM 2710 C CA . GLN B 1 70 ? 14.141 -4.84 3.402 1 91 70 GLN B CA 1
ATOM 2711 C C . GLN B 1 70 ? 13.336 -3.953 4.352 1 91 70 GLN B C 1
ATOM 2713 O O . GLN B 1 70 ? 13.406 -2.725 4.27 1 91 70 GLN B O 1
ATOM 2718 N N . ALA B 1 71 ? 12.625 -4.57 5.25 1 89.88 71 ALA B N 1
ATOM 2719 C CA . ALA B 1 71 ? 11.781 -3.852 6.203 1 89.88 71 ALA B CA 1
ATOM 2720 C C . ALA B 1 71 ? 12.617 -2.949 7.105 1 89.88 71 ALA B C 1
ATOM 2722 O O . ALA B 1 71 ? 12.219 -1.823 7.41 1 89.88 71 ALA B O 1
ATOM 2723 N N . GLN B 1 72 ? 13.711 -3.467 7.547 1 89.5 72 GLN B N 1
ATOM 2724 C CA . GLN B 1 72 ? 14.594 -2.697 8.414 1 89.5 72 GLN B CA 1
ATOM 2725 C C . GLN B 1 72 ? 15.164 -1.486 7.676 1 89.5 72 GLN B C 1
ATOM 2727 O O . GLN B 1 72 ? 15.227 -0.388 8.234 1 89.5 72 GLN B O 1
ATOM 2732 N N . MET B 1 73 ? 15.602 -1.698 6.453 1 91 73 MET B N 1
ATOM 2733 C CA . MET B 1 73 ? 16.156 -0.605 5.652 1 91 73 MET B CA 1
ATOM 2734 C C . MET B 1 73 ? 15.086 0.46 5.395 1 91 73 MET B C 1
ATOM 2736 O O . MET B 1 73 ? 15.359 1.655 5.516 1 91 73 MET B O 1
ATOM 2740 N N . ASP B 1 74 ? 13.906 -0.01 5.043 1 92.31 74 ASP B N 1
ATOM 2741 C CA . ASP B 1 74 ? 12.812 0.918 4.781 1 92.31 74 ASP B CA 1
ATOM 2742 C C . ASP B 1 74 ? 12.5 1.757 6.016 1 92.31 74 ASP B C 1
ATOM 2744 O O . ASP B 1 74 ? 12.289 2.967 5.914 1 92.31 74 ASP B O 1
ATOM 2748 N N . SER B 1 75 ? 12.461 1.086 7.148 1 92.75 75 SER B N 1
ATOM 2749 C CA . SER B 1 75 ? 12.164 1.777 8.398 1 92.75 75 SER B CA 1
ATOM 2750 C C . SER B 1 75 ? 13.203 2.852 8.703 1 92.75 75 SER B C 1
ATOM 2752 O O . SER B 1 75 ? 12.852 3.947 9.148 1 92.75 75 SER B O 1
ATOM 2754 N N . SER B 1 76 ? 14.469 2.508 8.469 1 91.88 76 SER B N 1
ATOM 2755 C CA . SER B 1 76 ? 15.555 3.445 8.727 1 91.88 76 SER B CA 1
ATOM 2756 C C . SER B 1 76 ? 15.477 4.656 7.809 1 91.88 76 SER B C 1
ATOM 2758 O O . SER B 1 76 ? 15.625 5.793 8.258 1 91.88 76 SER B O 1
ATOM 2760 N N . VAL B 1 77 ? 15.25 4.426 6.52 1 94 77 VAL B N 1
ATOM 2761 C CA . VAL B 1 77 ? 15.18 5.504 5.539 1 94 77 VAL B CA 1
ATOM 2762 C C . VAL B 1 77 ? 13.961 6.379 5.824 1 94 77 VAL B C 1
ATOM 2764 O O . VAL B 1 77 ? 14.062 7.609 5.832 1 94 77 VAL B O 1
ATOM 2767 N N . GLU B 1 78 ? 12.836 5.758 6.16 1 95.31 78 GLU B N 1
ATOM 2768 C CA . GLU B 1 78 ? 11.602 6.492 6.418 1 95.31 78 GLU B CA 1
ATOM 2769 C C . GLU B 1 78 ? 11.719 7.352 7.672 1 95.31 78 GLU B C 1
ATOM 2771 O O . GLU B 1 78 ? 11.141 8.438 7.75 1 95.31 78 GLU B O 1
ATOM 2776 N N . ALA B 1 79 ? 12.477 6.836 8.617 1 95.81 79 ALA B N 1
ATOM 2777 C CA . ALA B 1 79 ? 12.688 7.609 9.844 1 95.81 79 ALA B CA 1
ATOM 2778 C C . ALA B 1 79 ? 13.422 8.914 9.547 1 95.81 79 ALA B C 1
ATOM 2780 O O . ALA B 1 79 ? 13.086 9.961 10.102 1 95.81 79 ALA B O 1
ATOM 2781 N N . VAL B 1 80 ? 14.352 8.844 8.688 1 95.25 80 VAL B N 1
ATOM 2782 C CA . VAL B 1 80 ? 15.125 10.039 8.344 1 95.25 80 VAL B CA 1
ATOM 2783 C C . VAL B 1 80 ? 14.273 10.977 7.496 1 95.25 80 VAL B C 1
ATOM 2785 O O . VAL B 1 80 ? 14.305 12.195 7.691 1 95.25 80 VAL B O 1
ATOM 2788 N N . ILE B 1 81 ? 13.523 10.461 6.5 1 96.12 81 ILE B N 1
ATOM 2789 C CA . ILE B 1 81 ? 12.625 11.289 5.703 1 96.12 81 ILE B CA 1
ATOM 2790 C C . ILE B 1 81 ? 11.656 12.031 6.621 1 96.12 81 ILE B C 1
ATOM 2792 O O . ILE B 1 81 ? 11.453 13.234 6.477 1 96.12 81 ILE B O 1
ATOM 2796 N N . GLN B 1 82 ? 11.141 11.336 7.582 1 96.88 82 GLN B N 1
ATOM 2797 C CA . GLN B 1 82 ? 10.219 11.938 8.539 1 96.88 82 GLN B CA 1
ATOM 2798 C C . GLN B 1 82 ? 10.898 13.055 9.32 1 96.88 82 GLN B C 1
ATOM 2800 O O . GLN B 1 82 ? 10.305 14.117 9.523 1 96.88 82 GLN B O 1
ATOM 2805 N N . SER B 1 83 ? 12.102 12.766 9.727 1 96.44 83 SER B N 1
ATOM 2806 C CA . SER B 1 83 ? 12.836 13.758 10.5 1 96.44 83 SER B CA 1
ATOM 2807 C C . SER B 1 83 ? 13.07 15.023 9.688 1 96.44 83 SER B C 1
ATOM 2809 O O . SER B 1 83 ? 13.141 16.125 10.25 1 96.44 83 SER B O 1
ATOM 2811 N N . ILE B 1 84 ? 13.18 14.906 8.406 1 95.56 84 ILE B N 1
ATOM 2812 C CA . ILE B 1 84 ? 13.484 16.047 7.539 1 95.56 84 ILE B CA 1
ATOM 2813 C C . ILE B 1 84 ? 12.211 16.844 7.266 1 95.56 84 ILE B C 1
ATOM 2815 O O . ILE B 1 84 ? 12.242 18.062 7.219 1 95.56 84 ILE B O 1
ATOM 2819 N N . VAL B 1 85 ? 11.109 16.188 7.125 1 96.75 85 VAL B N 1
ATOM 2820 C CA . VAL B 1 85 ? 9.906 16.875 6.68 1 96.75 85 VAL B CA 1
ATOM 2821 C C . VAL B 1 85 ? 9.141 17.422 7.887 1 96.75 85 VAL B C 1
ATOM 2823 O O . VAL B 1 85 ? 8.391 18.391 7.77 1 96.75 85 VAL B O 1
ATOM 2826 N N . GLN B 1 86 ? 9.359 16.875 9.086 1 97.25 86 GLN B N 1
ATOM 2827 C CA . GLN B 1 86 ? 8.523 17.141 10.258 1 97.25 86 GLN B CA 1
ATOM 2828 C C . GLN B 1 86 ? 8.633 18.594 10.695 1 97.25 86 GLN B C 1
ATOM 2830 O O . GLN B 1 86 ? 7.625 19.219 11.039 1 97.25 86 GLN B O 1
ATOM 2835 N N . PRO B 1 87 ? 9.828 19.156 10.727 1 97.44 87 PRO B N 1
ATOM 2836 C CA . PRO B 1 87 ? 9.922 20.547 11.172 1 97.44 87 PRO B CA 1
ATOM 2837 C C . PRO B 1 87 ? 9.102 21.5 10.305 1 97.44 87 PRO B C 1
ATOM 2839 O O . PRO B 1 87 ? 8.414 22.375 10.836 1 97.44 87 PRO B O 1
ATOM 2842 N N . LEU B 1 88 ? 9.156 21.359 9.016 1 97.62 88 LEU B N 1
ATOM 2843 C CA . LEU B 1 88 ? 8.383 22.234 8.133 1 97.62 88 LEU B CA 1
ATOM 2844 C C . LEU B 1 88 ? 6.891 22 8.297 1 97.62 88 LEU B C 1
ATOM 2846 O O . LEU B 1 88 ? 6.102 22.938 8.328 1 97.62 88 LEU B O 1
ATOM 2850 N N . LEU B 1 89 ? 6.527 20.734 8.398 1 97.88 89 LEU B N 1
ATOM 2851 C CA . LEU B 1 89 ? 5.125 20.391 8.617 1 97.88 89 LEU B CA 1
ATOM 2852 C C . LEU B 1 89 ? 4.613 21.016 9.914 1 97.88 89 LEU B C 1
ATOM 2854 O O . LEU B 1 89 ? 3.48 21.484 9.977 1 97.88 89 LEU B O 1
ATOM 2858 N N . ALA B 1 90 ? 5.441 20.984 10.906 1 97.56 90 ALA B N 1
ATOM 2859 C CA . ALA B 1 90 ? 5.074 21.594 12.188 1 97.56 90 ALA B CA 1
ATOM 2860 C C . ALA B 1 90 ? 4.902 23.109 12.047 1 97.56 90 ALA B C 1
ATOM 2862 O O . ALA B 1 90 ? 3.98 23.688 12.633 1 97.56 90 ALA B O 1
ATOM 2863 N N . ALA B 1 91 ? 5.793 23.688 11.312 1 97.69 91 ALA B N 1
ATOM 2864 C CA . ALA B 1 91 ? 5.688 25.125 11.07 1 97.69 91 ALA B CA 1
ATOM 2865 C C . ALA B 1 91 ? 4.398 25.469 10.32 1 97.69 91 ALA B C 1
ATOM 2867 O O . ALA B 1 91 ? 3.721 26.438 10.656 1 97.69 91 ALA B O 1
ATOM 2868 N N . VAL B 1 92 ? 4.07 24.703 9.32 1 98 92 VAL B N 1
ATOM 2869 C CA . VAL B 1 92 ? 2.832 24.906 8.57 1 98 92 VAL B CA 1
ATOM 2870 C C . VAL B 1 92 ? 1.633 24.734 9.508 1 98 92 VAL B C 1
ATOM 2872 O O . VAL B 1 92 ? 0.697 25.547 9.461 1 98 92 VAL B O 1
ATOM 2875 N N . SER B 1 93 ? 1.69 23.719 10.312 1 97.69 93 SER B N 1
ATOM 2876 C CA . SER B 1 93 ? 0.604 23.469 11.25 1 97.69 93 SER B CA 1
ATOM 2877 C C . SER B 1 93 ? 0.417 24.656 12.203 1 97.69 93 SER B C 1
ATOM 2879 O O . SER B 1 93 ? -0.714 25.047 12.5 1 97.69 93 SER B O 1
ATOM 2881 N N . GLN B 1 94 ? 1.497 25.203 12.641 1 97.62 94 GLN B N 1
ATOM 2882 C CA . GLN B 1 94 ? 1.437 26.359 13.516 1 97.62 94 GLN B CA 1
ATOM 2883 C C . GLN B 1 94 ? 0.797 27.547 12.805 1 97.62 94 GLN B C 1
ATOM 2885 O O . GLN B 1 94 ? -0.008 28.281 13.391 1 97.62 94 GLN B O 1
ATOM 2890 N N . SER B 1 95 ? 1.203 27.734 11.594 1 98.19 95 SER B N 1
ATOM 2891 C CA . SER B 1 95 ? 0.626 28.812 10.812 1 98.19 95 SER B CA 1
ATOM 2892 C C . SER B 1 95 ? -0.865 28.609 10.578 1 98.19 95 SER B C 1
ATOM 2894 O O . SER B 1 95 ? -1.649 29.547 10.625 1 98.19 95 SER B O 1
ATOM 2896 N N . VAL B 1 96 ? -1.249 27.359 10.297 1 97.94 96 VAL B N 1
ATOM 2897 C CA . VAL B 1 96 ? -2.658 27.016 10.125 1 97.94 96 VAL B CA 1
ATOM 2898 C C . VAL B 1 96 ? -3.428 27.359 11.398 1 97.94 96 VAL B C 1
ATOM 2900 O O . VAL B 1 96 ? -4.504 27.953 11.344 1 97.94 96 VAL B O 1
ATOM 2903 N N . GLU B 1 97 ? -2.881 27 12.492 1 97.44 97 GLU B N 1
ATOM 2904 C CA . GLU B 1 97 ? -3.518 27.297 13.766 1 97.44 97 GLU B CA 1
ATOM 2905 C C . GLU B 1 97 ? -3.672 28.797 13.961 1 97.44 97 GLU B C 1
ATOM 2907 O O . GLU B 1 97 ? -4.727 29.266 14.391 1 97.44 97 GLU B O 1
ATOM 2912 N N . ALA B 1 98 ? -2.65 29.547 13.664 1 98 98 ALA B N 1
ATOM 2913 C CA . ALA B 1 98 ? -2.686 31 13.781 1 98 98 ALA B CA 1
ATOM 2914 C C . ALA B 1 98 ? -3.783 31.609 12.906 1 98 98 ALA B C 1
ATOM 2916 O O . ALA B 1 98 ? -4.473 32.531 13.32 1 98 98 ALA B O 1
ATOM 2917 N N . ILE B 1 99 ? -3.932 31.062 11.711 1 98.12 99 ILE B N 1
ATOM 2918 C CA . ILE B 1 99 ? -4.957 31.547 10.789 1 98.12 99 ILE B CA 1
ATOM 2919 C C . ILE B 1 99 ? -6.344 31.234 11.352 1 98.12 99 ILE B C 1
ATOM 2921 O O . ILE B 1 99 ? -7.211 32.125 11.391 1 98.12 99 ILE B O 1
ATOM 2925 N N . ILE B 1 100 ? -6.574 30 11.789 1 97.06 100 ILE B N 1
ATOM 2926 C CA . ILE B 1 100 ? -7.871 29.562 12.305 1 97.06 100 ILE B CA 1
ATOM 2927 C C . ILE B 1 100 ? -8.234 30.391 13.539 1 97.06 100 ILE B C 1
ATOM 2929 O O . ILE B 1 100 ? -9.391 30.766 13.727 1 97.06 100 ILE B O 1
ATOM 2933 N N . LEU B 1 101 ? -7.242 30.75 14.328 1 96.62 101 LEU B N 1
ATOM 2934 C CA . LEU B 1 101 ? -7.453 31.516 15.547 1 96.62 101 LEU B CA 1
ATOM 2935 C C . LEU B 1 101 ? -8.055 32.875 15.234 1 96.62 101 LEU B C 1
ATOM 2937 O O . LEU B 1 101 ? -8.75 33.469 16.062 1 96.62 101 LEU B O 1
ATOM 2941 N N . THR B 1 102 ? -7.816 33.406 14.047 1 96.94 102 THR B N 1
ATOM 2942 C CA . THR B 1 102 ? -8.344 34.688 13.672 1 96.94 102 THR B CA 1
ATOM 2943 C C . THR B 1 102 ? -9.859 34.656 13.523 1 96.94 102 THR B C 1
ATOM 2945 O O . THR B 1 102 ? -10.508 35.688 13.43 1 96.94 102 THR B O 1
ATOM 2948 N N . MET B 1 103 ? -10.445 33.438 13.516 1 95.06 103 MET B N 1
ATOM 2949 C CA . MET B 1 103 ? -11.898 33.312 13.477 1 95.06 103 MET B CA 1
ATOM 2950 C C . MET B 1 103 ? -12.539 34.031 14.648 1 95.06 103 MET B C 1
ATOM 2952 O O . MET B 1 103 ? -13.656 34.531 14.531 1 95.06 103 MET B O 1
ATOM 2956 N N . HIS B 1 104 ? -11.836 34.156 15.789 1 93.75 104 HIS B N 1
ATOM 2957 C CA . HIS B 1 104 ? -12.383 34.75 17 1 93.75 104 HIS B CA 1
ATOM 2958 C C . HIS B 1 104 ? -12.398 36.25 16.906 1 93.75 104 HIS B C 1
ATOM 2960 O O . HIS B 1 104 ? -13.008 36.938 17.734 1 93.75 104 HIS B O 1
ATOM 2966 N N . GLU B 1 105 ? -11.734 36.75 15.867 1 94.69 105 GLU B N 1
ATOM 2967 C CA . GLU B 1 105 ? -11.734 38.188 15.617 1 94.69 105 GLU B CA 1
ATOM 2968 C C . GLU B 1 105 ? -12.836 38.562 14.633 1 94.69 105 GLU B C 1
ATOM 2970 O O . GLU B 1 105 ? -13.055 39.75 14.375 1 94.69 105 GLU B O 1
ATOM 2975 N N . GLU B 1 106 ? -13.531 37.562 14.055 1 92.94 106 GLU B N 1
ATOM 2976 C CA . GLU B 1 106 ? -14.625 37.812 13.109 1 92.94 106 GLU B CA 1
ATOM 2977 C C . GLU B 1 106 ? -15.969 37.812 13.828 1 92.94 106 GLU B C 1
ATOM 2979 O O . GLU B 1 106 ? -16.125 37.25 14.906 1 92.94 106 GLU B O 1
ATOM 2984 N N . ASP B 1 107 ? -16.922 38.562 13.281 1 90.44 107 ASP B N 1
ATOM 2985 C CA . ASP B 1 107 ? -18.234 38.719 13.906 1 90.44 107 ASP B CA 1
ATOM 2986 C C . ASP B 1 107 ? -19.203 37.656 13.414 1 90.44 107 ASP B C 1
ATOM 2988 O O . ASP B 1 107 ? -19.609 37.656 12.242 1 90.44 107 ASP B O 1
ATOM 2992 N N . PHE B 1 108 ? -19.594 36.75 14.336 1 89.38 108 PHE B N 1
ATOM 2993 C CA . PHE B 1 108 ? -20.531 35.688 14.016 1 89.38 108 PHE B CA 1
ATOM 2994 C C . PHE B 1 108 ? -21.891 35.938 14.664 1 89.38 108 PHE B C 1
ATOM 2996 O O . PHE B 1 108 ? -22.734 35.031 14.703 1 89.38 108 PHE B O 1
ATOM 3003 N N . ASN B 1 109 ? -21.953 37.125 15.273 1 87.31 109 ASN B N 1
ATOM 3004 C CA . ASN B 1 109 ? -23.234 37.531 15.859 1 87.31 109 ASN B CA 1
ATOM 3005 C C . ASN B 1 109 ? -24.031 38.438 14.914 1 87.31 109 ASN B C 1
ATOM 3007 O O . ASN B 1 109 ? -24.281 39.594 15.234 1 87.31 109 ASN B O 1
ATOM 3011 N N . THR B 1 110 ? -24.297 37.969 13.75 1 83.25 110 THR B N 1
ATOM 3012 C CA . THR B 1 110 ? -25.031 38.719 12.727 1 83.25 110 THR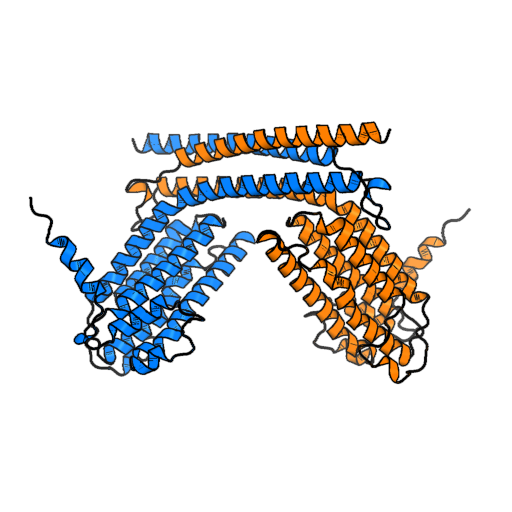 B CA 1
ATOM 3013 C C . THR B 1 110 ? -26.344 38 12.391 1 83.25 110 THR B C 1
ATOM 3015 O O . THR B 1 110 ? -26.453 36.781 12.508 1 83.25 110 THR B O 1
ATOM 3018 N N . PRO B 1 111 ? -27.375 38.812 12.148 1 79.06 111 PRO B N 1
ATOM 3019 C CA . PRO B 1 111 ? -28.641 38.188 11.797 1 79.06 111 PRO B CA 1
ATOM 3020 C C . PRO B 1 111 ? -28.562 37.344 10.508 1 79.06 111 PRO B C 1
ATOM 3022 O O . PRO B 1 111 ? -27.672 37.562 9.695 1 79.06 111 PRO B O 1
ATOM 3025 N N . ALA B 1 112 ? -29.406 36.344 10.453 1 73.31 112 ALA B N 1
ATOM 3026 C CA . ALA B 1 112 ? -29.438 35.469 9.281 1 73.31 112 ALA B CA 1
ATOM 3027 C C . ALA B 1 112 ? -29.812 36.25 8.023 1 73.31 112 ALA B C 1
ATOM 3029 O O . ALA B 1 112 ? -30.812 36.969 8.016 1 73.31 112 ALA B O 1
ATOM 3030 N N . VAL B 1 113 ? -28.875 36.594 7.211 1 64.44 113 VAL B N 1
ATOM 3031 C CA . VAL B 1 113 ? -29.203 37.25 5.957 1 64.44 113 VAL B CA 1
ATOM 3032 C C . VAL B 1 113 ? -29.422 36.219 4.859 1 64.44 113 VAL B C 1
ATOM 3034 O O . VAL B 1 113 ? -28.766 35.156 4.852 1 64.44 113 VAL B O 1
ATOM 3037 N N . GLU B 1 114 ? -30.469 36.125 4.09 1 57.28 114 GLU B N 1
ATOM 3038 C CA . GLU B 1 114 ? -30.906 35.219 3.031 1 57.28 114 GLU B CA 1
ATOM 3039 C C . GLU B 1 114 ? -29.734 34.812 2.141 1 57.28 114 GLU B C 1
ATOM 3041 O O . GLU B 1 114 ? -29.703 33.688 1.644 1 57.28 114 GLU B O 1
ATOM 3046 N N . ARG B 1 115 ? -28.781 35.594 1.817 1 54.62 115 ARG B N 1
ATOM 3047 C CA . ARG B 1 115 ? -27.75 35.344 0.824 1 54.62 115 ARG B CA 1
ATOM 3048 C C . ARG B 1 115 ? -26.688 34.375 1.363 1 54.62 115 ARG B C 1
ATOM 3050 O O . ARG B 1 115 ? -25.844 33.906 0.611 1 54.62 115 ARG B O 1
ATOM 3057 N N . MET B 1 116 ? -26.703 34.188 2.656 1 54.84 116 MET B N 1
ATOM 3058 C CA . MET B 1 116 ? -25.594 33.438 3.248 1 54.84 116 MET B CA 1
ATOM 3059 C C . MET B 1 116 ? -25.781 31.938 3.016 1 54.84 116 MET B C 1
ATOM 3061 O O . MET B 1 116 ? -24.859 31.156 3.285 1 54.84 116 MET B O 1
ATOM 3065 N N . ALA B 1 117 ? -27.016 31.609 2.471 1 51.28 117 ALA B N 1
ATOM 3066 C CA . ALA B 1 117 ? -27.359 30.188 2.289 1 51.28 117 ALA B CA 1
ATOM 3067 C C . ALA B 1 117 ? -26.844 29.672 0.949 1 51.28 117 ALA B C 1
ATOM 3069 O O . ALA B 1 117 ? -27.109 28.531 0.574 1 51.28 117 ALA B O 1
ATOM 3070 N N . THR B 1 118 ? -26.281 30.562 0.171 1 52.16 118 THR B N 1
ATOM 3071 C CA . THR B 1 118 ? -25.922 30.047 -1.146 1 52.16 118 THR B CA 1
ATOM 3072 C C . THR B 1 118 ? -24.5 29.484 -1.137 1 52.16 118 THR B C 1
ATOM 3074 O O . THR B 1 118 ? -23.641 29.953 -0.377 1 52.16 118 THR B O 1
ATOM 3077 N N . PRO B 1 119 ? -24.281 28.344 -1.666 1 52.53 119 PRO B N 1
ATOM 3078 C CA . PRO B 1 119 ? -22.969 27.703 -1.771 1 52.53 119 PRO B CA 1
ATOM 3079 C C . PRO B 1 119 ? -21.875 28.672 -2.207 1 52.53 119 PRO B C 1
ATOM 3081 O O . PRO B 1 119 ? -20.703 28.469 -1.888 1 52.53 119 PRO B O 1
ATOM 3084 N N . ASP B 1 120 ? -22.359 29.656 -2.955 1 54 120 ASP B N 1
ATOM 3085 C CA . ASP B 1 120 ? -21.422 30.641 -3.475 1 54 120 ASP B CA 1
ATOM 3086 C C . ASP B 1 120 ? -21.203 31.766 -2.469 1 54 120 ASP B C 1
ATOM 3088 O O . ASP B 1 120 ? -20.625 32.812 -2.809 1 54 120 ASP B O 1
ATOM 3092 N N . ALA B 1 121 ? -21.828 31.656 -1.353 1 59.84 121 ALA B N 1
ATOM 3093 C CA . ALA B 1 121 ? -21.703 32.719 -0.347 1 59.84 121 ALA B CA 1
ATOM 3094 C C . ALA B 1 121 ? -20.25 32.844 0.12 1 59.84 121 ALA B C 1
ATOM 3096 O O . ALA B 1 121 ? -19.531 31.844 0.205 1 59.84 121 ALA B O 1
ATOM 3097 N N . PRO B 1 122 ? -19.781 34.094 0.151 1 70.81 122 PRO B N 1
ATOM 3098 C CA . PRO B 1 122 ? -18.391 34.344 0.511 1 70.81 122 PRO B CA 1
ATOM 3099 C C . PRO B 1 122 ? -18 33.75 1.859 1 70.81 122 PRO B C 1
ATOM 3101 O O . PRO B 1 122 ? -18.781 33.812 2.816 1 70.81 122 PRO B O 1
ATOM 3104 N N . CYS B 1 123 ? -17.094 32.75 1.884 1 83.62 123 CYS B N 1
ATOM 3105 C CA . CYS B 1 123 ? -16.609 32.156 3.121 1 83.62 123 CYS B CA 1
ATOM 3106 C C . CYS B 1 123 ? -15.953 33.188 4.016 1 83.62 123 CYS B C 1
ATOM 3108 O O . CYS B 1 123 ? -15.766 34.344 3.607 1 83.62 123 CYS B O 1
ATOM 3110 N N . SER B 1 124 ? -15.859 32.938 5.289 1 92.25 124 SER B N 1
ATOM 3111 C CA . SER B 1 124 ? -15.219 33.812 6.262 1 92.25 124 SER B CA 1
ATOM 3112 C C . SER B 1 124 ? -13.805 34.188 5.828 1 92.25 124 SER B C 1
ATOM 3114 O O . SER B 1 124 ? -13.211 33.5 4.988 1 92.25 124 SER B O 1
ATOM 3116 N N . LEU B 1 125 ? -13.328 35.312 6.34 1 94.81 125 LEU B N 1
ATOM 3117 C CA . LEU B 1 125 ? -11.992 35.781 5.977 1 94.81 125 LEU B CA 1
ATOM 3118 C C . LEU B 1 125 ? -10.93 34.781 6.367 1 94.81 125 LEU B C 1
ATOM 3120 O O . LEU B 1 125 ? -10.008 34.5 5.594 1 94.81 125 LEU B O 1
ATOM 3124 N N . TYR B 1 126 ? -11.016 34.25 7.598 1 96.88 126 TYR B N 1
ATOM 3125 C CA . TYR B 1 126 ? -10.016 33.281 8.039 1 96.88 126 TYR B CA 1
ATOM 3126 C C . TYR B 1 126 ? -9.992 32.062 7.113 1 96.88 126 TYR B C 1
ATOM 3128 O O . TYR B 1 126 ? -8.922 31.5 6.852 1 96.88 126 TYR B O 1
ATOM 3136 N N . MET B 1 127 ? -11.141 31.609 6.605 1 96.5 127 MET B N 1
ATOM 3137 C CA . MET B 1 127 ? -11.25 30.453 5.715 1 96.5 127 MET B CA 1
ATOM 3138 C C . MET B 1 127 ? -10.625 30.75 4.355 1 96.5 127 MET B C 1
ATOM 3140 O O . MET B 1 127 ? -9.93 29.922 3.785 1 96.5 127 MET B O 1
ATOM 3144 N N . ARG B 1 128 ? -10.844 31.938 3.881 1 96.06 128 ARG B N 1
ATOM 3145 C CA . ARG B 1 128 ? -10.219 32.344 2.633 1 96.06 128 ARG B CA 1
ATOM 3146 C C . ARG B 1 128 ? -8.695 32.375 2.764 1 96.06 128 ARG B C 1
ATOM 3148 O O . ARG B 1 128 ? -7.988 31.922 1.864 1 96.06 128 ARG B O 1
ATOM 3155 N N . GLU B 1 129 ? -8.211 32.875 3.869 1 96.94 129 GLU B N 1
ATOM 3156 C CA . GLU B 1 129 ? -6.781 32.906 4.141 1 96.94 129 GLU B CA 1
ATOM 3157 C C . GLU B 1 129 ? -6.219 31.484 4.258 1 96.94 129 GLU B C 1
ATOM 3159 O O . GLU B 1 129 ? -5.125 31.203 3.768 1 96.94 129 GLU B O 1
ATOM 3164 N N . LEU B 1 130 ? -6.988 30.656 4.898 1 97.62 130 LEU B N 1
ATOM 3165 C CA . LEU B 1 130 ? -6.574 29.266 5.059 1 97.62 130 LEU B CA 1
ATOM 3166 C C . LEU B 1 130 ? -6.445 28.578 3.701 1 97.62 130 LEU B C 1
ATOM 3168 O O . LEU B 1 130 ? -5.453 27.891 3.439 1 97.62 130 LEU B O 1
ATOM 3172 N N . GLN B 1 131 ? -7.395 28.734 2.844 1 96.44 131 GLN B N 1
ATOM 3173 C CA . GLN B 1 131 ? -7.375 28.156 1.506 1 96.44 131 GLN B CA 1
ATOM 3174 C C . GLN B 1 131 ? -6.156 28.625 0.717 1 96.44 131 GLN B C 1
ATOM 3176 O O . GLN B 1 131 ? -5.465 27.828 0.097 1 96.44 131 GLN B O 1
ATOM 3181 N N . GLN B 1 132 ? -5.891 29.906 0.8 1 96.94 132 GLN B N 1
ATOM 3182 C CA . GLN B 1 132 ? -4.75 30.469 0.087 1 96.94 132 GLN B CA 1
ATOM 3183 C C . GLN B 1 132 ? -3.432 29.953 0.644 1 96.94 132 GLN B C 1
ATOM 3185 O O . GLN B 1 132 ? -2.523 29.609 -0.116 1 96.94 132 GLN B O 1
ATOM 3190 N N . PHE B 1 133 ? -3.354 29.891 1.905 1 97.62 133 PHE B N 1
ATOM 3191 C CA . PHE B 1 133 ? -2.127 29.469 2.566 1 97.62 133 PHE B CA 1
ATOM 3192 C C . PHE B 1 133 ? -1.817 28.016 2.236 1 97.62 133 PHE B C 1
ATOM 3194 O O . PHE B 1 133 ? -0.685 27.672 1.882 1 97.62 133 PHE B O 1
ATOM 3201 N N . LEU B 1 134 ? -2.812 27.141 2.355 1 97.06 134 LEU B N 1
ATOM 3202 C CA . LEU B 1 134 ? -2.588 25.719 2.092 1 97.06 134 LEU B CA 1
ATOM 3203 C C . LEU B 1 134 ? -2.27 25.484 0.619 1 97.06 134 LEU B C 1
ATOM 3205 O O . LEU B 1 134 ? -1.463 24.609 0.284 1 97.06 134 LEU B O 1
ATOM 3209 N N . SER B 1 135 ? -2.918 26.219 -0.243 1 96.06 135 SER B N 1
ATOM 3210 C CA . SER B 1 135 ? -2.584 26.141 -1.661 1 96.06 135 SER B CA 1
ATOM 3211 C C . SER B 1 135 ? -1.134 26.547 -1.908 1 96.06 135 SER B C 1
ATOM 3213 O O . SER B 1 135 ? -0.428 25.906 -2.688 1 96.06 135 SER B O 1
ATOM 3215 N N . HIS B 1 136 ? -0.727 27.578 -1.249 1 96.62 136 HIS B N 1
ATOM 3216 C CA . HIS B 1 136 ? 0.658 28.031 -1.332 1 96.62 136 HIS B CA 1
ATOM 3217 C C . HIS B 1 136 ? 1.619 26.953 -0.845 1 96.62 136 HIS B C 1
ATOM 3219 O O . HIS B 1 136 ? 2.615 26.656 -1.509 1 96.62 136 HIS B O 1
ATOM 3225 N N . CYS B 1 137 ? 1.322 26.391 0.297 1 96.44 137 CYS B N 1
ATOM 3226 C CA . CYS B 1 137 ? 2.172 25.344 0.863 1 96.44 137 CYS B CA 1
ATOM 3227 C C . CYS B 1 137 ? 2.299 24.172 -0.095 1 96.44 137 CYS B C 1
ATOM 3229 O O . CYS B 1 137 ? 3.387 23.609 -0.262 1 96.44 137 CYS B O 1
ATOM 3231 N N . GLN B 1 138 ? 1.193 23.781 -0.698 1 94.19 138 GLN B N 1
ATOM 3232 C CA . GLN B 1 138 ? 1.205 22.672 -1.657 1 94.19 138 GLN B CA 1
ATOM 3233 C C . GLN B 1 138 ? 2.086 23 -2.859 1 94.19 138 GLN B C 1
ATOM 3235 O O . GLN B 1 138 ? 2.928 22.203 -3.258 1 94.19 138 GLN B O 1
ATOM 3240 N N . ASN B 1 139 ? 1.951 24.125 -3.369 1 93.31 139 ASN B N 1
ATOM 3241 C CA . ASN B 1 139 ? 2.621 24.516 -4.605 1 93.31 139 ASN B CA 1
ATOM 3242 C C . ASN B 1 139 ? 4.109 24.766 -4.387 1 93.31 139 ASN B C 1
ATOM 3244 O O . ASN B 1 139 ? 4.938 24.375 -5.215 1 93.31 139 ASN B O 1
ATOM 3248 N N . ASP B 1 140 ? 4.469 25.281 -3.264 1 94.31 140 ASP B N 1
ATOM 3249 C CA . ASP B 1 140 ? 5.84 25.766 -3.098 1 94.31 140 ASP B CA 1
ATOM 3250 C C . ASP B 1 140 ? 6.676 24.75 -2.309 1 94.31 140 ASP B C 1
ATOM 3252 O O . ASP B 1 140 ? 7.902 24.75 -2.391 1 94.31 140 ASP B O 1
ATOM 3256 N N . PHE B 1 141 ? 6.023 23.922 -1.527 1 95.25 141 PHE B N 1
ATOM 3257 C CA . PHE B 1 141 ? 6.797 23.047 -0.654 1 95.25 141 PHE B CA 1
ATOM 3258 C C . PHE B 1 141 ? 6.449 21.578 -0.901 1 95.25 141 PHE B C 1
ATOM 3260 O O . PHE B 1 141 ? 7.289 20.812 -1.366 1 95.25 141 PHE B O 1
ATOM 3267 N N . PHE B 1 142 ? 5.23 21.156 -0.785 1 93.56 142 PHE B N 1
ATOM 3268 C CA . PHE B 1 142 ? 4.844 19.75 -0.77 1 93.56 142 PHE B CA 1
ATOM 3269 C C . PHE B 1 142 ? 4.977 19.141 -2.158 1 93.56 142 PHE B C 1
ATOM 3271 O O . PHE B 1 142 ? 5.297 17.953 -2.291 1 93.56 142 PHE B O 1
ATOM 3278 N N . SER B 1 143 ? 4.746 19.875 -3.168 1 90.81 143 SER B N 1
ATOM 3279 C CA . SER B 1 143 ? 4.832 19.375 -4.539 1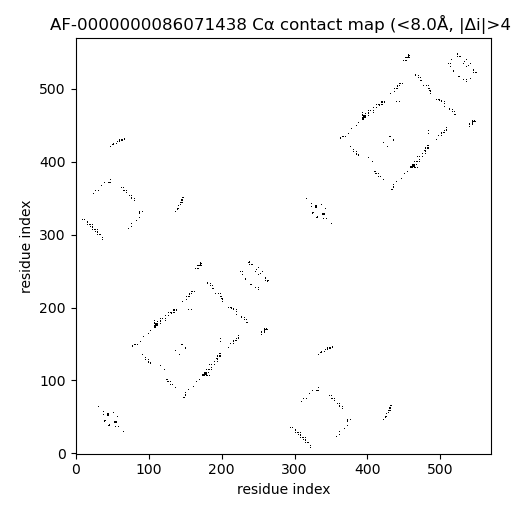 90.81 143 SER B CA 1
ATOM 3280 C C . SER B 1 143 ? 6.258 18.969 -4.887 1 90.81 143 SER B C 1
ATOM 3282 O O . SER B 1 143 ? 6.469 18.156 -5.789 1 90.81 143 SER B O 1
ATOM 3284 N N . ALA B 1 144 ? 7.211 19.453 -4.152 1 91.56 144 ALA B N 1
ATOM 3285 C CA . ALA B 1 144 ? 8.617 19.172 -4.426 1 91.56 144 ALA B CA 1
ATOM 3286 C C . ALA B 1 144 ? 9.062 17.906 -3.695 1 91.56 144 ALA B C 1
ATOM 3288 O O . ALA B 1 144 ? 10.18 17.422 -3.91 1 91.56 144 ALA B O 1
ATOM 3289 N N . TRP B 1 145 ? 8.242 17.438 -2.855 1 92.69 145 TRP B N 1
ATOM 3290 C CA . TRP B 1 145 ? 8.602 16.25 -2.082 1 92.69 145 TRP B CA 1
ATOM 3291 C C . TRP B 1 145 ? 8.211 14.977 -2.826 1 92.69 145 TRP B C 1
ATOM 3293 O O . TRP B 1 145 ? 7.23 14.961 -3.57 1 92.69 145 TRP B O 1
ATOM 3303 N N . PRO B 1 146 ? 8.969 13.945 -2.66 1 90.88 146 PRO B N 1
ATOM 3304 C CA . PRO B 1 146 ? 8.625 12.664 -3.283 1 90.88 146 PRO B CA 1
ATOM 3305 C C . PRO B 1 146 ? 7.441 11.977 -2.607 1 90.88 146 PRO B C 1
ATOM 3307 O O . PRO B 1 146 ? 7.086 12.32 -1.479 1 90.88 146 PRO B O 1
ATOM 3310 N N . PRO B 1 147 ? 6.801 11.078 -3.299 1 89.31 147 PRO B N 1
ATOM 3311 C CA . PRO B 1 147 ? 5.672 10.344 -2.725 1 89.31 147 PRO B CA 1
ATOM 3312 C C . PRO B 1 147 ? 6.109 9.25 -1.76 1 89.31 147 PRO B C 1
ATOM 3314 O O . PRO B 1 147 ? 5.691 8.094 -1.898 1 89.31 147 PRO B O 1
ATOM 3317 N N . ALA B 1 148 ? 6.871 9.586 -0.784 1 91.75 148 ALA B N 1
ATOM 3318 C CA . ALA B 1 148 ? 7.301 8.664 0.262 1 91.75 148 ALA B CA 1
ATOM 3319 C C . ALA B 1 148 ? 6.203 8.469 1.306 1 91.75 148 ALA B C 1
ATOM 3321 O O . ALA B 1 148 ? 5.441 9.398 1.595 1 91.75 148 ALA B O 1
ATOM 3322 N N . PRO B 1 149 ? 6.16 7.324 1.914 1 90.12 149 PRO B N 1
ATOM 3323 C CA . PRO B 1 149 ? 5.141 7.07 2.934 1 90.12 149 PRO B CA 1
ATOM 3324 C C . PRO B 1 149 ? 5.176 8.078 4.074 1 90.12 149 PRO B C 1
ATOM 3326 O O . PRO B 1 149 ? 4.129 8.539 4.535 1 90.12 149 PRO B O 1
ATOM 3329 N N . ALA B 1 150 ? 6.348 8.414 4.504 1 93.69 150 ALA B N 1
ATOM 3330 C CA . ALA B 1 150 ? 6.469 9.359 5.609 1 93.69 150 ALA B CA 1
ATOM 3331 C C . ALA B 1 150 ? 5.926 10.734 5.223 1 93.69 150 ALA B C 1
ATOM 3333 O O . ALA B 1 150 ? 5.316 11.422 6.047 1 93.69 150 ALA B O 1
ATOM 3334 N N . VAL B 1 151 ? 6.18 11.117 3.98 1 93.69 151 VAL B N 1
ATOM 3335 C CA . VAL B 1 151 ? 5.691 12.398 3.479 1 93.69 151 VAL B CA 1
ATOM 3336 C C . VAL B 1 151 ? 4.164 12.383 3.426 1 93.69 151 VAL B C 1
ATOM 3338 O O . VAL B 1 151 ? 3.514 13.312 3.912 1 93.69 151 VAL B O 1
ATOM 3341 N N . THR B 1 152 ? 3.607 11.344 2.816 1 91.19 152 THR B N 1
ATOM 3342 C CA . THR B 1 152 ? 2.16 11.203 2.693 1 91.19 152 THR B CA 1
ATOM 3343 C C . THR B 1 152 ? 1.495 11.219 4.066 1 91.19 152 THR B C 1
ATOM 3345 O O . THR B 1 152 ? 0.494 11.906 4.273 1 91.19 152 THR B O 1
ATOM 3348 N N . GLN B 1 153 ? 2.111 10.516 4.957 1 92.19 153 GLN B N 1
ATOM 3349 C CA . GLN B 1 153 ? 1.563 10.461 6.309 1 92.19 153 GLN B CA 1
ATOM 3350 C C . GLN B 1 153 ? 1.627 11.836 6.98 1 92.19 153 GLN B C 1
ATOM 3352 O O . GLN B 1 153 ? 0.696 12.227 7.688 1 92.19 153 GLN B O 1
ATOM 3357 N N . GLY B 1 154 ? 2.701 12.477 6.793 1 94.38 154 GLY B N 1
ATOM 3358 C CA . GLY B 1 154 ? 2.842 13.812 7.367 1 94.38 154 GLY B CA 1
ATOM 3359 C C . GLY B 1 154 ? 1.778 14.781 6.891 1 94.38 154 GLY B C 1
ATOM 3360 O O . GLY B 1 154 ? 1.202 15.516 7.691 1 94.38 154 GLY B O 1
ATOM 3361 N N . VAL B 1 155 ? 1.527 14.766 5.598 1 93.81 155 VAL B N 1
ATOM 3362 C CA . VAL B 1 155 ? 0.532 15.664 5.016 1 93.81 155 VAL B CA 1
ATOM 3363 C C . VAL B 1 155 ? -0.862 15.273 5.5 1 93.81 155 VAL B C 1
ATOM 3365 O O . VAL B 1 155 ? -1.698 16.141 5.77 1 93.81 155 VAL B O 1
ATOM 3368 N N . ARG B 1 156 ? -1.107 13.977 5.629 1 91.38 156 ARG B N 1
ATOM 3369 C CA . ARG B 1 156 ? -2.371 13.508 6.184 1 91.38 156 ARG B CA 1
ATOM 3370 C C . ARG B 1 156 ? -2.572 14.023 7.605 1 91.38 156 ARG B C 1
ATOM 3372 O O . ARG B 1 156 ? -3.66 14.484 7.953 1 91.38 156 ARG B O 1
ATOM 3379 N N . ASP B 1 157 ? -1.558 13.898 8.367 1 92.31 157 ASP B N 1
ATOM 3380 C CA . ASP B 1 157 ? -1.625 14.375 9.742 1 92.31 157 ASP B CA 1
ATOM 3381 C C . ASP B 1 157 ? -1.916 15.875 9.797 1 92.31 157 ASP B C 1
ATOM 3383 O O . ASP B 1 157 ? -2.648 16.328 10.672 1 92.31 157 ASP B O 1
ATOM 3387 N N . LEU B 1 158 ? -1.299 16.594 8.922 1 94.69 158 LEU B N 1
ATOM 3388 C CA . LEU B 1 158 ? -1.534 18.031 8.836 1 94.69 158 LEU B CA 1
ATOM 3389 C C . LEU B 1 158 ? -3 18.328 8.531 1 94.69 158 LEU B C 1
ATOM 3391 O O . LEU B 1 158 ? -3.607 19.203 9.164 1 94.69 158 LEU B O 1
ATOM 3395 N N . ALA B 1 159 ? -3.545 17.625 7.539 1 92.19 159 ALA B N 1
ATOM 3396 C CA . ALA B 1 159 ? -4.953 17.781 7.184 1 92.19 159 ALA B CA 1
ATOM 3397 C C . ALA B 1 159 ? -5.859 17.484 8.375 1 92.19 159 ALA B C 1
ATOM 3399 O O . ALA B 1 159 ? -6.766 18.25 8.688 1 92.19 159 ALA B O 1
ATOM 3400 N N . SER B 1 160 ? -5.566 16.406 9.047 1 88.94 160 SER B N 1
ATOM 3401 C CA . SER B 1 160 ? -6.348 16 10.211 1 88.94 160 SER B CA 1
ATOM 3402 C C . SER B 1 160 ? -6.262 17.047 11.32 1 88.94 160 SER B C 1
ATOM 3404 O O . SER B 1 160 ? -7.277 17.391 11.938 1 88.94 160 SER B O 1
ATOM 3406 N N . ARG B 1 161 ? -5.109 17.469 11.555 1 91.06 161 ARG B N 1
ATOM 3407 C CA . ARG B 1 161 ? -4.898 18.469 12.586 1 91.06 161 ARG B CA 1
ATOM 3408 C C . ARG B 1 161 ? -5.633 19.766 12.25 1 91.06 161 ARG B C 1
ATOM 3410 O O . ARG B 1 161 ? -6.188 20.422 13.133 1 91.06 161 ARG B O 1
ATOM 3417 N N . SER B 1 162 ? -5.582 20.156 10.984 1 93.19 162 SER B N 1
ATOM 3418 C CA . SER B 1 162 ? -6.281 21.359 10.547 1 93.19 162 SER B CA 1
ATOM 3419 C C . SER B 1 162 ? -7.777 21.266 10.812 1 93.19 162 SER B C 1
ATOM 3421 O O . SER B 1 162 ? -8.398 22.219 11.289 1 93.19 162 SER B O 1
ATOM 3423 N N . LEU B 1 163 ? -8.297 20.141 10.516 1 89.31 163 LEU B N 1
ATOM 3424 C CA . LEU B 1 163 ? -9.711 19.906 10.75 1 89.31 163 LEU B CA 1
ATOM 3425 C C . LEU B 1 163 ? -10.031 19.938 12.242 1 89.31 163 LEU B C 1
ATOM 3427 O O . LEU B 1 163 ? -11.008 20.562 12.656 1 89.31 163 LEU B O 1
ATOM 3431 N N . GLU B 1 164 ? -9.203 19.266 12.992 1 86.12 164 GLU B N 1
ATOM 3432 C CA . GLU B 1 164 ? -9.391 19.25 14.438 1 86.12 164 GLU B CA 1
ATOM 3433 C C . GLU B 1 164 ? -9.359 20.656 15.023 1 86.12 164 GLU B C 1
ATOM 3435 O O . GLU B 1 164 ? -10.188 21 15.867 1 86.12 164 GLU B O 1
ATOM 3440 N N . LEU B 1 165 ? -8.453 21.406 14.602 1 89.06 165 LEU B N 1
ATOM 3441 C CA . LEU B 1 165 ? -8.32 22.781 15.062 1 89.06 165 LEU B CA 1
ATOM 3442 C C . LEU B 1 165 ? -9.555 23.594 14.68 1 89.06 165 LEU B C 1
ATOM 3444 O O . LEU B 1 165 ? -10.07 24.359 15.492 1 89.06 165 LEU B O 1
ATOM 3448 N N . LEU B 1 166 ? -10.008 23.438 13.445 1 91.38 166 LEU B N 1
ATOM 3449 C CA . LEU B 1 166 ? -11.18 24.172 12.984 1 91.38 166 LEU B CA 1
ATOM 3450 C C . LEU B 1 166 ? -12.398 23.859 13.852 1 91.38 166 LEU B C 1
ATOM 3452 O O . LEU B 1 166 ? -13.07 24.766 14.336 1 91.38 166 LEU B O 1
ATOM 3456 N N . VAL B 1 167 ? -12.617 22.625 14.047 1 84.62 167 VAL B N 1
ATOM 3457 C CA . VAL B 1 167 ? -13.781 22.188 14.812 1 84.62 167 VAL B CA 1
ATOM 3458 C C . VAL B 1 167 ? -13.672 22.672 16.25 1 84.62 167 VAL B C 1
ATOM 3460 O O . VAL B 1 167 ? -14.641 23.156 16.828 1 84.62 167 VAL B O 1
ATOM 3463 N N . ARG B 1 168 ? -12.508 22.5 16.797 1 83.69 168 ARG B N 1
ATOM 3464 C CA . ARG B 1 168 ? -12.266 22.922 18.172 1 83.69 168 ARG B CA 1
ATOM 3465 C C . ARG B 1 168 ? -12.555 24.406 18.344 1 83.69 168 ARG B C 1
ATOM 3467 O O . ARG B 1 168 ? -13.281 24.797 19.25 1 83.69 168 ARG B O 1
ATOM 3474 N N . HIS B 1 169 ? -12.062 25.203 17.5 1 87.81 169 HIS B N 1
ATOM 3475 C CA . HIS B 1 169 ? -12.227 26.641 17.656 1 87.81 169 HIS B CA 1
ATOM 3476 C C . HIS B 1 169 ? -13.633 27.094 17.25 1 87.81 169 HIS B C 1
ATOM 3478 O O . HIS B 1 169 ? -14.18 28.031 17.828 1 87.81 169 HIS B O 1
ATOM 3484 N N . ALA B 1 170 ? -14.188 26.453 16.219 1 86.62 170 ALA B N 1
ATOM 3485 C CA . ALA B 1 170 ? -15.57 26.75 15.836 1 86.62 170 ALA B CA 1
ATOM 3486 C C . ALA B 1 170 ? -16.516 26.516 17.016 1 86.62 170 ALA B C 1
ATOM 3488 O O . ALA B 1 170 ? -17.5 27.266 17.172 1 86.62 170 ALA B O 1
ATOM 3489 N N . SER B 1 171 ? -16.172 25.547 17.766 1 79.44 171 SER B N 1
ATOM 3490 C CA . SER B 1 171 ? -17.031 25.203 18.906 1 79.44 171 SER B CA 1
ATOM 3491 C C . SER B 1 171 ? -16.906 26.25 20.016 1 79.44 171 SER B C 1
ATOM 3493 O O . SER B 1 171 ? -17.766 26.312 20.891 1 79.44 171 SER B O 1
ATOM 3495 N N . LEU B 1 172 ? -15.914 27.062 19.938 1 81.19 172 LEU B N 1
ATOM 3496 C CA . LEU B 1 172 ? -15.656 28.031 21 1 81.19 172 LEU B CA 1
ATOM 3497 C C . LEU B 1 172 ? -16.125 29.422 20.594 1 81.19 172 LEU B C 1
ATOM 3499 O O . LEU B 1 172 ? -16.031 30.375 21.375 1 81.19 172 LEU B O 1
ATOM 3503 N N . VAL B 1 173 ? -16.688 29.562 19.438 1 85.19 173 VAL B N 1
ATOM 3504 C CA . VAL B 1 173 ? -17.125 30.859 18.938 1 85.19 173 VAL B CA 1
ATOM 3505 C C . VAL B 1 173 ? -18.375 31.328 19.688 1 85.19 173 VAL B C 1
ATOM 3507 O O . VAL B 1 173 ? -19.359 30.594 19.781 1 85.19 173 VAL B O 1
ATOM 3510 N N . ARG B 1 174 ? -18.312 32.438 20.328 1 83.5 174 ARG B N 1
ATOM 3511 C CA . ARG B 1 174 ? -19.406 33.062 21.047 1 83.5 174 ARG B CA 1
ATOM 3512 C C . ARG B 1 174 ? -19.312 34.594 20.984 1 83.5 174 ARG B C 1
ATOM 3514 O O . ARG B 1 174 ? -18.203 35.156 21 1 83.5 174 ARG B O 1
ATOM 3521 N N . PRO B 1 175 ? -20.328 35.25 20.859 1 83.5 175 PRO B N 1
ATOM 3522 C CA . PRO B 1 175 ? -21.719 34.812 20.641 1 83.5 175 PRO B CA 1
ATOM 3523 C C . PRO B 1 175 ? -21.969 34.312 19.219 1 83.5 175 PRO B C 1
ATOM 3525 O O . PRO B 1 175 ? -21.266 34.719 18.281 1 83.5 175 PRO B O 1
ATOM 3528 N N . LEU B 1 176 ? -22.828 33.406 19.062 1 83.81 176 LEU B N 1
ATOM 3529 C CA . LEU B 1 176 ? -23.141 32.781 17.797 1 83.81 176 LEU B CA 1
ATOM 3530 C C . LEU B 1 176 ? -24.641 32.875 17.484 1 83.81 176 LEU B C 1
ATOM 3532 O O . LEU B 1 176 ? -25.453 32.219 18.125 1 83.81 176 LEU B O 1
ATOM 3536 N N . SER B 1 177 ? -24.938 33.781 16.609 1 86.81 177 SER B N 1
ATOM 3537 C CA . SER B 1 177 ? -26.328 33.969 16.188 1 86.81 177 SER B CA 1
ATOM 3538 C C . SER B 1 177 ? -26.719 32.969 15.102 1 86.81 177 SER B C 1
ATOM 3540 O O . SER B 1 177 ? -25.891 32.125 14.688 1 86.81 177 SER B O 1
ATOM 3542 N N . GLU B 1 178 ? -27.922 33 14.633 1 84.12 178 GLU B N 1
ATOM 3543 C CA . GLU B 1 178 ? -28.375 32.125 13.555 1 84.12 178 GLU B CA 1
ATOM 3544 C C . GLU B 1 178 ? -27.609 32.406 12.266 1 84.12 178 GLU B C 1
ATOM 3546 O O . GLU B 1 178 ? -27.266 31.453 11.531 1 84.12 178 GLU B O 1
ATOM 3551 N N . GLY B 1 179 ? -27.391 33.625 12.07 1 86.12 179 GLY B N 1
ATOM 3552 C CA . GLY B 1 179 ? -26.578 34 10.914 1 86.12 179 GLY B CA 1
ATOM 3553 C C . GLY B 1 179 ? -25.141 33.5 11.016 1 86.12 179 GLY B C 1
ATOM 3554 O O . GLY B 1 179 ? -24.562 33.094 10.016 1 86.12 179 GLY B O 1
ATOM 3555 N N . GLY B 1 180 ? -24.625 33.531 12.266 1 88.06 180 GLY B N 1
ATOM 3556 C CA . GLY B 1 180 ? -23.281 33.031 12.5 1 88.06 180 GLY B CA 1
ATOM 3557 C C . GLY B 1 180 ? -23.172 31.531 12.289 1 88.06 180 GLY B C 1
ATOM 3558 O O . GLY B 1 180 ? -22.172 31.047 11.758 1 88.06 180 GLY B O 1
ATOM 3559 N N . LYS B 1 181 ? -24.234 30.844 12.695 1 85.12 181 LYS B N 1
ATOM 3560 C CA . LYS B 1 181 ? -24.266 29.406 12.477 1 85.12 181 LYS B CA 1
ATOM 3561 C C . LYS B 1 181 ? -24.234 29.062 10.992 1 85.12 181 LYS B C 1
ATOM 3563 O O . LYS B 1 181 ? -23.547 28.141 10.57 1 85.12 181 LYS B O 1
ATOM 3568 N N . MET B 1 182 ? -24.938 29.781 10.227 1 86.12 182 MET B N 1
ATOM 3569 C CA . MET B 1 182 ? -24.969 29.562 8.789 1 86.12 182 MET B CA 1
ATOM 3570 C C . MET B 1 182 ? -23.609 29.844 8.156 1 86.12 182 MET B C 1
ATOM 3572 O O . MET B 1 182 ? -23.188 29.109 7.254 1 86.12 182 MET B O 1
ATOM 3576 N N . ARG B 1 183 ? -23.016 30.906 8.656 1 89.25 183 ARG B N 1
ATOM 3577 C CA . ARG B 1 183 ? -21.688 31.234 8.156 1 89.25 183 ARG B CA 1
ATOM 3578 C C . ARG B 1 183 ? -20.688 30.141 8.484 1 89.25 183 ARG B C 1
ATOM 3580 O O . ARG B 1 183 ? -19.891 29.734 7.633 1 89.25 183 ARG B O 1
ATOM 3587 N N . LEU B 1 184 ? -20.766 29.609 9.695 1 88.06 184 LEU B N 1
ATOM 3588 C CA . LEU B 1 184 ? -19.891 28.516 10.102 1 88.06 184 LEU B CA 1
ATOM 3589 C C . LEU B 1 184 ? -20.172 27.266 9.273 1 88.06 184 LEU B C 1
ATOM 3591 O O . LEU B 1 184 ? -19.234 26.547 8.914 1 88.06 184 LEU B O 1
ATOM 3595 N N . ALA B 1 185 ? -21.391 27.062 9.016 1 86.81 185 ALA B N 1
ATOM 3596 C CA . ALA B 1 185 ? -21.766 25.938 8.18 1 86.81 185 ALA B CA 1
ATOM 3597 C C . ALA B 1 185 ? -21.172 26.062 6.777 1 86.81 185 ALA B C 1
ATOM 3599 O O . ALA B 1 185 ? -20.703 25.078 6.195 1 86.81 185 ALA B O 1
ATOM 3600 N N . ALA B 1 186 ? -21.219 27.219 6.277 1 89 186 ALA B N 1
ATOM 3601 C CA . ALA B 1 186 ? -20.609 27.484 4.977 1 89 186 ALA B CA 1
ATOM 3602 C C . ALA B 1 186 ? -19.109 27.281 5.027 1 89 186 ALA B C 1
ATOM 3604 O O . ALA B 1 186 ? -18.516 26.734 4.086 1 89 186 ALA B O 1
ATOM 3605 N N . ASP B 1 187 ? -18.516 27.734 6.141 1 91.56 187 ASP B N 1
ATOM 3606 C CA . ASP B 1 187 ? -17.078 27.547 6.324 1 91.56 187 ASP B CA 1
ATOM 3607 C C . ASP B 1 187 ? -16.734 26.062 6.371 1 91.56 187 ASP B C 1
ATOM 3609 O O . ASP B 1 187 ? -15.703 25.641 5.82 1 91.56 187 ASP B O 1
ATOM 3613 N N . PHE B 1 188 ? -17.531 25.25 6.996 1 88.19 188 PHE B N 1
ATOM 3614 C CA . PHE B 1 188 ? -17.328 23.812 7.039 1 88.19 188 PHE B CA 1
ATOM 3615 C C . PHE B 1 188 ? -17.328 23.219 5.633 1 88.19 188 PHE B C 1
ATOM 3617 O O . PHE B 1 188 ? -16.516 22.359 5.312 1 88.19 188 PHE B O 1
ATOM 3624 N N . ALA B 1 189 ? -18.172 23.719 4.824 1 87.88 189 ALA B N 1
ATOM 3625 C CA . ALA B 1 189 ? -18.25 23.25 3.447 1 87.88 189 ALA B CA 1
ATOM 3626 C C . ALA B 1 189 ? -17.016 23.672 2.654 1 87.88 189 ALA B C 1
ATOM 3628 O O . ALA B 1 189 ? -16.531 22.938 1.799 1 87.88 189 ALA B O 1
ATOM 3629 N N . GLN B 1 190 ? -16.547 24.844 2.998 1 91.81 190 GLN B N 1
ATOM 3630 C CA . GLN B 1 190 ? -15.422 25.422 2.262 1 91.81 190 GLN B CA 1
ATOM 3631 C C . GLN B 1 190 ? -14.109 24.766 2.664 1 91.81 190 GLN B C 1
ATOM 3633 O O . GLN B 1 190 ? -13.102 24.906 1.967 1 91.81 190 GLN B O 1
ATOM 3638 N N . MET B 1 191 ? -14.117 24.016 3.809 1 91.62 191 MET B N 1
ATOM 3639 C CA . MET B 1 191 ? -12.898 23.359 4.277 1 91.62 191 MET B CA 1
ATOM 3640 C C . MET B 1 191 ? -12.43 22.312 3.27 1 91.62 191 MET B C 1
ATOM 3642 O O . MET B 1 191 ? -11.227 22.078 3.133 1 91.62 191 MET B O 1
ATOM 3646 N N . GLU B 1 192 ? -13.383 21.75 2.564 1 87.06 192 GLU B N 1
ATOM 3647 C CA . GLU B 1 192 ? -13.016 20.797 1.529 1 87.06 192 GLU B CA 1
ATOM 3648 C C . GLU B 1 192 ? -12.125 21.438 0.471 1 87.06 192 GLU B C 1
ATOM 3650 O O . GLU B 1 192 ? -11.133 20.844 0.035 1 87.06 192 GLU B O 1
ATOM 3655 N N . MET B 1 193 ? -12.469 22.562 0.107 1 89.94 193 MET B N 1
ATOM 3656 C CA . MET B 1 193 ? -11.672 23.312 -0.874 1 89.94 193 MET B CA 1
ATOM 3657 C C . MET B 1 193 ? -10.312 23.688 -0.299 1 89.94 193 MET B C 1
ATOM 3659 O O . MET B 1 193 ? -9.328 23.766 -1.029 1 89.94 193 MET B O 1
ATOM 3663 N N . ALA B 1 194 ? -10.289 23.969 1.001 1 93.75 194 ALA B N 1
ATOM 3664 C CA . ALA B 1 194 ? -9.031 24.328 1.651 1 93.75 194 ALA B CA 1
ATOM 3665 C C . ALA B 1 194 ? -8.062 23.156 1.667 1 93.75 194 ALA B C 1
ATOM 3667 O O . ALA B 1 194 ? -6.852 23.344 1.49 1 93.75 194 ALA B O 1
ATOM 3668 N N . LEU B 1 195 ? -8.57 21.938 1.815 1 93.38 195 LEU B N 1
ATOM 3669 C CA . LEU B 1 195 ? -7.719 20.766 1.956 1 93.38 195 LEU B CA 1
ATOM 3670 C C . LEU B 1 195 ? -7.453 20.125 0.6 1 93.38 195 LEU B C 1
ATOM 3672 O O . LEU B 1 195 ? -6.547 19.297 0.467 1 93.38 195 LEU B O 1
ATOM 3676 N N . ALA B 1 196 ? -8.125 20.469 -0.405 1 89.88 196 ALA B N 1
ATOM 3677 C CA . ALA B 1 196 ? -8.102 19.844 -1.72 1 89.88 196 ALA B CA 1
ATOM 3678 C C . ALA B 1 196 ? -6.695 19.844 -2.309 1 89.88 196 ALA B C 1
ATOM 3680 O O . ALA B 1 196 ? -6.234 18.844 -2.857 1 89.88 196 ALA B O 1
ATOM 3681 N N . PRO B 1 197 ? -6.008 20.922 -2.117 1 90.44 197 PRO B N 1
ATOM 3682 C CA . PRO B 1 197 ? -4.672 20.969 -2.715 1 90.44 197 PRO B CA 1
ATOM 3683 C C . PRO B 1 197 ? -3.732 19.906 -2.148 1 90.44 197 PRO B C 1
ATOM 3685 O O . PRO B 1 197 ? -2.779 19.5 -2.816 1 90.44 197 PRO B O 1
ATOM 3688 N N . LEU B 1 198 ? -3.939 19.453 -0.976 1 89.75 198 LEU B N 1
ATOM 3689 C CA . LEU B 1 198 ? -3.061 18.484 -0.323 1 89.75 198 LEU B CA 1
ATOM 3690 C C . LEU B 1 198 ? -3.143 17.125 -1.007 1 89.75 198 LEU B C 1
ATOM 3692 O O . LEU B 1 198 ? -2.217 16.328 -0.906 1 89.75 198 LEU B O 1
ATOM 3696 N N . GLY B 1 199 ? -4.242 16.766 -1.652 1 81.06 199 GLY B N 1
ATOM 3697 C CA . GLY B 1 199 ? -4.422 15.492 -2.33 1 81.06 199 GLY B CA 1
ATOM 3698 C C . GLY B 1 199 ? -4.199 15.578 -3.828 1 81.06 199 GLY B C 1
ATOM 3699 O O . GLY B 1 199 ? -4.242 14.562 -4.523 1 81.06 199 GLY B O 1
ATOM 3700 N N . GLN B 1 200 ? -4.129 16.656 -4.395 1 69.62 200 GLN B N 1
ATOM 3701 C CA . GLN B 1 200 ? -4.102 16.828 -5.84 1 69.62 200 GLN B CA 1
ATOM 3702 C C . GLN B 1 200 ? -2.738 16.469 -6.418 1 69.62 200 GLN B C 1
ATOM 3704 O O . GLN B 1 200 ? -1.703 16.828 -5.855 1 69.62 200 GLN B O 1
ATOM 3709 N N . PRO B 1 201 ? -2.947 15.438 -7.32 1 59.5 201 PRO B N 1
ATOM 3710 C CA . PRO B 1 201 ? -1.694 15.125 -8.016 1 59.5 201 PRO B CA 1
ATOM 3711 C C . PRO B 1 201 ? -1.122 16.328 -8.766 1 59.5 201 PRO B C 1
ATOM 3713 O O . PRO B 1 201 ? -1.876 17.125 -9.336 1 59.5 201 PRO B O 1
ATOM 3716 N N . LEU B 1 202 ? -0.089 16.906 -8.258 1 55.88 202 LEU B N 1
ATOM 3717 C CA . LEU B 1 202 ? 0.391 17.984 -9.102 1 55.88 202 LEU B CA 1
ATOM 3718 C C . LEU B 1 202 ? 0.548 17.531 -10.547 1 55.88 202 LEU B C 1
ATOM 3720 O O . LEU B 1 202 ? -0.083 18.078 -11.453 1 55.88 202 LEU B O 1
ATOM 3724 N N . ALA B 1 203 ? 1.708 17.203 -11.023 1 54.38 203 ALA B N 1
ATOM 3725 C CA . ALA B 1 203 ? 2.102 16.922 -12.398 1 54.38 203 ALA B CA 1
ATOM 3726 C C . ALA B 1 203 ? 1.93 15.445 -12.734 1 54.38 203 ALA B C 1
ATOM 3728 O O . ALA B 1 203 ? 1.818 14.602 -11.836 1 54.38 203 ALA B O 1
ATOM 3729 N N . ASP B 1 204 ? 1.327 15.148 -13.93 1 52.69 204 ASP B N 1
ATOM 3730 C CA . ASP B 1 204 ? 1.262 13.836 -14.562 1 52.69 204 ASP B CA 1
ATOM 3731 C C . ASP B 1 204 ? 2.469 12.984 -14.188 1 52.69 204 ASP B C 1
ATOM 3733 O O . ASP B 1 204 ? 3.359 12.758 -15.008 1 52.69 204 ASP B O 1
ATOM 3737 N N . LEU B 1 205 ? 2.721 13 -12.883 1 64.19 205 LEU B N 1
ATOM 3738 C CA . LEU B 1 205 ? 3.951 12.281 -12.562 1 64.19 205 LEU B CA 1
ATOM 3739 C C . LEU B 1 205 ? 3.713 10.781 -12.539 1 64.19 205 LEU B C 1
ATOM 3741 O O . LEU B 1 205 ? 2.6 10.32 -12.812 1 64.19 205 LEU B O 1
ATOM 3745 N N . GLY B 1 206 ? 4.535 9.93 -12.391 1 65.19 206 GLY B N 1
ATOM 3746 C CA . GLY B 1 206 ? 4.586 8.477 -12.438 1 65.19 206 GLY B CA 1
ATOM 3747 C C . GLY B 1 206 ? 3.605 7.816 -11.484 1 65.19 206 GLY B C 1
ATOM 3748 O O . GLY B 1 206 ? 2.941 8.5 -10.695 1 65.19 206 GLY B O 1
ATOM 3749 N N . ARG B 1 207 ? 3.268 6.648 -11.508 1 67.12 207 ARG B N 1
ATOM 3750 C CA . ARG B 1 207 ? 2.293 5.812 -10.812 1 67.12 207 ARG B CA 1
ATOM 3751 C C . ARG B 1 207 ? 2.365 6.027 -9.305 1 67.12 207 ARG B C 1
ATOM 3753 O O . ARG B 1 207 ? 1.335 6.176 -8.648 1 67.12 207 ARG B O 1
ATOM 3760 N N . PRO B 1 208 ? 3.617 6.211 -8.773 1 67.94 208 PRO B N 1
ATOM 3761 C CA . PRO B 1 208 ? 3.686 6.398 -7.32 1 67.94 208 PRO B CA 1
ATOM 3762 C C . PRO B 1 208 ? 3.07 7.719 -6.863 1 67.94 208 PRO B C 1
ATOM 3764 O O . PRO B 1 208 ? 2.465 7.789 -5.793 1 67.94 208 PRO B O 1
ATOM 3767 N N . TYR B 1 209 ? 3.199 8.695 -7.684 1 69 209 TYR B N 1
ATOM 3768 C CA . TYR B 1 209 ? 2.652 10 -7.355 1 69 209 TYR B CA 1
ATOM 3769 C C . TYR B 1 209 ? 1.132 10 -7.445 1 69 209 TYR B C 1
ATOM 3771 O O . TYR B 1 209 ? 0.454 10.633 -6.633 1 69 209 TYR B O 1
ATOM 3779 N N . LYS B 1 210 ? 0.635 9.148 -8.43 1 74.88 210 LYS B N 1
ATOM 3780 C CA . LYS B 1 210 ? -0.812 9.039 -8.586 1 74.88 210 LYS B CA 1
ATOM 3781 C C . LYS B 1 210 ? -1.437 8.305 -7.398 1 74.88 210 LYS B C 1
ATOM 3783 O O . LYS B 1 210 ? -2.498 8.695 -6.91 1 74.88 210 LYS B O 1
ATOM 3788 N N . ILE B 1 211 ? -0.707 7.34 -6.965 1 72.31 211 ILE B N 1
ATOM 3789 C CA . ILE B 1 211 ? -1.204 6.566 -5.832 1 72.31 211 ILE B CA 1
ATOM 3790 C C . ILE B 1 211 ? -1.222 7.438 -4.578 1 72.31 211 ILE B C 1
ATOM 3792 O O . ILE B 1 211 ? -2.207 7.449 -3.834 1 72.31 211 ILE B O 1
ATOM 3796 N N . LYS B 1 212 ? -0.181 8.18 -4.344 1 71.5 212 LYS B N 1
ATOM 3797 C CA . LYS B 1 212 ? -0.102 9.109 -3.221 1 71.5 212 LYS B CA 1
ATOM 3798 C C . LYS B 1 212 ? -1.251 10.109 -3.256 1 71.5 212 LYS B C 1
ATOM 3800 O O . LYS B 1 212 ? -1.91 10.344 -2.24 1 71.5 212 LYS B O 1
ATOM 3805 N N . ALA B 1 213 ? -1.386 10.656 -4.434 1 76.25 213 ALA B N 1
ATOM 3806 C CA . ALA B 1 213 ? -2.432 11.664 -4.59 1 76.25 213 ALA B CA 1
ATOM 3807 C C . ALA B 1 213 ? -3.807 11.078 -4.285 1 76.25 213 ALA B C 1
ATOM 3809 O O . ALA B 1 213 ? -4.613 11.703 -3.592 1 76.25 213 ALA B O 1
ATOM 3810 N N . ARG B 1 214 ? -4.055 9.906 -4.75 1 77.56 214 ARG B N 1
ATOM 3811 C CA . ARG B 1 214 ? -5.336 9.242 -4.52 1 77.56 214 ARG B CA 1
ATOM 3812 C C . ARG B 1 214 ? -5.551 8.969 -3.033 1 77.56 214 ARG B C 1
ATOM 3814 O O . ARG B 1 214 ? -6.645 9.188 -2.508 1 77.56 214 ARG B O 1
ATOM 3821 N N . ASN B 1 215 ? -4.516 8.516 -2.457 1 78.38 215 ASN B N 1
ATOM 3822 C CA . ASN B 1 215 ? -4.59 8.227 -1.027 1 78.38 215 ASN B CA 1
ATOM 3823 C C . ASN B 1 215 ? -4.875 9.492 -0.218 1 78.38 215 ASN B C 1
ATOM 3825 O O . ASN B 1 215 ? -5.691 9.469 0.704 1 78.38 215 ASN B O 1
ATOM 3829 N N . LEU B 1 216 ? -4.211 10.508 -0.595 1 81.88 216 LEU B N 1
ATOM 3830 C CA . LEU B 1 216 ? -4.395 11.773 0.115 1 81.88 216 LEU B CA 1
ATOM 3831 C C . LEU B 1 216 ? -5.777 12.352 -0.155 1 81.88 216 LEU B C 1
ATOM 3833 O O . LEU B 1 216 ? -6.434 12.859 0.758 1 81.88 216 LEU B O 1
ATOM 3837 N N . THR B 1 217 ? -6.188 12.188 -1.399 1 82.12 217 THR B N 1
ATOM 3838 C CA . THR B 1 217 ? -7.52 12.664 -1.757 1 82.12 217 THR B CA 1
ATOM 3839 C C . THR B 1 217 ? -8.586 11.914 -0.968 1 82.12 217 THR B C 1
ATOM 3841 O O . THR B 1 217 ? -9.516 12.523 -0.432 1 82.12 217 THR B O 1
ATOM 3844 N N . ALA B 1 218 ? -8.375 10.633 -0.912 1 81.88 218 ALA B N 1
ATOM 3845 C CA . ALA B 1 218 ? -9.312 9.82 -0.146 1 81.88 218 ALA B CA 1
ATOM 3846 C C . ALA B 1 218 ? -9.328 10.234 1.322 1 81.88 218 ALA B C 1
ATOM 3848 O O . ALA B 1 218 ? -10.391 10.305 1.942 1 81.88 218 ALA B O 1
ATOM 3849 N N . TYR B 1 219 ? -8.266 10.555 1.832 1 82.62 219 TYR B N 1
ATOM 3850 C CA . TYR B 1 219 ? -8.164 10.914 3.24 1 82.62 219 TYR B CA 1
ATOM 3851 C C . TYR B 1 219 ? -8.805 12.273 3.5 1 82.62 219 TYR B C 1
ATOM 3853 O O . TYR B 1 219 ? -9.523 12.453 4.484 1 82.62 219 TYR B O 1
ATOM 3861 N N . THR B 1 220 ? -8.5 13.219 2.646 1 82.44 220 THR B N 1
ATOM 3862 C CA . THR B 1 220 ? -9.086 14.539 2.82 1 82.44 220 THR B CA 1
ATOM 3863 C C . THR B 1 220 ? -10.609 14.477 2.688 1 82.44 220 THR B C 1
ATOM 3865 O O . THR B 1 220 ? -11.328 15.172 3.402 1 82.44 220 THR B O 1
ATOM 3868 N N . ARG B 1 221 ? -11.07 13.578 1.812 1 81.31 221 ARG B N 1
ATOM 3869 C CA . ARG B 1 221 ? -12.508 13.375 1.667 1 81.31 221 ARG B CA 1
ATOM 3870 C C . ARG B 1 221 ? -13.117 12.812 2.947 1 81.31 221 ARG B C 1
ATOM 3872 O O . ARG B 1 221 ? -14.211 13.219 3.354 1 81.31 221 ARG B O 1
ATOM 3879 N N . MET B 1 222 ? -12.398 11.961 3.496 1 79.56 222 MET B N 1
ATOM 3880 C CA . MET B 1 222 ? -12.844 11.406 4.77 1 79.56 222 MET B CA 1
ATOM 3881 C C . MET B 1 222 ? -12.938 12.484 5.84 1 79.56 222 MET B C 1
ATOM 3883 O O . MET B 1 222 ? -13.891 12.523 6.613 1 79.56 222 MET B O 1
ATOM 3887 N N . CYS B 1 223 ? -12.008 13.367 5.883 1 78.44 223 CYS B N 1
ATOM 3888 C CA . CYS B 1 223 ? -12.008 14.469 6.832 1 78.44 223 CYS B CA 1
ATOM 3889 C C . CYS B 1 223 ? -13.211 15.375 6.621 1 78.44 223 CYS B C 1
ATOM 3891 O O . CYS B 1 223 ? -13.883 15.766 7.582 1 78.44 223 CYS B O 1
ATOM 3893 N N . VAL B 1 224 ? -13.531 15.57 5.387 1 80.69 224 VAL B N 1
ATOM 3894 C CA . VAL B 1 224 ? -14.625 16.484 5.035 1 80.69 224 VAL B CA 1
ATOM 3895 C C . VAL B 1 224 ? -15.961 15.836 5.395 1 80.69 224 VAL B C 1
ATOM 3897 O O . VAL B 1 224 ? -16.922 16.531 5.742 1 80.69 224 VAL B O 1
ATOM 3900 N N . GLN B 1 225 ? -15.977 14.57 5.258 1 81.56 225 GLN B N 1
ATOM 3901 C CA . GLN B 1 225 ? -17.188 13.867 5.637 1 81.56 225 GLN B CA 1
ATOM 3902 C C . GLN B 1 225 ? -17.516 14.07 7.117 1 81.56 225 GLN B C 1
ATOM 3904 O O . GLN B 1 225 ? -18.672 14.172 7.496 1 81.56 225 GLN B O 1
ATOM 3909 N N . VAL B 1 226 ? -16.531 14.164 7.836 1 77.19 226 VAL B N 1
ATOM 3910 C CA . VAL B 1 226 ? -16.703 14.43 9.266 1 77.19 226 VAL B CA 1
ATOM 3911 C C . VAL B 1 226 ? -17.328 15.805 9.461 1 77.19 226 VAL B C 1
ATOM 3913 O O . VAL B 1 226 ? -18.25 15.961 10.266 1 77.19 226 VAL B O 1
ATOM 3916 N N . LEU B 1 227 ? -16.875 16.75 8.758 1 80.19 227 LEU B N 1
ATOM 3917 C CA . LEU B 1 227 ? -17.406 18.109 8.875 1 80.19 227 LEU B CA 1
ATOM 3918 C C . LEU B 1 227 ? -18.844 18.172 8.391 1 80.19 227 LEU B C 1
ATOM 3920 O O . LEU B 1 227 ? -19.672 18.906 8.961 1 80.19 227 LEU B O 1
ATOM 3924 N N . ARG B 1 228 ? -19.094 17.375 7.387 1 80.75 228 ARG B N 1
ATOM 3925 C CA . ARG B 1 228 ? -20.469 17.328 6.887 1 80.75 228 ARG B CA 1
ATOM 3926 C C . ARG B 1 228 ? -21.422 16.766 7.949 1 80.75 228 ARG B C 1
ATOM 3928 O O . ARG B 1 228 ? -22.547 17.234 8.078 1 80.75 228 ARG B O 1
ATOM 3935 N N . ALA B 1 229 ? -20.938 15.922 8.641 1 76.44 229 ALA B N 1
ATOM 3936 C CA . ALA B 1 229 ? -21.734 15.32 9.703 1 76.44 229 ALA B CA 1
ATOM 3937 C C . ALA B 1 229 ? -21.922 16.297 10.867 1 76.44 229 ALA B C 1
ATOM 3939 O O . ALA B 1 229 ? -22.875 16.172 11.641 1 76.44 229 ALA B O 1
ATOM 3940 N N . LEU B 1 230 ? -21.094 17.25 10.961 1 78.44 230 LEU B N 1
ATOM 3941 C CA . LEU B 1 230 ? -21.125 18.188 12.086 1 78.44 230 LEU B CA 1
ATOM 3942 C C . LEU B 1 230 ? -22 19.391 11.766 1 78.44 230 LEU B C 1
ATOM 3944 O O . LEU B 1 230 ? -22.438 20.109 12.664 1 78.44 230 LEU B O 1
ATOM 3948 N N . ARG B 1 231 ? -22.219 19.594 10.516 1 81.44 231 ARG B N 1
ATOM 3949 C CA . ARG B 1 231 ? -22.938 20.797 10.086 1 81.44 231 ARG B CA 1
ATOM 3950 C C . ARG B 1 231 ? -24.328 20.859 10.734 1 81.44 231 ARG B C 1
ATOM 3952 O O . ARG B 1 231 ? -24.688 21.891 11.328 1 81.44 231 ARG B O 1
ATOM 3959 N N . PRO B 1 232 ? -25.062 19.766 10.695 1 78.56 232 PRO B N 1
ATOM 3960 C CA . PRO B 1 232 ? -26.391 19.844 11.312 1 78.56 232 PRO B CA 1
ATOM 3961 C C . PRO B 1 232 ? -26.328 20.062 12.82 1 78.56 232 PRO B C 1
ATOM 3963 O O . PRO B 1 232 ? -27.266 20.625 13.406 1 78.56 232 PRO B O 1
ATOM 3966 N N . LEU B 1 233 ? -25.281 19.703 13.391 1 75.88 233 LEU B N 1
ATOM 3967 C CA . LEU B 1 233 ? -25.141 19.797 14.844 1 75.88 233 LEU B CA 1
ATOM 3968 C C . LEU B 1 233 ? -25 21.266 15.266 1 75.88 233 LEU B C 1
ATOM 3970 O O . LEU B 1 233 ? -25.234 21.594 16.438 1 75.88 233 LEU B O 1
ATOM 3974 N N . LEU B 1 234 ? -24.656 22.125 14.336 1 77.75 234 LEU B N 1
ATOM 3975 C CA . LEU B 1 234 ? -24.547 23.547 14.594 1 77.75 234 LEU B CA 1
ATOM 3976 C C . LEU B 1 234 ? -25.922 24.156 14.922 1 77.75 234 LEU B C 1
ATOM 3978 O O . LEU B 1 234 ? -26 25.156 15.633 1 77.75 234 LEU B O 1
ATOM 3982 N N . PHE B 1 235 ? -26.953 23.406 14.383 1 79.25 235 PHE B N 1
ATOM 3983 C CA . PHE B 1 235 ? -28.297 23.953 14.484 1 79.25 235 PHE B CA 1
ATOM 3984 C C . PHE B 1 235 ? -29.125 23.188 15.5 1 79.25 235 PHE B C 1
ATOM 3986 O O . PHE B 1 235 ? -30.297 23.516 15.742 1 79.25 235 PHE B O 1
ATOM 3993 N N . GLN B 1 236 ? -28.5 22.141 15.969 1 74.81 236 GLN B N 1
ATOM 3994 C CA . GLN B 1 236 ? -29.25 21.297 16.891 1 74.81 236 GLN B CA 1
ATOM 3995 C C . GLN B 1 236 ? -28.953 21.656 18.344 1 74.81 236 GLN B C 1
ATOM 3997 O O . GLN B 1 236 ? -27.922 22.25 18.641 1 74.81 236 GLN B O 1
ATOM 4002 N N . SER B 1 237 ? -29.969 21.391 19.141 1 68.62 237 SER B N 1
ATOM 4003 C CA . SER B 1 237 ? -29.781 21.578 20.578 1 68.62 237 SER B CA 1
ATOM 4004 C C . SER B 1 237 ? -28.797 20.562 21.156 1 68.62 237 SER B C 1
ATOM 4006 O O . SER B 1 237 ? -28.562 19.516 20.562 1 68.62 237 SER B O 1
ATOM 4008 N N . PRO B 1 238 ? -28.031 20.969 22.219 1 64.75 238 PRO B N 1
ATOM 4009 C CA . PRO B 1 238 ? -27.062 20.047 22.828 1 64.75 238 PRO B CA 1
ATOM 4010 C C . PRO B 1 238 ? -27.641 18.672 23.094 1 64.75 238 PRO B C 1
ATOM 4012 O O . PRO B 1 238 ? -26.922 17.672 23 1 64.75 238 PRO B O 1
ATOM 4015 N N . GLN B 1 239 ? -28.906 18.625 23.328 1 61.78 239 GLN B N 1
ATOM 4016 C CA . GLN B 1 239 ? -29.547 17.344 23.609 1 61.78 239 GLN B CA 1
ATOM 4017 C C . GLN B 1 239 ? -29.594 16.469 22.359 1 61.78 239 GLN B C 1
ATOM 4019 O O . GLN B 1 239 ? -29.344 15.266 22.438 1 61.78 239 GLN B O 1
ATOM 4024 N N . HIS B 1 240 ? -29.828 17.078 21.281 1 64.69 240 HIS B N 1
ATOM 4025 C CA . HIS B 1 240 ? -29.953 16.344 20.031 1 64.69 240 HIS B CA 1
ATOM 4026 C C . HIS B 1 240 ? -28.578 15.891 19.531 1 64.69 240 HIS B C 1
ATOM 4028 O O . HIS B 1 240 ? -28.453 14.797 18.969 1 64.69 240 HIS B O 1
ATOM 4034 N N . VAL B 1 241 ? -27.609 16.625 19.781 1 64.69 241 VAL B N 1
ATOM 4035 C CA . VAL B 1 241 ? -26.266 16.328 19.312 1 64.69 241 VAL B CA 1
ATOM 4036 C C . VAL B 1 241 ? -25.719 15.102 20.062 1 64.69 241 VAL B C 1
ATOM 4038 O O . VAL B 1 241 ? -25.078 14.242 19.453 1 64.69 241 VAL B O 1
ATOM 4041 N N . ALA B 1 242 ? -26.062 15.016 21.344 1 62.44 242 ALA B N 1
ATOM 4042 C CA . ALA B 1 242 ? -25.594 13.914 22.172 1 62.44 242 ALA B CA 1
ATOM 4043 C C . ALA B 1 242 ? -26.172 12.586 21.688 1 62.44 242 ALA B C 1
ATOM 4045 O O . ALA B 1 242 ? -25.578 11.523 21.906 1 62.44 242 ALA B O 1
ATOM 4046 N N . GLN B 1 243 ? -27.266 12.648 20.969 1 60.91 243 GLN B N 1
ATOM 4047 C CA . GLN B 1 243 ? -27.953 11.438 20.562 1 60.91 243 GLN B CA 1
ATOM 4048 C C . GLN B 1 243 ? -27.656 11.094 19.109 1 60.91 243 GLN B C 1
ATOM 4050 O O . GLN B 1 243 ? -28.172 10.109 18.578 1 60.91 243 GLN B O 1
ATOM 4055 N N . SER B 1 244 ? -26.859 11.844 18.516 1 62 244 SER B N 1
ATOM 4056 C CA . SER B 1 244 ? -26.625 11.648 17.094 1 62 244 SER B CA 1
ATOM 4057 C C . SER B 1 244 ? -25.844 10.375 16.812 1 62 244 SER B C 1
ATOM 4059 O O . SER B 1 244 ? -24.812 10.133 17.453 1 62 244 SER B O 1
ATOM 4061 N N . PRO B 1 245 ? -26.297 9.445 15.969 1 60.09 245 PRO B N 1
ATOM 4062 C CA . PRO B 1 245 ? -25.641 8.18 15.648 1 60.09 245 PRO B CA 1
ATOM 4063 C C . PRO B 1 245 ? -24.312 8.375 14.922 1 60.09 245 PRO B C 1
ATOM 4065 O O . PRO B 1 245 ? -23.484 7.453 14.859 1 60.09 245 PRO B O 1
ATOM 4068 N N . MET B 1 246 ? -24.203 9.5 14.359 1 59.34 246 MET B N 1
ATOM 4069 C CA . MET B 1 246 ? -22.984 9.719 13.594 1 59.34 246 MET B CA 1
ATOM 4070 C C . MET B 1 246 ? -21.781 9.875 14.508 1 59.34 246 MET B C 1
ATOM 4072 O O . MET B 1 246 ? -20.625 9.82 14.055 1 59.34 246 MET B O 1
ATOM 4076 N N . LEU B 1 247 ? -22.156 9.984 15.812 1 57.03 247 LEU B N 1
ATOM 4077 C CA . LEU B 1 247 ? -21.141 10.172 16.844 1 57.03 247 LEU B CA 1
ATOM 4078 C C . LEU B 1 247 ? -20.375 8.875 17.109 1 57.03 247 LEU B C 1
ATOM 4080 O O . LEU B 1 247 ? -21 7.812 17.234 1 57.03 247 LEU B O 1
ATOM 4084 N N . GLY B 1 248 ? -19.031 8.891 16.859 1 57.06 248 GLY B N 1
ATOM 4085 C CA . GLY B 1 248 ? -18.188 7.742 17.125 1 57.06 248 GLY B CA 1
ATOM 4086 C C . GLY B 1 248 ? -17.734 7.027 15.867 1 57.06 248 GLY B C 1
ATOM 4087 O O . GLY B 1 248 ? -16.625 6.48 15.82 1 57.06 248 GLY B O 1
ATOM 4088 N N . GLU B 1 249 ? -18.641 6.969 15.023 1 54.97 249 GLU B N 1
ATOM 4089 C CA . GLU B 1 249 ? -18.266 6.199 13.836 1 54.97 249 GLU B CA 1
ATOM 4090 C C . GLU B 1 249 ? -17.312 6.988 12.945 1 54.97 249 GLU B C 1
ATOM 4092 O O . GLU B 1 249 ? -16.297 6.461 12.5 1 54.97 249 GLU B O 1
ATOM 4097 N N . VAL B 1 250 ? -17.719 8.148 12.68 1 54.69 250 VAL B N 1
ATOM 4098 C CA . VAL B 1 250 ? -16.984 8.969 11.711 1 54.69 250 VAL B CA 1
ATOM 4099 C C . VAL B 1 250 ? -16.219 10.07 12.438 1 54.69 250 VAL B C 1
ATOM 4101 O O . VAL B 1 250 ? -15.102 10.406 12.055 1 54.69 250 VAL B O 1
ATOM 4104 N N . VAL B 1 251 ? -16.859 10.648 13.508 1 58.62 251 VAL B N 1
ATOM 4105 C CA . VAL B 1 251 ? -16.297 11.805 14.188 1 58.62 251 VAL B CA 1
ATOM 4106 C C . VAL B 1 251 ? -15.695 11.375 15.531 1 58.62 251 VAL B C 1
ATOM 4108 O O . VAL B 1 251 ? -16.391 10.805 16.375 1 58.62 251 VAL B O 1
ATOM 4111 N N . PRO B 1 252 ? -14.422 11.492 15.523 1 59.16 252 PRO B N 1
ATOM 4112 C CA . PRO B 1 252 ? -13.914 11.188 16.859 1 59.16 252 PRO B CA 1
ATOM 4113 C C . PRO B 1 252 ? -14.711 11.867 17.969 1 59.16 252 PRO B C 1
ATOM 4115 O O . PRO B 1 252 ? -15.109 13.031 17.828 1 59.16 252 PRO B O 1
ATOM 4118 N N . HIS B 1 253 ? -15.086 11.109 18.953 1 53.91 253 HIS B N 1
ATOM 4119 C CA . HIS B 1 253 ? -15.898 11.547 20.078 1 53.91 253 HIS B CA 1
ATOM 4120 C C . HIS B 1 253 ? -15.359 12.844 20.672 1 53.91 253 HIS B C 1
ATOM 4122 O O . HIS B 1 253 ? -16.141 13.695 21.109 1 53.91 253 HIS B O 1
ATOM 4128 N N . SER B 1 254 ? -14.133 12.914 20.641 1 55.81 254 SER B N 1
ATOM 4129 C CA . SER B 1 254 ? -13.523 14.078 21.266 1 55.81 254 SER B CA 1
ATOM 4130 C C . SER B 1 254 ? -13.953 15.367 20.562 1 55.81 254 SER B C 1
ATOM 4132 O O . SER B 1 254 ? -14.195 16.375 21.219 1 55.81 254 SER B O 1
ATOM 4134 N N . LEU B 1 255 ? -14.141 15.281 19.328 1 58.5 255 LEU B N 1
ATOM 4135 C CA . LEU B 1 255 ? -14.5 16.469 18.578 1 58.5 255 LEU B CA 1
ATOM 4136 C C . LEU B 1 255 ? -15.945 16.875 18.844 1 58.5 255 LEU B C 1
ATOM 4138 O O . LEU B 1 255 ? -16.266 18.062 18.953 1 58.5 255 LEU B O 1
ATOM 4142 N N . VAL B 1 256 ? -16.719 15.828 18.922 1 57.56 256 VAL B N 1
ATOM 4143 C CA . VAL B 1 256 ? -18.141 16.047 19.188 1 57.56 256 VAL B CA 1
ATOM 4144 C C . VAL B 1 256 ? -18.312 16.688 20.562 1 57.56 256 VAL B C 1
ATOM 4146 O O . VAL B 1 256 ? -19.109 17.609 20.734 1 57.56 256 VAL B O 1
ATOM 4149 N N . LEU B 1 257 ? -17.5 16.172 21.453 1 56.75 257 LEU B N 1
ATOM 4150 C CA . LEU B 1 257 ? -17.625 16.688 22.812 1 56.75 257 LEU B CA 1
ATOM 4151 C C . LEU B 1 257 ? -17.281 18.172 22.844 1 56.75 257 LEU B C 1
ATOM 4153 O O . LEU B 1 257 ? -17.969 18.953 23.516 1 56.75 257 LEU B O 1
ATOM 4157 N N . HIS B 1 258 ? -16.281 18.453 22.141 1 57.47 258 HIS B N 1
ATOM 4158 C CA . HIS B 1 258 ? -15.93 19.875 22.109 1 57.47 258 HIS B CA 1
ATOM 4159 C C . HIS B 1 258 ? -17.062 20.719 21.531 1 57.47 258 HIS B C 1
ATOM 4161 O O . HIS B 1 258 ? -17.359 21.797 22.047 1 57.47 258 HIS B O 1
ATOM 4167 N N . PHE B 1 259 ? -17.688 20.141 20.562 1 56.34 259 PHE B N 1
ATOM 4168 C CA . PHE B 1 259 ? -18.766 20.875 19.906 1 56.34 259 PHE B CA 1
ATOM 4169 C C . PHE B 1 259 ? -19.953 21.047 20.844 1 56.34 259 PHE B C 1
ATOM 4171 O O . PHE B 1 259 ? -20.562 22.125 20.922 1 56.34 259 PHE B O 1
ATOM 4178 N N . LEU B 1 260 ? -20.234 19.969 21.5 1 56.38 260 LEU B N 1
ATOM 4179 C CA . LEU B 1 260 ? -21.391 19.984 22.406 1 56.38 260 LEU B CA 1
ATOM 4180 C C . LEU B 1 260 ? -21.125 20.891 23.609 1 56.38 260 LEU B C 1
ATOM 4182 O O . LEU B 1 260 ? -22.016 21.594 24.062 1 56.38 260 LEU B O 1
ATOM 4186 N N . PHE B 1 261 ? -19.984 20.875 24.125 1 55.06 261 PHE B N 1
ATOM 4187 C CA . PHE B 1 261 ? -19.703 21.625 25.344 1 55.06 261 PHE B CA 1
ATOM 4188 C C . PHE B 1 261 ? -19.688 23.125 25.047 1 55.06 261 PHE B C 1
ATOM 4190 O O . PHE B 1 261 ? -20 23.922 25.938 1 55.06 261 PHE B O 1
ATOM 4197 N N . ALA B 1 262 ? -19.344 23.391 23.906 1 53.09 262 ALA B N 1
ATOM 4198 C CA . ALA B 1 262 ? -19.297 24.812 23.578 1 53.09 262 ALA B CA 1
ATOM 4199 C C . ALA B 1 262 ? -20.703 25.406 23.516 1 53.09 262 ALA B C 1
ATOM 4201 O O . ALA B 1 262 ? -20.875 26.609 23.703 1 53.09 262 ALA B O 1
ATOM 4202 N N . LYS B 1 263 ? -21.641 24.562 23.219 1 52.84 263 LYS B N 1
ATOM 4203 C CA . LYS B 1 263 ? -23.031 25.031 23.141 1 52.84 263 LYS B CA 1
ATOM 4204 C C . LYS B 1 263 ? -23.672 25.047 24.531 1 52.84 263 LYS B C 1
ATOM 4206 O O . LYS B 1 263 ? -24.781 25.547 24.703 1 52.84 263 LYS B O 1
ATOM 4211 N N . ALA B 1 264 ? -23.062 24.375 25.484 1 47.84 264 ALA B N 1
ATOM 4212 C CA . ALA B 1 264 ? -23.688 24.266 26.797 1 47.84 264 ALA B CA 1
ATOM 4213 C C . ALA B 1 264 ? -23.812 25.641 27.453 1 47.84 264 ALA B C 1
ATOM 4215 O O . ALA B 1 264 ? -22.984 26.516 27.234 1 47.84 264 ALA B O 1
ATOM 4216 N N . PRO B 1 265 ? -25.047 25.922 28.062 1 48.06 265 PRO B N 1
ATOM 4217 C CA . PRO B 1 265 ? -25.219 27.156 28.844 1 48.06 265 PRO B CA 1
ATOM 4218 C C . PRO B 1 265 ? -24.031 27.453 29.734 1 48.06 265 PRO B C 1
ATOM 4220 O O . PRO B 1 265 ? -23.234 26.562 30.047 1 48.06 265 PRO B O 1
ATOM 4223 N N . PRO B 1 266 ? -23.703 28.766 29.906 1 47.19 266 PRO B N 1
ATOM 4224 C CA . PRO B 1 266 ? -22.578 29.219 30.734 1 47.19 266 PRO B CA 1
ATOM 4225 C C . PRO B 1 266 ? -22.375 28.344 31.984 1 47.19 266 PRO B C 1
ATOM 4227 O O . PRO B 1 266 ? -21.25 28.188 32.438 1 47.19 266 PRO B O 1
ATOM 4230 N N . GLU B 1 267 ? -23.312 27.922 32.656 1 44.34 267 GLU B N 1
ATOM 4231 C CA . GLU B 1 267 ? -23.25 27.156 33.875 1 44.34 267 GLU B CA 1
ATOM 4232 C C . GLU B 1 267 ? -22.578 25.797 33.656 1 44.34 267 GLU B C 1
ATOM 4234 O O . GLU B 1 267 ? -22.125 25.156 34.625 1 44.34 267 GLU B O 1
ATOM 4239 N N . LEU B 1 268 ? -22.797 25.219 32.656 1 38.81 268 LEU B N 1
ATOM 4240 C CA . LEU B 1 268 ? -22.25 23.906 32.438 1 38.81 268 LEU B CA 1
ATOM 4241 C C . LEU B 1 268 ? -20.906 24 31.719 1 38.81 268 LEU B C 1
ATOM 4243 O O . LEU B 1 268 ? -20.375 22.984 31.219 1 38.81 268 LEU B O 1
ATOM 4247 N N . ARG B 1 269 ? -20.406 25.188 31.578 1 43.75 269 ARG B N 1
ATOM 4248 C CA . ARG B 1 269 ? -19.062 25.406 31.094 1 43.75 269 ARG B CA 1
ATOM 4249 C C . ARG B 1 269 ? -18.062 24.484 31.797 1 43.75 269 ARG B C 1
ATOM 4251 O O . ARG B 1 269 ? -18.125 24.328 33.031 1 43.75 269 ARG B O 1
ATOM 4258 N N . SER B 1 270 ? -17.547 23.484 31.297 1 39.78 270 SER B N 1
ATOM 4259 C CA . SER B 1 270 ? -16.719 22.391 31.781 1 39.78 270 SER B CA 1
ATOM 4260 C C . SER B 1 270 ? -15.578 22.891 32.656 1 39.78 270 SER B C 1
ATOM 4262 O O . SER B 1 270 ? -15.086 24 32.469 1 39.78 270 SER B O 1
ATOM 4264 N N . PRO B 1 271 ? -15.289 22.312 33.844 1 36.34 271 PRO B N 1
ATOM 4265 C CA . PRO B 1 271 ? -14.172 22.516 34.781 1 36.34 271 PRO B CA 1
ATOM 4266 C C . PRO B 1 271 ? -12.836 22.656 34.062 1 36.34 271 PRO B C 1
ATOM 4268 O O . PRO B 1 271 ? -11.906 23.266 34.594 1 36.34 271 PRO B O 1
ATOM 4271 N N . TYR B 1 272 ? -12.578 22.016 33 1 34.84 272 TYR B N 1
ATOM 4272 C CA . TYR B 1 272 ? -11.188 22.047 32.562 1 34.84 272 TYR B CA 1
ATOM 4273 C C . TYR B 1 272 ? -10.812 23.406 32 1 34.84 272 TYR B C 1
ATOM 4275 O O . TYR B 1 272 ? -9.633 23.703 31.797 1 34.84 272 TYR B O 1
ATOM 4283 N N . GLU B 1 273 ? -11.68 24.312 31.703 1 37.5 273 GLU B N 1
ATOM 4284 C CA . GLU B 1 273 ? -11.18 25.656 31.422 1 37.5 273 GLU B CA 1
ATOM 4285 C C . GLU B 1 273 ? -10.703 26.344 32.688 1 37.5 273 GLU B C 1
ATOM 4287 O O . GLU B 1 273 ? -9.875 27.25 32.625 1 37.5 273 GLU B O 1
ATOM 4292 N N . VAL B 1 274 ? -11.195 26.188 33.906 1 36.44 274 VAL B N 1
ATOM 4293 C CA . VAL B 1 274 ? -10.719 26.828 35.125 1 36.44 274 VAL B CA 1
ATOM 4294 C C . VAL B 1 274 ? -9.273 26.422 35.406 1 36.44 274 VAL B C 1
ATOM 4296 O O . VAL B 1 274 ? -8.453 27.25 35.812 1 36.44 274 VAL B O 1
ATOM 4299 N N . ARG B 1 275 ? -8.82 25.234 35.156 1 35.75 275 ARG B N 1
ATOM 4300 C CA . ARG B 1 275 ? -7.465 24.891 35.531 1 35.75 275 ARG B CA 1
ATOM 4301 C C . ARG B 1 275 ? -6.441 25.469 34.594 1 35.75 275 ARG B C 1
ATOM 4303 O O . ARG B 1 275 ? -5.336 25.828 34.969 1 35.75 275 ARG B O 1
ATOM 4310 N N . LEU B 1 276 ? -6.695 25.578 33.344 1 33.94 276 LEU B N 1
ATOM 4311 C CA . LEU B 1 276 ? -5.594 26.078 32.531 1 33.94 276 LEU B CA 1
ATOM 4312 C C . LEU B 1 276 ? -5.414 27.578 32.75 1 33.94 276 LEU B C 1
ATOM 4314 O O . LEU B 1 276 ? -4.316 28.109 32.562 1 33.94 276 LEU B O 1
ATOM 4318 N N . PHE B 1 277 ? -6.371 28.375 33.219 1 32.81 277 PHE B N 1
ATOM 4319 C CA . PHE B 1 277 ? -6.117 29.781 33.5 1 32.81 277 PHE B CA 1
ATOM 4320 C C . PHE B 1 277 ? -5.461 29.938 34.875 1 32.81 277 PHE B C 1
ATOM 4322 O O . PHE B 1 277 ? -4.766 30.922 35.125 1 32.81 277 PHE B O 1
ATOM 4329 N N . SER B 1 278 ? -5.648 29.203 35.906 1 34.78 278 SER B N 1
ATOM 4330 C CA . SER B 1 278 ? -5.09 29.484 37.25 1 34.78 278 SER B CA 1
ATOM 4331 C C . SER B 1 278 ? -3.576 29.297 37.25 1 34.78 278 SER B C 1
ATOM 4333 O O . SER B 1 278 ? -2.906 29.641 38.219 1 34.78 278 SER B O 1
ATOM 4335 N N . ALA B 1 279 ? -2.867 28.609 36.375 1 36.09 279 ALA B N 1
ATOM 4336 C CA . ALA B 1 279 ? -1.428 28.484 36.594 1 36.09 279 ALA B CA 1
ATOM 4337 C C . ALA B 1 279 ? -0.711 29.797 36.25 1 36.09 279 ALA B C 1
ATOM 4339 O O . ALA B 1 279 ? 0.501 29.906 36.438 1 36.09 279 ALA B O 1
ATOM 4340 N N . ARG B 1 280 ? -1.264 30.797 35.656 1 35.62 280 ARG B N 1
ATOM 4341 C CA . ARG B 1 280 ? -0.503 32.031 35.531 1 35.62 280 ARG B CA 1
ATOM 4342 C C . ARG B 1 280 ? -0.521 32.812 36.844 1 35.62 280 ARG 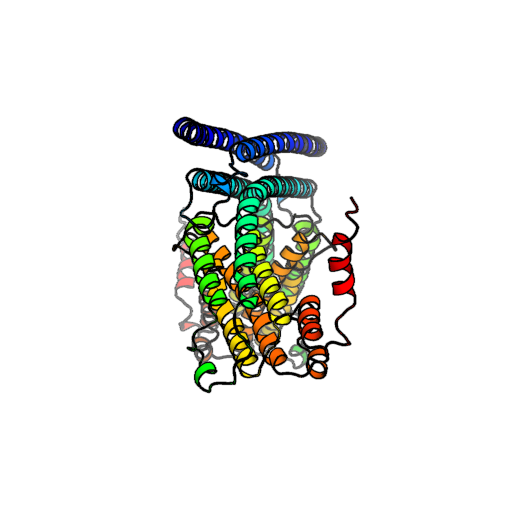B C 1
ATOM 4344 O O . ARG B 1 280 ? 0.259 33.75 37.031 1 35.62 280 ARG B O 1
ATOM 4351 N N . GLY B 1 281 ? -1.336 32.594 37.844 1 31.83 281 GLY B N 1
ATOM 4352 C CA . GLY B 1 281 ? -1.311 33.531 38.969 1 31.83 281 GLY B CA 1
ATOM 4353 C C . GLY B 1 281 ? -0.144 33.281 39.906 1 31.83 281 GLY B C 1
ATOM 4354 O O . GLY B 1 281 ? 0.07 34.031 40.844 1 31.83 281 GLY B O 1
ATOM 4355 N N . ASP B 1 282 ? 0.512 32.156 40.125 1 30.58 282 ASP B N 1
ATOM 4356 C CA . ASP B 1 282 ? 1.395 32.094 41.281 1 30.58 282 ASP B CA 1
ATOM 4357 C C . ASP B 1 282 ? 2.785 32.625 40.938 1 30.58 282 ASP B C 1
ATOM 4359 O O . ASP B 1 282 ? 3.781 32.188 41.531 1 30.58 282 ASP B O 1
ATOM 4363 N N . SER B 1 283 ? 3.057 33.312 39.812 1 23.97 283 SER B N 1
ATOM 4364 C CA . SER B 1 283 ? 4.32 34.062 39.906 1 23.97 283 SER B CA 1
ATOM 4365 C C . SER B 1 283 ? 4.223 35.25 40.844 1 23.97 283 SER B C 1
ATOM 4367 O O . SER B 1 283 ? 3.566 36.25 40.562 1 23.97 283 SER B O 1
ATOM 4369 N N . ARG B 1 284 ? 4.246 35.062 42.156 1 26.42 284 ARG B N 1
ATOM 4370 C CA . ARG B 1 284 ? 4.699 36 43.188 1 26.42 284 ARG B CA 1
ATOM 4371 C C . ARG B 1 284 ? 6.07 36.594 42.844 1 26.42 284 ARG B C 1
ATOM 4373 O O . ARG B 1 284 ? 6.938 35.875 42.344 1 26.42 284 ARG B O 1
ATOM 4380 N N . PRO B 1 285 ? 6.164 38 43.031 1 23.95 285 PRO B N 1
ATOM 4381 C CA . PRO B 1 285 ? 7.426 38.656 43.375 1 23.95 285 PRO B CA 1
ATOM 4382 C C . PRO B 1 285 ? 8.078 38.062 44.625 1 23.95 285 PRO B C 1
ATOM 4384 O O . PRO B 1 285 ? 7.391 37.5 45.5 1 23.95 285 PRO B O 1
#

Radius of gyration: 31.59 Å; Cα contacts (8 Å, |Δi|>4): 636; chains: 2; bounding box: 62×77×85 Å

Organism: Haemaphysalis longicornis (NCBI:txid44386)

Secondary structure (DSSP, 8-state):
-HHHHHHHHHHHHHHHHHHHHHHHHHHHHHHHHHHHHS--SSHHHH--SSSPPHHHHHHHHHHHHHHHHHHHHHHHHHHHHHHHHHHHHHHHHHHHHHHHHGGGGS-------GGGGSTTS---HHHHHHHHHHHHHHHHTGGGS---HHHHHHHHHHHHHHHHHHHHHHTT--S--HHHHHHHHHHHHHHHHHHHHHHS--SS--HHHHHHHHHHHHHHHHHHHHHHHHTGGGTS-HHHHHT-TTBTTTB-HHHHHHHHHHHS-GGG--THHHHHHHTTTT---/-HHHHHHHHHHHHHHHHHHHHHHHHHHHHHHHHHHHHS--SSHHHH--SSSPPHHHHHHHHHHHHHHHHHHHHHHHHHHHHHHHHHHHHHHHHHHHHHHHHGGGGS-------GGGGSTTS---HHHHHHHHHHHHHHHHTGGGS---HHHHHHHHHHHHHHHHHHHHHHTT--S--HHHHHHHHHHHHHHHHHHHHHH---SS--HHHHHHHHHHHHHHHHHHHHHHHHTGGGTS-HHHHHT-TTBTTTB-HHHHHHHHHHHS-GGG--THHHHHHHTTTT---

Sequence (570 aa):
MAHVTLRVSAVDARLCRLVARNVAQAVHQLCARCEQLACLEGSEALQVNGPATQAQQCNAALLHLLHCFQAQMDSSVEAVIQSIVQPLLAAVSQSVEAIILTMHEEDFNTPAVERMATPDAPCSLYMRELQQFLSHCQNDFFSAWPPAPAVTQGVRDLASRSLELLVRHASLVRPLSEGGKMRLAADFAQMEMALAPLGQPLADLGRPYKIKARNLTAYTRMCVQVLRALRPLLFQSPQHVAQSPMLGEVVPHSLVLHFLFAKAPPELRSPYEVRLFSARGDSRPMAHVTLRVSAVDARLCRLVARNVAQAVHQLCARCEQLACLEGSEALQVNGPATQAQQCNAALLHLLHCFQAQMDSSVEAVIQSIVQPLLAAVSQSVEAIILTMHEEDFNTPAVERMATPDAPCSLYMRELQQFLSHCQNDFFSAWPPAPAVTQGVRDLASRSLELLVRHASLVRPLSEGGKMRLAADFAQMEMALAPLGQPLADLGRPYKIKARNLTAYTRMCVQVLRALRPLLFQSPQHVAQSPMLGEVVPHSLVLHFLFAKAPPELRSPYEVRLFSARGDSRP

Solvent-accessible surface area (backbone atoms only — not comparable to full-atom values): 30865 Å² total; per-residue (Å²): 114,70,64,61,55,50,52,51,48,52,54,49,48,50,50,50,49,53,50,48,51,53,44,50,50,47,49,50,50,51,43,52,52,52,55,67,70,41,55,71,62,60,64,62,31,41,64,77,86,63,75,64,39,72,47,40,49,50,38,28,52,50,42,40,50,53,48,50,50,50,51,52,51,49,52,54,51,40,51,45,50,34,65,62,51,45,50,39,53,49,41,48,47,52,50,50,50,58,38,54,57,47,48,76,76,52,87,32,66,38,75,67,55,83,67,56,76,41,91,81,32,82,60,51,69,39,55,53,50,44,28,52,49,43,41,47,46,29,69,53,50,56,66,60,45,54,71,39,68,44,51,53,49,50,53,49,50,47,54,50,49,50,51,50,48,47,52,54,51,60,22,64,56,73,66,64,30,70,21,20,44,43,48,50,43,46,36,48,61,47,44,47,65,29,48,44,49,75,15,51,58,78,68,98,55,59,70,61,41,49,51,46,16,50,53,35,37,52,48,50,48,52,56,41,50,35,41,59,65,45,43,63,48,69,76,42,54,61,72,55,50,75,64,40,77,61,60,58,76,70,34,57,53,68,59,51,47,44,40,41,50,47,65,39,59,82,86,62,49,61,68,70,62,58,56,69,58,53,67,70,64,70,74,66,136,112,71,66,61,55,50,52,51,49,52,54,49,47,50,50,50,49,52,50,48,52,52,44,50,51,46,48,50,49,51,43,52,51,52,56,67,70,41,54,72,62,61,65,62,32,41,64,76,88,65,75,64,38,72,48,41,50,49,39,29,52,50,42,38,51,52,48,50,50,51,51,52,52,51,50,54,52,40,52,45,50,34,63,62,49,44,49,39,51,50,41,50,47,50,51,49,50,56,38,56,57,48,49,77,76,52,86,31,66,37,75,68,56,83,65,54,75,41,91,81,35,82,58,50,68,38,56,53,51,43,29,52,48,42,41,47,43,28,70,54,49,55,67,60,44,54,71,40,70,46,50,54,49,49,54,48,50,47,54,51,49,52,50,51,50,47,51,53,51,61,23,63,57,73,66,64,33,71,22,19,42,43,47,49,42,45,36,49,61,48,44,46,65,31,48,44,48,74,15,50,58,78,64,98,54,60,70,61,42,49,51,45,15,48,53,36,37,53,48,50,50,53,55,41,51,35,42,59,66,44,44,64,47,69,77,42,54,61,71,55,51,75,65,40,77,62,61,58,76,69,33,58,54,69,57,51,47,43,39,41,49,47,65,40,58,82,84,61,51,63,68,72,63,60,59,71,60,58,70,70,64,75,76,70,134